Protein AF-A0A534N304-F1 (afdb_monomer_lite)

pLDDT: mean 97.91, std 4.27, range [41.56, 98.94]

Foldseek 3Di:
DPDQPWDKDKPWQDPLFAATKIKIFTDRVVQQATAFIAIAHDDDDCCFNVQFFAFLFCQLLSQLVLFQLQSLLSSQLSLLQVCQFQLAQADQLQLLLSLQLQLLSLLQCLLCSLLQRLLQLQALVNCCLFPVQLLVVQVPAAQPVCVLQVQGTLNSLNPLSHPPRHVSNVVSVVLSVLSQVSNCLRQVHPDRGDQDGRFGGPRFDDPVSLVSSVVSLLVLLSVLSNVLSSLVSNLVSCCVSFPPLLLQLFDFQWAWFLAARFNSVQDSSHPVSQQPRQCVGLQFGFTAGNLDTPDRGNVLQQQQKFWFAWQAQFDACVVPDAQDQADPVRHGHDCRRQSNDDTGGHDDDADSVTHHYNQIAIFGQDPVVRDGHLHANLQPLLNRFSNRQLSQRNDDQQWGRDNFWIWGWRDDHPVDHIDIDIGGNDPTSRLSNLSSSSSVVSSVSSRSSVRSSVVSVVCVVVVNRRGGDDTDQDQWGWGKGWHATSLRTKMWTFTHHHSGTNGIDIQHRQSSQSHAQGNVRDGHSLRRSRNRRGHPTPDDPVSDPPSSSSSSVSSSRHHVSSRD

Radius of gyration: 22.77 Å; chains: 1; bounding box: 61×56×57 Å

Secondary structure (DSSP, 8-state):
-PPP-EEEEEESSPSSSBS--EEEEEEETTTTEEEEEEEE------HHHHTTTS-GGGHHHHHGGG-SSSHHHHHHHHHHHHHHHHT-PPPHHHHHHHHHHHHHHHHHHHHHIIIIIIGGGGSHHHHHHH-HHHHHHHHHPBPTTHHHH--SBHHHHHHHTSTTTSHHHHHHHHHHHHHHHHHHHHHSSSSS-SSEETTEE-----HHHHHHHHHHHHHHHHHHHHHHHHHHHHHHHHHHHSTTGGGTT-B--EEEE--BS--TTT----GGGHHHHHHTSSB--EEEETTEEEE--HHHHHHTEEEE-BSBSEE--TTSPPS-SB-TTS-B--TTSGGG---EE------TTS--BS--EEEEEETTTTEEE--B-TTTHHHHHHHHHHH---EETTEEE-SSEEEEEE---SSS--EEEEEEPPS-BSHHHHHHHHHHHHHHHHHHHHHHHHHHHHHHHTT----B------SSEEEEEEEEETTEEEEEEEEEETTEEEEEEEE-HHHHHT---BTT-PPPHHHHHHTT-B------TTT---HHHHHHHHHT--BHHHH-

Structure (mmCIF, N/CA/C/O backbone):
data_AF-A0A534N304-F1
#
_entry.id   AF-A0A534N304-F1
#
loop_
_atom_site.group_PDB
_atom_site.id
_atom_site.type_symbol
_atom_site.label_atom_id
_atom_site.label_alt_id
_atom_site.label_comp_id
_atom_site.label_asym_id
_atom_site.label_entity_id
_atom_site.label_seq_id
_atom_site.pdbx_PDB_ins_code
_atom_site.Cartn_x
_atom_site.Cartn_y
_atom_site.Cartn_z
_atom_site.occupancy
_atom_site.B_iso_or_equiv
_atom_site.auth_seq_id
_atom_site.auth_comp_id
_atom_site.auth_asym_id
_atom_site.auth_atom_id
_atom_site.pdbx_PDB_model_num
ATOM 1 N N . MET A 1 1 ? 26.776 23.991 26.806 1.00 41.56 1 MET A N 1
ATOM 2 C CA . MET A 1 1 ? 26.091 23.303 25.693 1.00 41.56 1 MET A CA 1
ATOM 3 C C . MET A 1 1 ? 25.407 24.386 24.877 1.00 41.56 1 MET A C 1
ATOM 5 O O . MET A 1 1 ? 24.400 24.910 25.332 1.00 41.56 1 MET A O 1
ATOM 9 N N . SER A 1 2 ? 26.028 24.840 23.786 1.00 42.16 2 SER A N 1
ATOM 10 C CA . SER A 1 2 ? 25.440 25.853 22.899 1.00 42.16 2 SER A CA 1
ATOM 11 C C . SER A 1 2 ? 24.114 25.320 22.352 1.00 42.16 2 SER A C 1
ATOM 13 O O . SER A 1 2 ? 24.057 24.173 21.908 1.00 42.16 2 SER A O 1
ATOM 15 N N . GLY A 1 3 ? 23.042 26.107 22.462 1.00 53.50 3 GLY A N 1
ATOM 16 C CA . GLY A 1 3 ? 21.715 25.710 21.996 1.00 53.50 3 GLY A CA 1
ATOM 17 C C . GLY A 1 3 ? 21.765 25.339 20.517 1.00 53.50 3 GLY A C 1
ATOM 18 O O . GLY A 1 3 ? 22.327 26.085 19.720 1.00 53.50 3 GLY A O 1
ATOM 19 N N . LYS A 1 4 ? 21.229 24.170 20.155 1.00 66.06 4 LYS A N 1
ATOM 20 C CA . LYS A 1 4 ? 21.101 23.768 18.750 1.00 66.06 4 LYS A CA 1
ATOM 21 C C . LYS A 1 4 ? 20.258 24.820 18.024 1.00 66.06 4 LYS A C 1
ATOM 23 O O . LYS A 1 4 ? 19.112 25.041 18.420 1.00 66.06 4 LYS A O 1
ATOM 28 N N . ASN A 1 5 ? 20.801 25.445 16.981 1.00 86.31 5 ASN A N 1
ATOM 29 C CA . ASN A 1 5 ? 20.038 26.330 16.101 1.00 86.31 5 ASN A CA 1
ATOM 30 C C . ASN A 1 5 ? 19.136 25.470 15.205 1.00 86.31 5 ASN A C 1
ATOM 32 O O . ASN A 1 5 ? 19.498 25.108 14.090 1.00 86.31 5 ASN A O 1
ATOM 36 N N . LEU A 1 6 ? 17.974 25.086 15.734 1.00 95.19 6 LEU A N 1
ATOM 37 C CA . LEU A 1 6 ? 16.975 24.321 14.995 1.00 95.19 6 LEU A CA 1
ATOM 38 C C . LEU A 1 6 ? 16.132 25.255 14.126 1.00 95.19 6 LEU A C 1
ATOM 40 O O . LEU A 1 6 ? 15.545 26.209 14.635 1.00 95.19 6 LEU A O 1
ATOM 44 N N . VAL A 1 7 ? 16.033 24.942 12.837 1.00 97.25 7 VAL A N 1
ATOM 45 C CA . VAL A 1 7 ? 15.243 25.699 11.858 1.00 97.25 7 VAL A CA 1
ATOM 46 C C . VAL A 1 7 ? 13.940 24.960 11.575 1.00 97.25 7 VAL A C 1
ATOM 48 O O . VAL A 1 7 ? 13.946 23.758 11.311 1.00 97.25 7 VAL A O 1
ATOM 51 N N . GLU A 1 8 ? 12.813 25.662 11.637 1.00 97.19 8 GLU A N 1
ATOM 52 C CA . GLU A 1 8 ? 11.508 25.089 11.303 1.00 97.19 8 GLU A CA 1
ATOM 53 C C . GLU A 1 8 ? 11.309 25.048 9.786 1.00 97.19 8 GLU A C 1
ATOM 55 O O . GLU A 1 8 ? 11.451 26.064 9.111 1.00 97.19 8 GLU A O 1
ATOM 60 N N . MET A 1 9 ? 10.954 23.875 9.258 1.00 98.00 9 MET A N 1
ATOM 61 C CA . MET A 1 9 ? 10.638 23.669 7.843 1.00 98.00 9 MET A CA 1
ATOM 62 C C . MET A 1 9 ? 9.327 22.896 7.716 1.00 98.00 9 MET A C 1
ATOM 64 O O . MET A 1 9 ? 9.118 21.889 8.399 1.00 98.00 9 MET A O 1
ATOM 68 N N . THR A 1 10 ? 8.427 23.378 6.859 1.00 98.06 10 THR A N 1
ATOM 69 C CA . THR A 1 10 ? 7.076 22.826 6.689 1.00 98.06 10 THR A CA 1
ATOM 70 C C . THR A 1 10 ? 6.723 22.675 5.214 1.00 98.06 10 THR A C 1
ATOM 72 O O . THR A 1 10 ? 6.925 23.598 4.428 1.00 98.06 10 THR A O 1
ATOM 75 N N . TRP A 1 11 ? 6.093 21.550 4.877 1.00 98.56 11 TRP A N 1
ATOM 76 C CA . TRP A 1 11 ? 5.464 21.297 3.581 1.00 98.56 11 TRP A CA 1
ATOM 77 C C . TRP A 1 11 ? 3.993 20.932 3.808 1.00 98.56 11 TRP A C 1
ATOM 79 O O . TRP A 1 11 ? 3.692 19.810 4.212 1.00 98.56 11 TRP A O 1
ATOM 89 N N . ASP A 1 12 ? 3.082 21.885 3.598 1.00 98.00 12 ASP A N 1
ATOM 90 C CA . ASP A 1 12 ? 1.629 21.717 3.769 1.00 98.00 12 ASP A CA 1
ATOM 91 C C . ASP A 1 12 ? 0.895 22.580 2.713 1.00 98.00 12 ASP A C 1
ATOM 93 O O . ASP A 1 12 ? 0.876 23.807 2.846 1.00 98.00 12 ASP A O 1
ATOM 97 N N . PRO A 1 13 ? 0.347 21.991 1.631 1.00 97.38 13 PRO A N 1
ATOM 98 C CA . PRO A 1 13 ? 0.282 20.556 1.362 1.00 97.38 13 PRO A CA 1
ATOM 99 C C . PRO A 1 13 ? 1.579 19.989 0.758 1.00 97.38 13 PRO A C 1
ATOM 101 O O . PRO A 1 13 ? 2.221 20.606 -0.095 1.00 97.38 13 PRO A O 1
ATOM 104 N N . VAL A 1 14 ? 1.905 18.744 1.113 1.00 98.12 14 VAL A N 1
ATOM 105 C CA . VAL A 1 14 ? 2.803 17.897 0.316 1.00 98.12 14 VAL A CA 1
ATOM 106 C C . VAL A 1 14 ? 2.120 17.591 -1.020 1.00 98.12 14 VAL A C 1
ATOM 108 O O . VAL A 1 14 ? 0.973 17.153 -1.061 1.00 98.12 14 VAL A O 1
ATOM 111 N N . THR A 1 15 ? 2.823 17.812 -2.131 1.00 98.06 15 THR A N 1
ATOM 112 C CA . THR A 1 15 ? 2.324 17.536 -3.490 1.00 98.06 15 THR A CA 1
ATOM 113 C C . THR A 1 15 ? 2.808 16.181 -4.015 1.00 98.06 15 THR A C 1
ATOM 115 O O . THR A 1 15 ? 3.737 15.583 -3.459 1.00 98.06 15 THR A O 1
ATOM 118 N N . ARG A 1 16 ? 2.204 15.706 -5.119 1.00 97.81 16 ARG A N 1
ATOM 119 C CA . ARG A 1 16 ? 2.470 14.378 -5.721 1.00 97.81 16 ARG A CA 1
ATOM 120 C C . ARG A 1 16 ? 2.244 13.228 -4.730 1.00 97.81 16 ARG A C 1
ATOM 122 O O . ARG A 1 16 ? 3.028 12.291 -4.655 1.00 97.81 16 ARG A O 1
ATOM 129 N N . VAL A 1 17 ? 1.167 13.349 -3.964 1.00 97.38 17 VAL A N 1
ATOM 130 C CA . VAL A 1 17 ? 0.588 12.335 -3.074 1.00 97.38 17 VAL A CA 1
ATOM 131 C C . VAL A 1 17 ? -0.935 12.428 -3.189 1.00 97.38 17 VAL A C 1
ATOM 133 O O . VAL A 1 17 ? -1.449 13.340 -3.846 1.00 97.38 17 VAL A O 1
ATOM 136 N N . ILE A 1 18 ? -1.671 11.514 -2.562 1.00 98.06 18 ILE A N 1
ATOM 137 C CA . ILE A 1 18 ? -3.131 11.502 -2.627 1.00 98.06 18 ILE A CA 1
ATOM 138 C C . ILE A 1 18 ? -3.700 12.150 -1.356 1.00 98.06 18 ILE A C 1
ATOM 140 O O . ILE A 1 18 ? -3.493 11.667 -0.246 1.00 98.06 18 ILE A O 1
ATOM 144 N N . GLY A 1 19 ? -4.454 13.242 -1.521 1.00 96.75 19 GLY A N 1
ATOM 145 C CA . GLY A 1 19 ? -5.121 13.988 -0.443 1.00 96.75 19 GLY A CA 1
ATOM 146 C C . GLY A 1 19 ? -4.237 14.972 0.330 1.00 96.75 19 GLY A C 1
ATOM 147 O O . GLY A 1 19 ? -3.198 15.409 -0.151 1.00 96.75 19 GLY A O 1
ATOM 148 N N . SER A 1 20 ? -4.700 15.375 1.520 1.00 97.62 20 SER A N 1
ATOM 149 C CA . SER A 1 20 ? -4.085 16.438 2.330 1.00 97.62 20 SER A CA 1
ATOM 150 C C . SER A 1 20 ? -3.114 15.864 3.360 1.00 97.62 20 SER A C 1
ATOM 152 O O . SER A 1 20 ? -3.548 15.294 4.363 1.00 97.62 20 SER A O 1
ATOM 154 N N . LEU A 1 21 ? -1.818 16.050 3.107 1.00 98.62 21 LEU A N 1
ATOM 155 C CA . LEU A 1 21 ? -0.720 15.736 4.018 1.00 98.62 21 LEU A CA 1
ATOM 156 C C . LEU A 1 21 ? 0.107 16.993 4.287 1.00 98.62 21 LEU A C 1
ATOM 158 O O . LEU A 1 21 ? 0.548 17.645 3.342 1.00 98.62 21 LEU A O 1
ATOM 162 N N . GLY A 1 22 ? 0.359 17.278 5.558 1.00 98.62 22 GLY A N 1
ATOM 163 C CA . GLY A 1 22 ? 1.348 18.244 6.016 1.00 98.62 22 GLY A CA 1
ATOM 164 C C . GLY A 1 22 ? 2.487 17.541 6.751 1.00 98.62 22 GLY A C 1
ATOM 165 O O . GLY A 1 22 ? 2.245 16.646 7.566 1.00 98.62 22 GLY A O 1
ATOM 166 N N . ILE A 1 23 ? 3.724 17.948 6.478 1.00 98.75 23 ILE A N 1
ATOM 167 C CA . ILE A 1 23 ? 4.924 17.495 7.190 1.00 98.75 23 ILE A CA 1
ATOM 168 C C . ILE A 1 23 ? 5.588 18.717 7.820 1.00 98.75 23 ILE A C 1
ATOM 170 O O . ILE A 1 23 ? 6.008 19.633 7.113 1.00 98.75 23 ILE A O 1
ATOM 174 N N . HIS A 1 24 ? 5.673 18.726 9.149 1.00 98.69 24 HIS A N 1
ATOM 175 C CA . HIS A 1 24 ? 6.297 19.791 9.933 1.00 98.69 24 HIS A CA 1
ATOM 176 C C . HIS A 1 24 ? 7.554 19.256 10.606 1.00 98.69 24 HIS A C 1
ATOM 178 O O . HIS A 1 24 ? 7.495 18.262 11.332 1.00 98.69 24 HIS A O 1
ATOM 184 N N . THR A 1 25 ? 8.685 19.917 10.385 1.00 98.50 25 THR A N 1
ATOM 185 C CA . THR A 1 25 ? 9.984 19.465 10.884 1.00 98.50 25 THR A CA 1
ATOM 186 C C . THR A 1 25 ? 10.755 20.571 11.581 1.00 98.50 25 THR A C 1
ATOM 188 O O . THR A 1 25 ? 10.596 21.753 11.276 1.00 98.50 25 THR A O 1
ATOM 191 N N . ARG A 1 26 ? 11.629 20.165 12.502 1.00 97.94 26 ARG A N 1
ATOM 192 C CA . ARG A 1 26 ? 12.710 21.002 13.033 1.00 97.94 26 ARG A CA 1
ATOM 193 C C . ARG A 1 26 ? 14.026 20.393 12.584 1.00 97.94 26 ARG A C 1
ATOM 195 O O . ARG A 1 26 ? 14.276 19.223 12.866 1.00 97.94 26 ARG A O 1
ATOM 202 N N . ILE A 1 27 ? 14.838 21.160 11.871 1.00 98.00 27 ILE A N 1
ATOM 203 C CA . ILE A 1 27 ? 16.049 20.682 11.205 1.00 98.00 27 ILE A CA 1
ATOM 204 C C . ILE A 1 27 ? 17.283 21.263 11.880 1.00 98.00 27 ILE A C 1
ATOM 206 O O . ILE A 1 27 ? 17.348 22.453 12.180 1.00 98.00 27 ILE A O 1
ATOM 210 N N . ASP A 1 28 ? 18.265 20.398 12.093 1.00 96.94 28 ASP A N 1
ATOM 211 C CA . ASP A 1 28 ? 19.611 20.742 12.520 1.00 96.94 28 ASP A CA 1
ATOM 212 C C . ASP A 1 28 ? 20.506 20.728 11.272 1.00 96.94 28 ASP A C 1
ATOM 214 O O . ASP A 1 28 ? 20.969 19.669 10.841 1.00 96.94 28 ASP A O 1
ATOM 218 N N . PHE A 1 29 ? 20.664 21.891 10.632 1.00 96.25 29 PHE A N 1
ATOM 219 C CA . PHE A 1 29 ? 21.443 22.020 9.394 1.00 96.25 29 PHE A CA 1
ATOM 220 C C . PHE A 1 29 ? 22.942 21.814 9.628 1.00 96.25 29 PHE A C 1
ATOM 222 O O . PHE A 1 29 ? 23.602 21.237 8.766 1.00 96.25 29 PHE A O 1
ATOM 229 N N . ASP A 1 30 ? 23.452 22.200 10.801 1.00 95.12 30 ASP A N 1
ATOM 230 C CA . ASP A 1 30 ? 24.859 22.012 11.176 1.00 95.12 30 ASP A CA 1
ATOM 231 C C . ASP A 1 30 ? 25.216 20.520 11.219 1.00 95.12 30 ASP A C 1
ATOM 233 O O . ASP A 1 30 ? 26.265 20.107 10.726 1.00 95.12 30 ASP A O 1
ATOM 237 N N . ASN A 1 31 ? 24.306 19.691 11.742 1.00 95.44 31 ASN A N 1
ATOM 238 C CA . ASN A 1 31 ? 24.456 18.234 11.772 1.00 95.44 31 ASN A CA 1
ATOM 239 C C . ASN A 1 31 ? 23.783 17.514 10.590 1.00 95.44 31 ASN A C 1
ATOM 241 O O . ASN A 1 31 ? 23.781 16.283 10.554 1.00 95.44 31 ASN A O 1
ATOM 245 N N . ARG A 1 32 ? 23.197 18.258 9.641 1.00 96.75 32 ARG A N 1
ATOM 246 C CA . ARG A 1 32 ? 22.478 17.750 8.459 1.00 96.75 32 ARG A CA 1
ATOM 247 C C . ARG A 1 32 ? 21.488 16.628 8.790 1.00 96.75 32 ARG A C 1
ATOM 249 O O . ARG A 1 32 ? 21.518 15.560 8.181 1.00 96.75 32 ARG A O 1
ATOM 256 N N . GLN A 1 33 ? 20.611 16.862 9.760 1.00 96.81 33 GLN A N 1
ATOM 257 C CA . GLN A 1 33 ? 19.634 15.868 10.213 1.00 96.81 33 GLN A CA 1
ATOM 258 C C . GLN A 1 33 ? 18.313 16.510 10.636 1.00 96.81 33 GLN A C 1
ATOM 260 O O . GLN A 1 33 ? 18.265 17.663 11.074 1.00 96.81 33 GLN A O 1
ATOM 265 N N . VAL A 1 34 ? 17.231 15.739 10.573 1.00 97.88 34 VAL A N 1
ATOM 266 C CA . VAL A 1 34 ? 15.936 16.171 11.109 1.00 97.88 34 VAL A CA 1
ATOM 267 C C . VAL A 1 34 ? 15.868 15.866 12.605 1.00 97.88 34 VAL A C 1
ATOM 269 O O . VAL A 1 34 ? 15.979 14.713 13.010 1.00 97.88 34 VAL A O 1
ATOM 272 N N . ALA A 1 35 ? 15.669 16.880 13.443 1.00 97.19 35 ALA A N 1
ATOM 273 C CA . ALA A 1 35 ? 15.582 16.713 14.894 1.00 97.19 35 ALA A CA 1
ATOM 274 C C . ALA A 1 35 ? 14.196 16.228 15.343 1.00 97.19 35 ALA A C 1
ATOM 276 O O . ALA A 1 35 ? 14.089 15.372 16.218 1.00 97.19 35 ALA A O 1
ATOM 277 N N . GLU A 1 36 ? 13.135 16.763 14.740 1.00 96.62 36 GLU A N 1
ATOM 278 C CA . GLU A 1 36 ? 11.749 16.422 15.068 1.00 96.62 36 GLU A CA 1
ATOM 279 C C . GLU A 1 36 ? 10.889 16.417 13.804 1.00 96.62 36 GLU A C 1
ATOM 281 O O . GLU A 1 36 ? 11.088 17.250 12.919 1.00 96.62 36 GLU A O 1
ATOM 286 N N . CYS A 1 37 ? 9.899 15.524 13.752 1.00 98.44 37 CYS A N 1
ATOM 287 C CA . CYS A 1 37 ? 8.891 15.487 12.694 1.00 98.44 37 CYS A CA 1
ATOM 288 C C . CYS A 1 37 ? 7.476 15.311 13.268 1.00 98.44 37 CYS A C 1
ATOM 290 O O . CYS A 1 37 ? 7.284 14.583 14.253 1.00 98.44 37 CYS A O 1
ATOM 292 N N . ARG A 1 38 ? 6.492 15.970 12.645 1.00 98.56 38 ARG A N 1
ATOM 293 C CA . ARG A 1 38 ? 5.048 15.789 12.855 1.00 98.56 38 ARG A CA 1
ATOM 294 C C . ARG A 1 38 ? 4.329 15.647 11.512 1.00 98.56 38 ARG A C 1
ATOM 296 O O . ARG A 1 38 ? 4.521 16.483 10.628 1.00 98.56 38 ARG A O 1
ATOM 303 N N . ALA A 1 39 ? 3.492 14.621 11.380 1.00 98.38 39 ALA A N 1
ATOM 304 C CA . ALA A 1 39 ? 2.678 14.366 10.193 1.00 98.38 39 ALA A CA 1
ATOM 305 C C . ALA A 1 39 ? 1.203 14.684 10.472 1.00 98.38 39 ALA A C 1
ATOM 307 O O . ALA A 1 39 ? 0.617 14.206 11.441 1.00 98.38 39 ALA A O 1
ATOM 308 N N . THR A 1 40 ? 0.581 15.505 9.631 1.00 98.50 40 THR A N 1
ATOM 309 C CA . THR A 1 40 ? -0.799 15.965 9.833 1.00 98.50 40 THR A CA 1
ATOM 310 C C . THR A 1 40 ? -1.653 15.754 8.594 1.00 98.50 40 THR A C 1
ATOM 312 O O . THR A 1 40 ? -1.189 15.922 7.470 1.00 98.50 40 THR A O 1
ATOM 315 N N . SER A 1 41 ? -2.919 15.396 8.801 1.00 98.38 41 SER A N 1
ATOM 316 C CA . SER A 1 41 ? -3.956 15.487 7.781 1.00 98.38 41 SER A CA 1
ATOM 317 C C . SER A 1 41 ? -5.094 16.369 8.271 1.00 98.38 41 SER A C 1
ATOM 319 O O . SER A 1 41 ? -5.523 16.275 9.426 1.00 98.38 41 SER A O 1
ATOM 321 N N . SER A 1 42 ? -5.579 17.222 7.372 1.00 97.62 42 SER A N 1
ATOM 322 C CA . SER A 1 42 ? -6.501 18.316 7.688 1.00 97.62 42 SER A CA 1
ATOM 323 C C . SER A 1 42 ? -7.952 18.042 7.275 1.00 97.62 42 SER A C 1
ATOM 325 O O . SER A 1 42 ? -8.811 18.894 7.490 1.00 97.62 42 SER A O 1
ATOM 327 N N . ILE A 1 43 ? -8.249 16.877 6.685 1.00 98.44 43 ILE A N 1
ATOM 328 C CA . ILE A 1 43 ? -9.569 16.560 6.119 1.00 98.44 43 ILE A CA 1
ATOM 329 C C . ILE A 1 43 ? -10.166 15.346 6.827 1.00 98.44 43 ILE A C 1
ATOM 331 O O . ILE A 1 43 ? -9.539 14.297 6.864 1.00 98.44 43 ILE A O 1
ATOM 335 N N . PHE A 1 44 ? -11.407 15.473 7.301 1.00 98.62 44 PHE A N 1
ATOM 336 C CA . PHE A 1 44 ? -12.213 14.388 7.865 1.00 98.62 44 PHE A CA 1
ATOM 337 C C . PHE A 1 44 ? -13.559 14.288 7.143 1.00 98.62 44 PHE A C 1
ATOM 339 O O . PHE A 1 44 ? -14.156 15.307 6.795 1.00 98.62 44 PHE A O 1
ATOM 346 N N . ARG A 1 45 ? -14.041 13.056 6.920 1.00 98.56 45 ARG A N 1
ATOM 347 C CA . ARG A 1 45 ? -15.324 12.781 6.234 1.00 98.56 45 ARG A CA 1
ATOM 348 C C . ARG A 1 45 ? -16.309 11.941 7.052 1.00 98.56 45 ARG A C 1
ATOM 350 O O . ARG A 1 45 ? -17.503 12.005 6.788 1.00 98.56 45 ARG A O 1
ATOM 357 N N . GLY A 1 46 ? -15.836 11.178 8.040 1.00 97.94 46 GLY A N 1
ATOM 358 C CA . GLY A 1 46 ? -16.697 10.486 9.005 1.00 97.94 46 GLY A CA 1
ATOM 359 C C . GLY A 1 46 ? -17.458 9.268 8.485 1.00 97.94 46 GLY A C 1
ATOM 360 O O . GLY A 1 46 ? -18.625 9.102 8.835 1.00 97.94 46 GLY A O 1
ATOM 361 N N . TYR A 1 47 ? -16.805 8.393 7.707 1.00 98.56 47 TYR A N 1
ATOM 362 C CA . TYR A 1 47 ? -17.406 7.146 7.196 1.00 98.56 47 TYR A CA 1
ATOM 363 C C . TYR A 1 47 ? -18.057 6.300 8.296 1.00 98.56 47 TYR A C 1
ATOM 365 O O . TYR A 1 47 ? -19.229 5.946 8.189 1.00 98.56 47 TYR A O 1
ATOM 373 N N . SER A 1 48 ? -17.351 6.065 9.402 1.00 97.69 48 SER A N 1
ATOM 374 C CA . SER A 1 48 ? -17.872 5.309 10.551 1.00 97.69 48 SER A CA 1
ATOM 375 C C . SER A 1 48 ? -19.083 5.962 11.233 1.00 97.69 48 SER A C 1
ATOM 377 O O . SER A 1 48 ? -19.840 5.284 11.927 1.00 97.69 48 SER A O 1
ATOM 379 N N . VAL A 1 49 ? -19.296 7.270 11.042 1.00 98.38 49 VAL A N 1
ATOM 380 C CA . VAL A 1 49 ? -20.444 8.003 11.593 1.00 98.38 49 VAL A CA 1
ATOM 381 C C . VAL A 1 49 ? -21.657 7.828 10.685 1.00 98.38 49 VAL A C 1
ATOM 383 O O . VAL A 1 49 ? -22.700 7.358 11.136 1.00 98.38 49 VAL A O 1
ATOM 386 N N . PHE A 1 50 ? -21.537 8.169 9.398 1.00 98.62 50 PHE A N 1
ATOM 387 C CA . PHE A 1 50 ? -22.699 8.178 8.504 1.00 98.62 50 PHE A CA 1
ATOM 388 C C . PHE A 1 50 ? -23.088 6.791 7.975 1.00 98.62 50 PHE A C 1
ATOM 390 O O . PHE A 1 50 ? -24.210 6.629 7.485 1.00 98.62 50 PHE A O 1
ATOM 397 N N . MET A 1 51 ? -22.211 5.785 8.069 1.00 98.56 51 MET A N 1
ATOM 398 C CA . MET A 1 51 ? -22.544 4.403 7.698 1.00 98.56 51 MET A CA 1
ATOM 399 C C . MET A 1 51 ? -23.488 3.721 8.695 1.00 98.56 51 MET A C 1
ATOM 401 O O . MET A 1 51 ? -24.174 2.771 8.318 1.00 98.56 51 MET A O 1
ATOM 405 N N . LYS A 1 52 ? -23.588 4.212 9.937 1.00 98.44 52 LYS A N 1
ATOM 406 C CA . LYS A 1 52 ? -24.529 3.672 10.926 1.00 98.44 52 LYS A CA 1
ATOM 407 C C . LYS A 1 52 ? -25.973 3.749 10.415 1.00 98.44 52 LYS A C 1
ATOM 409 O O . LYS A 1 52 ? -26.395 4.738 9.807 1.00 98.44 52 LYS A O 1
ATOM 414 N N . GLY A 1 53 ? -26.724 2.674 10.639 1.00 98.50 53 GLY A N 1
ATOM 415 C CA . GLY A 1 53 ? -28.119 2.521 10.224 1.00 98.50 53 GLY A CA 1
ATOM 416 C C . GLY A 1 53 ? -28.335 2.263 8.727 1.00 98.50 53 GLY A C 1
ATOM 417 O O . GLY A 1 53 ? -29.485 2.165 8.302 1.00 98.50 53 GLY A O 1
ATOM 418 N N . LYS A 1 54 ? -27.277 2.164 7.910 1.00 98.75 54 LYS A N 1
ATOM 419 C CA . LYS A 1 54 ? -27.399 1.845 6.476 1.00 98.75 54 LYS A CA 1
ATOM 420 C C . LYS A 1 54 ? -27.592 0.348 6.246 1.00 98.75 54 LYS A C 1
ATOM 422 O O . LYS A 1 54 ? -27.373 -0.465 7.145 1.00 98.75 54 LYS A O 1
ATOM 427 N N . ASP A 1 55 ? -28.047 -0.002 5.047 1.00 98.81 55 ASP A N 1
ATOM 428 C CA . ASP A 1 55 ? -28.127 -1.395 4.618 1.00 98.81 55 ASP A CA 1
ATOM 429 C C . ASP A 1 55 ? -26.706 -1.983 4.493 1.00 98.81 55 ASP A C 1
ATOM 431 O O . ASP A 1 55 ? -25.856 -1.365 3.846 1.00 98.81 55 ASP A O 1
ATOM 435 N N . PRO A 1 56 ? -26.412 -3.153 5.090 1.00 98.88 56 PRO A N 1
ATOM 436 C CA . PRO A 1 56 ? -25.102 -3.793 4.983 1.00 98.88 56 PRO A CA 1
ATOM 437 C C . PRO A 1 56 ? -24.637 -4.037 3.542 1.00 98.88 56 PRO A C 1
ATOM 439 O O . PRO A 1 56 ? -23.434 -4.001 3.277 1.00 98.88 56 PRO A O 1
ATOM 442 N N . ARG A 1 57 ? -25.569 -4.236 2.601 1.00 98.81 57 ARG A N 1
ATOM 443 C CA . ARG A 1 57 ? -25.258 -4.457 1.180 1.00 98.81 57 ARG A CA 1
ATOM 444 C C . ARG A 1 57 ? -24.686 -3.213 0.514 1.00 98.81 57 ARG A C 1
ATOM 446 O O . ARG A 1 57 ? -23.848 -3.343 -0.369 1.00 98.81 57 ARG A O 1
ATOM 453 N N . ASP A 1 58 ? -25.044 -2.019 0.979 1.00 98.81 58 ASP A N 1
ATOM 454 C CA . ASP A 1 58 ? -24.554 -0.760 0.407 1.00 98.81 58 ASP A CA 1
ATOM 455 C C . ASP A 1 58 ? -23.087 -0.486 0.768 1.00 98.81 58 ASP A C 1
ATOM 457 O O . ASP A 1 58 ? -22.444 0.378 0.165 1.00 98.81 58 ASP A O 1
ATOM 461 N N . ALA A 1 59 ? -22.537 -1.202 1.758 1.00 98.81 59 ALA A N 1
ATOM 462 C CA . ALA A 1 59 ? -21.256 -0.840 2.344 1.00 98.81 59 ALA A CA 1
ATOM 463 C C . ALA A 1 59 ? -20.105 -0.824 1.330 1.00 98.81 59 ALA A C 1
ATOM 465 O O . ALA A 1 59 ? -19.374 0.154 1.325 1.00 98.81 59 ALA A O 1
ATOM 466 N N . HIS A 1 60 ? -19.964 -1.821 0.447 1.00 98.81 60 HIS A N 1
ATOM 467 C CA . HIS A 1 60 ? -18.860 -1.875 -0.522 1.00 98.81 60 HIS A CA 1
ATOM 468 C C . HIS A 1 60 ? -18.902 -0.703 -1.520 1.00 98.81 60 HIS A C 1
ATOM 470 O O . HIS A 1 60 ? -17.865 -0.119 -1.839 1.00 98.81 60 HIS A O 1
ATOM 476 N N . PHE A 1 61 ? -20.096 -0.278 -1.955 1.00 98.81 61 PHE A N 1
ATOM 477 C CA . PHE A 1 61 ? -20.235 0.913 -2.793 1.00 98.81 61 PHE A CA 1
ATOM 478 C C . PHE A 1 61 ? -19.862 2.186 -2.040 1.00 98.81 61 PHE A C 1
ATOM 480 O O . PHE A 1 61 ? -19.184 3.049 -2.604 1.00 98.81 61 PHE A O 1
ATOM 487 N N . ILE A 1 62 ? -20.299 2.308 -0.786 1.00 98.88 62 ILE A N 1
ATOM 488 C CA . ILE A 1 62 ? -20.022 3.467 0.062 1.00 98.88 62 ILE A CA 1
ATOM 489 C C . ILE A 1 62 ? -18.525 3.551 0.368 1.00 98.88 62 ILE A C 1
ATOM 491 O O . ILE A 1 62 ? -17.904 4.574 0.087 1.00 98.88 62 ILE A O 1
ATOM 495 N N . THR A 1 63 ? -17.923 2.483 0.890 1.00 98.81 63 THR A N 1
ATOM 496 C CA . THR A 1 63 ? -16.512 2.460 1.297 1.00 98.81 63 THR A CA 1
ATOM 497 C C . THR A 1 63 ? -15.567 2.619 0.124 1.00 98.81 63 THR A C 1
ATOM 499 O O . THR A 1 63 ? -14.487 3.170 0.301 1.00 98.81 63 THR A O 1
ATOM 502 N N . SER A 1 64 ? -15.983 2.260 -1.092 1.00 98.81 64 SER A N 1
ATOM 503 C CA . SER A 1 64 ? -15.198 2.575 -2.284 1.00 98.81 64 SER A CA 1
ATOM 504 C C . SER A 1 64 ? -14.891 4.070 -2.427 1.00 98.81 64 SER A C 1
ATOM 506 O O . SER A 1 64 ? -13.859 4.450 -2.972 1.00 98.81 64 SER A O 1
ATOM 508 N N . ARG A 1 65 ? -15.751 4.954 -1.902 1.00 98.75 65 ARG A N 1
ATOM 509 C CA . ARG A 1 65 ? -15.555 6.412 -1.982 1.00 98.75 65 ARG A CA 1
ATOM 510 C C . ARG A 1 65 ? -14.582 6.941 -0.933 1.00 98.75 65 ARG A C 1
ATOM 512 O O . ARG A 1 65 ? -14.278 8.139 -0.932 1.00 98.75 65 ARG A O 1
ATOM 519 N N . ILE A 1 66 ? -14.050 6.079 -0.063 1.00 98.69 66 ILE A N 1
ATOM 520 C CA . ILE A 1 66 ? -12.973 6.464 0.851 1.00 98.69 66 ILE A CA 1
ATOM 521 C C . ILE A 1 66 ? -11.791 7.000 0.042 1.00 98.69 66 ILE A C 1
ATOM 523 O O . ILE A 1 66 ? -11.200 7.996 0.455 1.00 98.69 66 ILE A O 1
ATOM 527 N N . CYS A 1 67 ? -11.514 6.454 -1.144 1.00 98.38 67 CYS A N 1
ATOM 528 C CA . CYS A 1 67 ? -10.358 6.847 -1.934 1.00 98.38 67 CYS A CA 1
ATOM 529 C C . CYS A 1 67 ? -10.640 6.964 -3.434 1.00 98.38 67 CYS A C 1
ATOM 531 O O . CYS A 1 67 ? -11.373 6.166 -4.002 1.00 98.38 67 CYS A O 1
ATOM 533 N N . GLY A 1 68 ? -10.017 7.959 -4.072 1.00 98.12 68 GLY A N 1
ATOM 534 C CA . GLY A 1 68 ? -10.084 8.189 -5.517 1.00 98.12 68 GLY A CA 1
ATOM 535 C C . GLY A 1 68 ? -8.998 7.483 -6.338 1.00 98.12 68 GLY A C 1
ATOM 536 O O . GLY A 1 68 ? -9.015 7.626 -7.557 1.00 98.12 68 GLY A O 1
ATOM 537 N N . ILE A 1 69 ? -8.063 6.768 -5.700 1.00 97.75 69 ILE A N 1
ATOM 538 C CA . ILE A 1 69 ? -7.031 5.984 -6.399 1.00 97.75 69 ILE A CA 1
ATOM 539 C C . ILE A 1 69 ? -7.108 4.484 -6.111 1.00 97.75 69 ILE A C 1
ATOM 541 O O . ILE A 1 69 ? -6.950 3.739 -7.053 1.00 97.75 69 ILE A O 1
ATOM 545 N N . CYS A 1 70 ? -7.468 4.076 -4.887 1.00 97.94 70 CYS A N 1
ATOM 546 C CA . CYS A 1 70 ? -7.587 2.670 -4.470 1.00 97.94 70 CYS A CA 1
ATOM 547 C C . CYS A 1 70 ? -8.967 2.365 -3.842 1.00 97.94 70 CYS A C 1
ATOM 549 O O . CYS A 1 70 ? -9.098 1.763 -2.771 1.00 97.94 70 CYS A O 1
ATOM 551 N N . GLY A 1 71 ? -10.018 2.923 -4.445 1.00 98.62 71 GLY A N 1
ATOM 552 C CA . GLY A 1 71 ? -11.409 2.747 -4.018 1.00 98.62 71 GLY A CA 1
ATOM 553 C C . GLY A 1 71 ? -11.958 1.341 -4.286 1.00 98.62 71 GLY A C 1
ATOM 554 O O . GLY A 1 71 ? -12.888 0.906 -3.612 1.00 98.62 71 GLY A O 1
ATOM 555 N N . ASP A 1 72 ? -11.399 0.623 -5.243 1.00 98.81 72 ASP A N 1
ATOM 556 C CA . ASP A 1 72 ? -11.677 -0.778 -5.556 1.00 98.81 72 ASP A CA 1
ATOM 557 C C . ASP A 1 72 ? -11.191 -1.711 -4.436 1.00 98.81 72 ASP A C 1
ATOM 559 O O . ASP A 1 72 ? -12.019 -2.430 -3.885 1.00 98.81 72 ASP A O 1
ATOM 563 N N . ASN A 1 73 ? -9.953 -1.566 -3.933 1.00 98.88 73 ASN A N 1
ATOM 564 C CA . ASN A 1 73 ? -9.472 -2.366 -2.795 1.00 98.88 73 ASN A CA 1
ATOM 565 C C . ASN A 1 73 ? -10.425 -2.280 -1.582 1.00 98.88 73 ASN A C 1
ATOM 567 O O . ASN A 1 73 ? -10.660 -3.266 -0.880 1.00 98.88 73 ASN A O 1
ATOM 571 N N . HIS A 1 74 ? -11.002 -1.096 -1.333 1.00 98.94 74 HIS A N 1
ATOM 572 C CA . HIS A 1 74 ? -12.021 -0.878 -0.300 1.00 98.94 74 HIS A CA 1
ATOM 573 C C . HIS A 1 74 ? -13.371 -1.530 -0.610 1.00 98.94 74 HIS A C 1
ATOM 575 O O . HIS A 1 74 ? -14.085 -1.931 0.313 1.00 98.94 74 HIS A O 1
ATOM 581 N N . ALA A 1 75 ? -13.765 -1.581 -1.879 1.00 98.94 75 ALA A N 1
ATOM 582 C CA . ALA A 1 75 ? -14.960 -2.292 -2.304 1.00 98.94 75 ALA A CA 1
ATOM 583 C C . ALA A 1 75 ? -14.763 -3.803 -2.117 1.00 98.94 75 ALA A C 1
ATOM 585 O O . ALA A 1 75 ? -15.593 -4.437 -1.470 1.00 98.94 75 ALA A O 1
ATOM 586 N N . THR A 1 76 ? -13.628 -4.341 -2.565 1.00 98.94 76 THR A N 1
ATOM 587 C CA . THR A 1 76 ? -13.219 -5.746 -2.440 1.00 98.94 76 THR A CA 1
ATOM 588 C C . THR A 1 76 ? -13.121 -6.185 -0.984 1.00 98.94 76 THR A C 1
ATOM 590 O O . THR A 1 76 ? -13.802 -7.126 -0.574 1.00 98.94 76 THR A O 1
ATOM 593 N N . CYS A 1 77 ? -12.394 -5.449 -0.140 1.00 98.94 77 CYS A N 1
ATOM 594 C CA . CYS A 1 77 ? -12.325 -5.749 1.292 1.00 98.94 77 CYS A CA 1
ATOM 595 C C . CYS A 1 77 ? -13.703 -5.622 1.975 1.00 98.94 77 CYS A C 1
ATOM 597 O O . CYS A 1 77 ? -14.071 -6.438 2.825 1.00 98.94 77 CYS A O 1
ATOM 599 N N . GLY A 1 78 ? -14.515 -4.647 1.551 1.00 98.88 78 GLY A N 1
ATOM 600 C CA . GLY A 1 78 ? -15.900 -4.510 1.991 1.00 98.88 78 GLY A CA 1
ATOM 601 C C . GLY A 1 78 ? -16.778 -5.705 1.607 1.00 98.88 78 GLY A C 1
ATOM 602 O O . GLY A 1 78 ? -17.573 -6.148 2.435 1.00 98.88 78 GLY A O 1
ATOM 603 N N . VAL A 1 79 ? -16.615 -6.253 0.400 1.00 98.94 79 VAL A N 1
ATOM 604 C CA . VAL A 1 79 ? -17.283 -7.481 -0.056 1.00 98.94 79 VAL A CA 1
ATOM 605 C C . VAL A 1 79 ? -16.802 -8.694 0.730 1.00 98.94 79 VAL A C 1
ATOM 607 O O . VAL A 1 79 ? -17.636 -9.487 1.147 1.00 98.94 79 VAL A O 1
ATOM 610 N N . TYR A 1 80 ? -15.511 -8.820 1.036 1.00 98.94 80 TYR A N 1
ATOM 611 C CA . TYR A 1 80 ? -15.013 -9.919 1.872 1.00 98.94 80 TYR A CA 1
ATOM 612 C C . TYR A 1 80 ? -15.614 -9.889 3.286 1.00 98.94 80 TYR A C 1
ATOM 614 O O . TYR A 1 80 ? -16.043 -10.925 3.796 1.00 98.94 80 TYR A O 1
ATOM 622 N N . ALA A 1 81 ? -15.742 -8.701 3.890 1.00 98.94 81 ALA A N 1
ATOM 623 C CA . ALA A 1 81 ? -16.428 -8.538 5.173 1.00 98.94 81 ALA A CA 1
ATOM 624 C C . ALA A 1 81 ? -17.916 -8.923 5.089 1.00 98.94 81 ALA A C 1
ATOM 626 O O . ALA A 1 81 ? -18.446 -9.568 5.996 1.00 98.94 81 ALA A O 1
ATOM 627 N N . GLN A 1 82 ? -18.585 -8.543 3.995 1.00 98.94 82 GLN A N 1
ATOM 628 C CA . GLN A 1 82 ? -19.981 -8.892 3.731 1.00 98.94 82 GLN A CA 1
ATOM 629 C C . GLN A 1 82 ? -20.168 -10.396 3.510 1.00 98.94 82 GLN A C 1
ATOM 631 O O . GLN A 1 82 ? -21.066 -10.979 4.104 1.00 98.94 82 GLN A O 1
ATOM 636 N N . ASN A 1 83 ? -19.305 -11.038 2.720 1.00 98.94 83 ASN A N 1
ATOM 637 C CA . ASN A 1 83 ? -19.339 -12.476 2.457 1.00 98.94 83 ASN A CA 1
ATOM 638 C C . ASN A 1 83 ? -19.262 -13.274 3.762 1.00 98.94 83 ASN A C 1
ATOM 640 O O . ASN A 1 83 ? -20.067 -14.182 3.980 1.00 98.94 83 ASN A O 1
ATOM 644 N N . MET A 1 84 ? -18.365 -12.866 4.667 1.00 98.88 84 MET A N 1
ATOM 645 C CA . MET A 1 84 ? -18.259 -13.449 6.002 1.00 98.88 84 MET A CA 1
ATOM 646 C C . MET A 1 84 ? -19.523 -13.227 6.836 1.00 98.88 84 MET A C 1
ATOM 648 O O . MET A 1 84 ? -20.057 -14.183 7.394 1.00 98.88 84 MET A O 1
ATOM 652 N N . ALA A 1 85 ? -20.023 -11.989 6.904 1.00 98.88 85 ALA A N 1
ATOM 653 C CA . ALA A 1 85 ? -21.209 -11.667 7.696 1.00 98.88 85 ALA A CA 1
ATOM 654 C C . ALA A 1 85 ? -22.469 -12.386 7.183 1.00 98.88 85 ALA A C 1
ATOM 656 O O . ALA A 1 85 ? -23.297 -12.821 7.976 1.00 98.88 85 ALA A O 1
ATOM 657 N N . PHE A 1 86 ? -22.620 -12.522 5.864 1.00 98.81 86 PHE A N 1
ATOM 658 C CA . PHE A 1 86 ? -23.792 -13.130 5.228 1.00 98.81 86 PHE A CA 1
ATOM 659 C C . PHE A 1 86 ? -23.672 -14.654 5.087 1.00 98.81 86 PHE A C 1
ATOM 661 O O . PHE A 1 86 ? -24.635 -15.304 4.682 1.00 98.81 86 PHE A O 1
ATOM 668 N N . GLY A 1 87 ? -22.505 -15.228 5.398 1.00 98.50 87 GLY A N 1
ATOM 669 C CA . GLY A 1 87 ? -22.240 -16.657 5.253 1.00 98.50 87 GLY A CA 1
ATOM 670 C C . GLY A 1 87 ? -22.283 -17.134 3.799 1.00 98.50 87 GLY A C 1
ATOM 671 O O . GLY A 1 87 ? -22.743 -18.245 3.537 1.00 98.50 87 GLY A O 1
ATOM 672 N N . VAL A 1 88 ? -21.840 -16.299 2.852 1.00 98.69 88 VAL A N 1
ATOM 673 C CA . VAL A 1 88 ? -21.863 -16.607 1.415 1.00 98.69 88 VAL A CA 1
ATOM 674 C C . VAL A 1 88 ? -20.449 -16.735 0.858 1.00 98.69 88 VAL A C 1
ATOM 676 O O . VAL A 1 88 ? -19.640 -15.815 0.936 1.00 98.69 88 VAL A O 1
ATOM 679 N N . LYS A 1 89 ? -20.168 -17.882 0.236 1.00 98.62 89 LYS A N 1
ATOM 680 C CA . LYS A 1 89 ? -18.997 -18.075 -0.622 1.00 98.62 89 LYS A CA 1
ATOM 681 C C . LYS A 1 89 ? -19.400 -17.741 -2.065 1.00 98.62 89 LYS A C 1
ATOM 683 O O . LYS A 1 89 ? -20.350 -18.360 -2.542 1.00 98.62 89 LYS A O 1
ATOM 688 N N . PRO A 1 90 ? -18.739 -16.811 -2.768 1.00 98.56 90 PRO A N 1
ATOM 689 C CA . PRO A 1 90 ? -18.980 -16.554 -4.188 1.00 98.56 90 PRO A CA 1
ATOM 690 C C . PRO A 1 90 ? -18.509 -17.725 -5.075 1.00 98.56 90 PRO A C 1
ATOM 692 O O . PRO A 1 90 ? -17.704 -18.550 -4.636 1.00 98.56 90 PRO A O 1
ATOM 695 N N . PRO A 1 91 ? -18.986 -17.837 -6.329 1.00 98.69 91 PRO A N 1
ATOM 696 C CA . PRO A 1 91 ? -18.444 -18.807 -7.282 1.00 98.69 91 PRO A CA 1
ATOM 697 C C . PRO A 1 91 ? -16.947 -18.601 -7.533 1.00 98.69 91 PRO A C 1
ATOM 699 O O . PRO A 1 91 ? -16.473 -17.466 -7.555 1.00 98.69 91 PRO A O 1
ATOM 702 N N . ALA A 1 92 ? -16.212 -19.682 -7.809 1.00 98.62 92 ALA A N 1
ATOM 703 C CA . ALA A 1 92 ? -14.764 -19.614 -8.023 1.00 98.62 92 ALA A CA 1
ATOM 704 C C . ALA A 1 92 ? -14.370 -18.672 -9.173 1.00 98.62 92 ALA A C 1
ATOM 706 O O . ALA A 1 92 ? -13.397 -17.930 -9.068 1.00 98.62 92 ALA A O 1
ATOM 707 N N . LEU A 1 93 ? -15.162 -18.650 -10.249 1.00 98.75 93 LEU A N 1
ATOM 708 C CA . LEU A 1 93 ? -14.939 -17.746 -11.374 1.00 98.75 93 LEU A CA 1
ATOM 709 C C . LEU A 1 93 ? -15.043 -16.267 -10.979 1.00 98.75 93 LEU A C 1
ATOM 711 O O . LEU A 1 93 ? -14.298 -15.449 -11.512 1.00 98.75 93 LEU A O 1
ATOM 715 N N . ALA A 1 94 ? -15.930 -15.924 -10.041 1.00 98.88 94 ALA A N 1
ATOM 716 C CA . ALA A 1 94 ? -16.061 -14.555 -9.554 1.00 98.88 94 ALA A CA 1
ATOM 717 C C . ALA A 1 94 ? -14.776 -14.096 -8.856 1.00 98.88 94 ALA A C 1
ATOM 719 O O . ALA A 1 94 ? -14.274 -13.016 -9.147 1.00 98.88 94 ALA A O 1
ATOM 720 N N . GLU A 1 95 ? -14.200 -14.950 -8.012 1.00 98.75 95 GLU A N 1
ATOM 721 C CA . GLU A 1 95 ? -12.939 -14.661 -7.324 1.00 98.75 95 GLU A CA 1
ATOM 722 C C . GLU A 1 95 ? -11.755 -14.569 -8.293 1.00 98.75 95 GLU A C 1
ATOM 724 O O . GLU A 1 95 ? -10.907 -13.697 -8.139 1.00 98.75 95 GLU A O 1
ATOM 729 N N . TRP A 1 96 ? -11.706 -15.387 -9.351 1.00 98.88 96 TRP A N 1
ATOM 730 C CA . TRP A 1 96 ? -10.677 -15.220 -10.386 1.00 98.88 96 TRP A CA 1
ATOM 731 C C . TRP A 1 96 ? -10.810 -13.902 -11.154 1.00 98.88 96 TRP A C 1
ATOM 733 O O . TRP A 1 96 ? -9.793 -13.299 -11.502 1.00 98.88 96 TRP A O 1
ATOM 743 N N . ILE A 1 97 ? -12.038 -13.433 -11.394 1.00 98.94 97 ILE A N 1
ATOM 744 C CA . ILE A 1 97 ? -12.301 -12.117 -11.996 1.00 98.94 97 ILE A CA 1
ATOM 745 C C . ILE A 1 97 ? -11.846 -10.996 -11.052 1.00 98.94 97 ILE A C 1
ATOM 747 O O . ILE A 1 97 ? -11.122 -10.106 -11.497 1.00 98.94 97 ILE A O 1
ATOM 751 N N . ILE A 1 98 ? -12.192 -11.071 -9.762 1.00 98.94 98 ILE A N 1
ATOM 752 C CA . ILE A 1 98 ? -11.756 -10.110 -8.732 1.00 98.94 98 ILE A CA 1
ATOM 753 C C . ILE A 1 98 ? -10.225 -10.093 -8.637 1.00 98.94 98 ILE A C 1
ATOM 755 O O . ILE A 1 98 ? -9.608 -9.037 -8.715 1.00 98.94 98 ILE A O 1
ATOM 759 N N . ASN A 1 99 ? -9.573 -11.256 -8.589 1.00 98.94 99 ASN A N 1
ATOM 760 C CA . ASN A 1 99 ? -8.113 -11.341 -8.561 1.00 98.94 99 ASN A CA 1
ATOM 761 C C . ASN A 1 99 ? -7.467 -10.721 -9.814 1.00 98.94 99 ASN A C 1
ATOM 763 O O . ASN A 1 99 ? -6.437 -10.054 -9.708 1.00 98.94 99 ASN A O 1
ATOM 767 N N . CYS A 1 100 ? -8.062 -10.893 -11.002 1.00 98.94 100 CYS A N 1
ATOM 768 C CA . CYS A 1 100 ? -7.602 -10.212 -12.216 1.00 98.94 100 CYS A CA 1
ATOM 769 C C . CYS A 1 100 ? -7.765 -8.686 -12.117 1.00 98.94 100 CYS A C 1
ATOM 771 O O . CYS A 1 100 ? -6.894 -7.950 -12.588 1.00 98.94 100 CYS A O 1
ATOM 773 N N . ALA A 1 101 ? -8.861 -8.201 -11.535 1.00 98.88 101 ALA A N 1
ATOM 774 C CA . ALA A 1 101 ? -9.102 -6.775 -11.345 1.00 98.88 101 ALA A CA 1
ATOM 775 C C . ALA A 1 101 ? -8.093 -6.160 -10.368 1.00 98.88 101 ALA A C 1
ATOM 777 O O . ALA A 1 101 ? -7.372 -5.241 -10.743 1.00 98.88 101 ALA A O 1
ATOM 778 N N . GLU A 1 102 ? -7.948 -6.733 -9.175 1.00 98.94 102 GLU A N 1
ATOM 779 C CA . GLU A 1 102 ? -7.022 -6.255 -8.143 1.00 98.94 102 GLU A CA 1
ATOM 780 C C . GLU A 1 102 ? -5.555 -6.344 -8.609 1.00 98.94 102 GLU A C 1
ATOM 782 O O . GLU A 1 102 ? -4.737 -5.479 -8.299 1.00 98.94 102 GLU A O 1
ATOM 787 N N . ALA A 1 103 ? -5.204 -7.338 -9.438 1.00 98.94 103 ALA A N 1
ATOM 788 C CA . ALA A 1 103 ? -3.884 -7.390 -10.069 1.00 98.94 103 ALA A CA 1
ATOM 789 C C . ALA A 1 103 ? -3.686 -6.234 -11.063 1.00 98.94 103 ALA A C 1
ATOM 791 O O . ALA A 1 103 ? -2.605 -5.642 -11.116 1.00 98.94 103 ALA A O 1
ATOM 792 N N . ALA A 1 104 ? -4.722 -5.893 -11.837 1.00 98.94 104 ALA A N 1
ATOM 793 C CA . ALA A 1 104 ? -4.706 -4.738 -12.729 1.00 98.94 104 ALA A CA 1
ATOM 794 C C . ALA A 1 104 ? -4.648 -3.410 -11.970 1.00 98.94 104 ALA A C 1
ATOM 796 O O . ALA A 1 104 ? -3.956 -2.505 -12.435 1.00 98.94 104 ALA A O 1
ATOM 797 N N . GLU A 1 105 ? -5.285 -3.313 -10.803 1.00 98.94 105 GLU A N 1
ATOM 798 C CA . GLU A 1 105 ? -5.152 -2.159 -9.915 1.00 98.94 105 GLU A CA 1
ATOM 799 C C . GLU A 1 105 ? -3.702 -1.992 -9.449 1.00 98.94 105 GLU A C 1
ATOM 801 O O . GLU A 1 105 ? -3.126 -0.918 -9.618 1.00 98.94 105 GLU A O 1
ATOM 806 N N . TYR A 1 106 ? -3.058 -3.053 -8.947 1.00 98.94 106 TYR A N 1
ATOM 807 C CA . TYR A 1 106 ? -1.645 -2.970 -8.567 1.00 98.94 106 TYR A CA 1
ATOM 808 C C . TYR A 1 106 ? -0.755 -2.557 -9.737 1.00 98.94 106 TYR A C 1
ATOM 810 O O . TYR A 1 106 ? 0.134 -1.729 -9.560 1.00 98.94 106 TYR A O 1
ATOM 818 N N . MET A 1 107 ? -0.975 -3.122 -10.928 1.00 98.94 107 MET A N 1
ATOM 819 C CA . MET A 1 107 ? -0.240 -2.725 -12.130 1.00 98.94 107 MET A CA 1
ATOM 820 C C . MET A 1 107 ? -0.482 -1.247 -12.463 1.00 98.94 107 MET A C 1
ATOM 822 O O . MET A 1 107 ? 0.457 -0.522 -12.761 1.00 98.94 107 MET A O 1
ATOM 826 N N . PHE A 1 108 ? -1.720 -0.762 -12.378 1.00 98.88 108 PHE A N 1
ATOM 827 C CA . PHE A 1 108 ? -2.050 0.636 -12.643 1.00 98.88 108 PHE A CA 1
ATOM 828 C C . PHE A 1 108 ? -1.385 1.598 -11.650 1.00 98.88 108 PHE A C 1
ATOM 830 O O . PHE A 1 108 ? -0.650 2.496 -12.081 1.00 98.88 108 PHE A O 1
ATOM 837 N N . ASP A 1 109 ? -1.674 1.436 -10.357 1.00 98.81 109 ASP A N 1
ATOM 838 C CA . ASP A 1 109 ? -1.319 2.414 -9.329 1.00 98.81 109 ASP A CA 1
ATOM 839 C C . ASP A 1 109 ? 0.197 2.406 -9.117 1.00 98.81 109 ASP A C 1
ATOM 841 O O . ASP A 1 109 ? 0.820 3.459 -9.226 1.00 98.81 109 ASP A O 1
ATOM 845 N N . HIS A 1 110 ? 0.843 1.235 -9.006 1.00 98.88 110 HIS A N 1
ATOM 846 C CA . HIS A 1 110 ? 2.302 1.181 -8.843 1.00 98.88 110 HIS A CA 1
ATOM 847 C C . HIS A 1 110 ? 3.054 1.814 -10.011 1.00 98.88 110 HIS A C 1
ATOM 849 O O . HIS A 1 110 ? 4.009 2.542 -9.764 1.00 98.88 110 HIS A O 1
ATOM 855 N N . ASN A 1 111 ? 2.634 1.590 -11.261 1.00 98.69 111 ASN A N 1
ATOM 856 C CA . ASN A 1 111 ? 3.241 2.249 -12.424 1.00 98.69 111 ASN A CA 1
ATOM 857 C C . ASN A 1 111 ? 3.047 3.772 -12.373 1.00 98.69 111 ASN A C 1
ATOM 859 O O . ASN A 1 111 ? 4.002 4.528 -12.538 1.00 98.69 111 ASN A O 1
ATOM 863 N N . LEU A 1 112 ? 1.813 4.236 -12.145 1.00 98.62 112 LEU A N 1
ATOM 864 C CA . LEU A 1 112 ? 1.515 5.669 -12.143 1.00 98.62 112 LEU A CA 1
ATOM 865 C C . LEU A 1 112 ? 2.240 6.372 -10.988 1.00 98.62 112 LEU A C 1
ATOM 867 O O . LEU A 1 112 ? 2.857 7.421 -11.168 1.00 98.62 112 LEU A O 1
ATOM 871 N N . PHE A 1 113 ? 2.163 5.801 -9.793 1.00 98.75 113 PHE A N 1
ATOM 872 C CA . PHE A 1 113 ? 2.745 6.377 -8.598 1.00 98.75 113 PHE A CA 1
ATOM 873 C C . PHE A 1 113 ? 4.274 6.385 -8.678 1.00 98.75 113 PHE A C 1
ATOM 875 O O . PHE A 1 113 ? 4.889 7.433 -8.465 1.00 98.75 113 PHE A O 1
ATOM 882 N N . GLN A 1 114 ? 4.889 5.263 -9.062 1.00 98.75 114 GLN A N 1
ATOM 883 C CA . GLN A 1 114 ? 6.343 5.152 -9.154 1.00 98.75 114 GLN A CA 1
ATOM 884 C C . GLN A 1 114 ? 6.924 6.107 -10.197 1.00 98.75 114 GLN A C 1
ATOM 886 O O . GLN A 1 114 ? 7.874 6.815 -9.888 1.00 98.75 114 GLN A O 1
ATOM 891 N N . ASP A 1 115 ? 6.355 6.184 -11.401 1.00 98.69 115 ASP A N 1
ATOM 892 C CA . ASP A 1 115 ? 7.017 6.863 -12.524 1.00 98.69 115 ASP A CA 1
ATOM 893 C C . ASP A 1 115 ? 6.450 8.251 -12.846 1.00 98.69 115 ASP A C 1
ATOM 895 O O . ASP A 1 115 ? 7.058 9.010 -13.606 1.00 98.69 115 ASP A O 1
ATOM 899 N N . ASN A 1 116 ? 5.325 8.641 -12.235 1.00 98.75 116 ASN A N 1
ATOM 900 C CA . ASN A 1 116 ? 4.755 9.981 -12.402 1.00 98.75 116 ASN A CA 1
ATOM 901 C C . ASN A 1 116 ? 4.664 10.804 -11.111 1.00 98.75 116 ASN A C 1
ATOM 903 O O . ASN A 1 116 ? 4.560 12.033 -11.200 1.00 98.75 116 ASN A O 1
ATOM 907 N N . LEU A 1 117 ? 4.717 10.176 -9.930 1.00 98.69 117 LEU A N 1
ATOM 908 C CA . LEU A 1 117 ? 4.707 10.874 -8.642 1.00 98.69 117 LEU A CA 1
ATOM 909 C C . LEU A 1 117 ? 6.074 10.775 -7.956 1.00 98.69 117 LEU A C 1
ATOM 911 O O . LEU A 1 117 ? 6.732 11.806 -7.820 1.00 98.69 117 LEU A O 1
ATOM 915 N N . VAL A 1 118 ? 6.527 9.578 -7.578 1.00 98.50 118 VAL A N 1
ATOM 916 C CA . VAL A 1 118 ? 7.811 9.337 -6.884 1.00 98.50 118 VAL A CA 1
ATOM 917 C C . VAL A 1 118 ? 9.000 9.632 -7.790 1.00 98.50 118 VAL A C 1
ATOM 919 O O . VAL A 1 118 ? 9.885 10.391 -7.413 1.00 98.50 118 VAL A O 1
ATOM 922 N N . GLY A 1 119 ? 8.996 9.111 -9.015 1.00 98.12 119 GLY A N 1
ATOM 923 C CA . GLY A 1 119 ? 10.101 9.196 -9.973 1.00 98.12 119 GLY A CA 1
ATOM 924 C C . GLY A 1 119 ? 10.494 10.628 -10.330 1.00 98.12 119 GLY A C 1
ATOM 925 O O . GLY A 1 119 ? 11.638 10.893 -10.688 1.00 98.12 119 GLY A O 1
ATOM 926 N N . VAL A 1 120 ? 9.588 11.591 -10.133 1.00 98.81 120 VAL A N 1
ATOM 927 C CA . VAL A 1 120 ? 9.878 13.023 -10.295 1.00 98.81 120 VAL A CA 1
ATOM 928 C C . VAL A 1 120 ? 10.876 13.524 -9.242 1.00 98.81 120 VAL A C 1
ATOM 930 O O . VAL A 1 120 ? 11.626 14.455 -9.516 1.00 98.81 120 VAL A O 1
ATOM 933 N N . ASP A 1 121 ? 10.971 12.891 -8.071 1.00 98.81 121 ASP A N 1
ATOM 934 C CA . ASP A 1 121 ? 12.025 13.185 -7.087 1.00 98.81 121 ASP A CA 1
ATOM 935 C C . ASP A 1 121 ? 13.416 12.749 -7.554 1.00 98.81 121 ASP A C 1
ATOM 937 O O . ASP A 1 121 ? 14.424 13.216 -7.022 1.00 98.81 121 ASP A O 1
ATOM 941 N N . PHE A 1 122 ? 13.468 11.865 -8.547 1.00 98.88 122 PHE A N 1
ATOM 942 C CA . PHE A 1 122 ? 14.681 11.320 -9.145 1.00 98.88 122 PHE A CA 1
ATOM 943 C C . PHE A 1 122 ? 14.913 11.847 -10.569 1.00 98.88 122 PHE A C 1
ATOM 945 O O . PHE A 1 122 ? 15.887 11.462 -11.213 1.00 98.88 122 PHE A O 1
ATOM 952 N N . CYS A 1 123 ? 14.048 12.736 -11.073 1.00 98.81 123 CYS A N 1
ATOM 953 C CA . CYS A 1 123 ? 14.218 13.298 -12.406 1.00 98.81 123 CYS A CA 1
ATOM 954 C C . CYS A 1 123 ? 15.385 14.290 -12.458 1.00 98.81 123 CYS A C 1
ATOM 956 O O . CYS A 1 123 ? 15.765 14.901 -11.456 1.00 98.81 123 CYS A O 1
ATOM 958 N N . GLU A 1 124 ? 15.938 14.482 -13.654 1.00 98.81 124 GLU A N 1
ATOM 959 C CA . GLU A 1 124 ? 17.114 15.326 -13.884 1.00 98.81 124 GLU A CA 1
ATOM 960 C C . GLU A 1 124 ? 16.905 16.747 -13.346 1.00 98.81 124 GLU A C 1
ATOM 962 O O . GLU A 1 124 ? 17.817 17.309 -12.747 1.00 98.81 124 GLU A O 1
ATOM 967 N N . ARG A 1 125 ? 15.712 17.334 -13.523 1.00 98.56 125 ARG A N 1
ATOM 968 C CA . ARG A 1 125 ? 15.401 18.676 -12.999 1.00 98.56 125 ARG A CA 1
ATOM 969 C C . ARG A 1 125 ? 15.505 18.733 -11.479 1.00 98.56 125 ARG A C 1
ATOM 971 O O . ARG A 1 125 ? 16.233 19.572 -10.961 1.00 98.56 125 ARG A O 1
ATOM 978 N N . MET A 1 126 ? 14.844 17.814 -10.773 1.00 98.75 126 MET A N 1
ATOM 979 C CA . MET A 1 126 ? 14.879 17.800 -9.310 1.00 98.75 126 MET A CA 1
ATOM 980 C C . MET A 1 126 ? 16.300 17.567 -8.797 1.00 98.75 126 MET A C 1
ATOM 982 O O . MET A 1 126 ? 16.783 18.342 -7.978 1.00 98.75 126 MET A O 1
ATOM 986 N N . VAL A 1 127 ? 16.997 16.560 -9.336 1.00 98.81 127 VAL A N 1
ATOM 987 C CA . VAL A 1 127 ? 18.369 16.232 -8.923 1.00 98.81 127 VAL A CA 1
ATOM 988 C C . VAL A 1 127 ? 19.322 17.391 -9.209 1.00 98.81 127 VAL A C 1
ATOM 990 O O . VAL A 1 127 ? 20.153 17.701 -8.367 1.00 98.81 127 VAL A O 1
ATOM 993 N N . ARG A 1 128 ? 19.186 18.094 -10.339 1.00 98.69 128 ARG A N 1
ATOM 994 C CA . ARG A 1 128 ? 19.987 19.294 -10.636 1.00 98.69 128 ARG A CA 1
ATOM 995 C C . ARG A 1 128 ? 19.788 20.394 -9.605 1.00 98.69 128 ARG A C 1
ATOM 997 O O . ARG A 1 128 ? 20.739 21.081 -9.266 1.00 98.69 128 ARG A O 1
ATOM 1004 N N . GLU A 1 129 ? 18.558 20.591 -9.150 1.00 98.56 129 GLU A N 1
ATOM 1005 C CA . GLU A 1 129 ? 18.223 21.683 -8.241 1.00 98.56 129 GLU A CA 1
ATOM 1006 C C . GLU A 1 129 ? 18.479 21.351 -6.761 1.00 98.56 129 GLU A C 1
ATOM 1008 O O . GLU A 1 129 ? 18.384 22.250 -5.927 1.00 98.56 129 GLU A O 1
ATOM 1013 N N . THR A 1 130 ? 18.745 20.089 -6.411 1.00 98.69 130 THR A N 1
ATOM 1014 C CA . THR A 1 130 ? 18.992 19.657 -5.021 1.00 98.69 130 THR A CA 1
ATOM 1015 C C . THR A 1 130 ? 20.381 19.075 -4.809 1.00 98.69 130 THR A C 1
ATOM 1017 O O . THR A 1 130 ? 20.945 19.214 -3.730 1.00 98.69 130 THR A O 1
ATOM 1020 N N . ASN A 1 131 ? 20.927 18.403 -5.820 1.00 98.69 131 ASN A N 1
ATOM 1021 C CA . ASN A 1 131 ? 22.212 17.714 -5.796 1.00 98.69 131 ASN A CA 1
ATOM 1022 C C . ASN A 1 131 ? 22.926 17.790 -7.163 1.00 98.69 131 ASN A C 1
ATOM 1024 O O . ASN A 1 131 ? 23.090 16.760 -7.834 1.00 98.69 131 ASN A O 1
ATOM 1028 N N . PRO A 1 132 ? 23.370 18.984 -7.609 1.00 98.50 132 PRO A N 1
ATOM 1029 C CA . PRO A 1 132 ? 24.111 19.135 -8.862 1.00 98.50 132 PRO A CA 1
ATOM 1030 C C . PRO A 1 132 ? 25.297 18.168 -8.984 1.00 9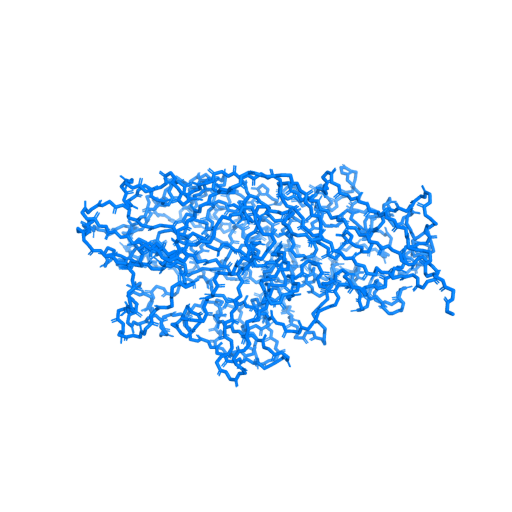8.50 132 PRO A C 1
ATOM 1032 O O . PRO A 1 132 ? 25.570 17.658 -10.074 1.00 98.50 132 PRO A O 1
ATOM 1035 N N . SER A 1 133 ? 25.979 17.873 -7.867 1.00 98.38 133 SER A N 1
ATOM 1036 C CA . SER A 1 133 ? 27.111 16.943 -7.854 1.00 98.38 133 SER A CA 1
ATOM 1037 C C . SER A 1 133 ? 26.710 15.503 -8.209 1.00 98.38 133 SER A C 1
ATOM 1039 O O . SER A 1 133 ? 27.461 14.797 -8.886 1.00 98.38 133 SER A O 1
ATOM 1041 N N . VAL A 1 134 ? 25.508 15.071 -7.816 1.00 98.75 134 VAL A N 1
ATOM 1042 C CA . VAL A 1 134 ? 24.966 13.741 -8.132 1.00 98.75 134 VAL A CA 1
ATOM 1043 C C . VAL A 1 134 ? 24.608 13.650 -9.608 1.00 98.75 134 VAL A C 1
ATOM 1045 O O . VAL A 1 134 ? 24.960 12.663 -10.252 1.00 98.75 134 VAL A O 1
ATOM 1048 N N . LEU A 1 135 ? 23.981 14.688 -10.173 1.00 98.75 135 LEU A N 1
ATOM 1049 C CA . LEU A 1 135 ? 23.699 14.717 -11.609 1.00 98.75 135 LEU A CA 1
ATOM 1050 C C . LEU A 1 135 ? 24.995 14.643 -12.429 1.00 98.75 135 LEU A C 1
ATOM 1052 O O . LEU A 1 135 ? 25.069 13.858 -13.369 1.00 98.75 135 LEU A O 1
ATOM 1056 N N . ALA A 1 136 ? 26.042 15.376 -12.035 1.00 98.50 136 ALA A N 1
ATOM 1057 C CA . ALA A 1 136 ? 27.336 15.327 -12.718 1.00 98.50 136 ALA A CA 1
ATOM 1058 C C . ALA A 1 136 ? 27.946 13.911 -12.739 1.00 98.50 136 ALA A C 1
ATOM 1060 O O . ALA A 1 136 ? 28.480 13.490 -13.765 1.00 98.50 136 ALA A O 1
ATOM 1061 N N . LYS A 1 137 ? 27.822 13.144 -11.644 1.00 98.62 137 LYS A N 1
ATOM 1062 C CA . LYS A 1 137 ? 28.214 11.721 -11.612 1.00 98.62 137 LYS A CA 1
ATOM 1063 C C . LYS A 1 137 ? 27.331 10.867 -12.531 1.00 98.62 137 LYS A C 1
ATOM 1065 O O . LYS A 1 137 ? 27.833 9.979 -13.218 1.00 98.62 137 LYS A O 1
ATOM 1070 N N . ALA A 1 138 ? 26.026 11.132 -12.564 1.00 98.69 138 ALA A N 1
ATOM 1071 C CA . ALA A 1 138 ? 25.072 10.383 -13.381 1.00 98.69 138 ALA A CA 1
ATOM 1072 C C . ALA A 1 138 ? 25.330 10.534 -14.894 1.00 98.69 138 ALA A C 1
ATOM 1074 O O . ALA A 1 138 ? 25.018 9.614 -15.651 1.00 98.69 138 ALA A O 1
ATOM 1075 N N . GLU A 1 139 ? 25.908 11.657 -15.345 1.00 98.62 139 GLU A N 1
ATOM 1076 C CA . GLU A 1 139 ? 26.250 11.881 -16.763 1.00 98.62 139 GLU A CA 1
ATOM 1077 C C . GLU A 1 139 ? 27.278 10.881 -17.293 1.00 98.62 139 GLU A C 1
ATOM 1079 O O . GLU A 1 139 ? 27.196 10.461 -18.447 1.00 98.62 139 GLU A O 1
ATOM 1084 N N . SER A 1 140 ? 28.249 10.502 -16.459 1.00 97.56 140 SER A N 1
ATOM 1085 C CA . SER A 1 140 ? 29.341 9.601 -16.835 1.00 97.56 140 SER A CA 1
ATOM 1086 C C . SER A 1 140 ? 29.138 8.159 -16.366 1.00 97.56 140 SER A C 1
ATOM 1088 O O . SER A 1 140 ? 29.883 7.276 -16.792 1.00 97.56 140 SER A O 1
ATOM 1090 N N . THR A 1 141 ? 28.127 7.893 -15.534 1.00 98.69 141 THR A N 1
ATOM 1091 C CA . THR A 1 141 ? 27.832 6.542 -15.038 1.00 98.69 141 THR A CA 1
ATOM 1092 C C . THR A 1 141 ? 26.984 5.773 -16.047 1.00 98.69 141 THR A C 1
ATOM 1094 O O . THR A 1 141 ? 25.851 6.161 -16.343 1.00 98.69 141 THR A O 1
ATOM 1097 N N . LEU A 1 142 ? 27.532 4.675 -16.575 1.00 98.62 142 LEU A N 1
ATOM 1098 C CA . LEU A 1 142 ? 26.803 3.751 -17.445 1.00 98.62 142 LEU A CA 1
ATOM 1099 C C . LEU A 1 142 ? 25.761 2.971 -16.636 1.00 98.62 142 LEU A C 1
ATOM 1101 O O . LEU A 1 142 ? 26.038 2.578 -15.506 1.00 98.62 142 LEU A O 1
ATOM 1105 N N . ALA A 1 143 ? 24.589 2.744 -17.225 1.00 98.62 143 ALA A N 1
ATOM 1106 C CA . ALA A 1 143 ? 23.552 1.914 -16.620 1.00 98.62 143 ALA A CA 1
ATOM 1107 C C . ALA A 1 143 ? 23.887 0.420 -16.844 1.00 98.62 143 ALA A C 1
ATOM 1109 O O . ALA A 1 143 ? 24.089 0.034 -18.003 1.00 98.62 143 ALA A O 1
ATOM 1110 N N . PRO A 1 144 ? 24.008 -0.404 -15.784 1.00 98.56 144 PRO A N 1
ATOM 1111 C CA . PRO A 1 144 ? 24.321 -1.830 -15.900 1.00 98.56 144 PRO A CA 1
ATOM 1112 C C . PRO A 1 144 ? 23.445 -2.617 -16.883 1.00 98.56 144 PRO A C 1
ATOM 1114 O O . PRO A 1 144 ? 23.967 -3.488 -17.575 1.00 98.56 144 PRO A O 1
ATOM 1117 N N . HIS A 1 145 ? 22.157 -2.286 -16.985 1.00 98.44 145 HIS A N 1
ATOM 1118 C CA . HIS A 1 145 ? 21.174 -2.984 -17.819 1.00 98.44 145 HIS A CA 1
ATOM 1119 C C . HIS A 1 145 ? 20.738 -2.158 -19.042 1.00 98.44 145 HIS A C 1
ATOM 1121 O O . HIS A 1 145 ? 19.623 -2.306 -19.559 1.00 98.44 145 HIS A O 1
ATOM 1127 N N . ALA A 1 146 ? 21.622 -1.281 -19.537 1.00 97.94 146 ALA A N 1
ATOM 1128 C CA . ALA A 1 146 ? 21.361 -0.411 -20.685 1.00 97.94 146 ALA A CA 1
ATOM 1129 C C . ALA A 1 146 ? 20.901 -1.159 -21.950 1.00 97.94 146 ALA A C 1
ATOM 1131 O O . ALA A 1 146 ? 20.186 -0.581 -22.769 1.00 97.94 146 ALA A O 1
ATOM 1132 N N . ASP A 1 147 ? 21.301 -2.419 -22.122 1.00 96.50 147 ASP A N 1
ATOM 1133 C CA . ASP A 1 147 ? 20.890 -3.299 -23.219 1.00 96.50 147 ASP A CA 1
ATOM 1134 C C . ASP A 1 147 ? 19.422 -3.744 -23.120 1.00 96.50 147 ASP A C 1
ATOM 1136 O O . ASP A 1 147 ? 18.789 -3.991 -24.146 1.00 96.50 147 ASP A O 1
ATOM 1140 N N . VAL A 1 148 ? 18.859 -3.786 -21.909 1.00 96.31 148 VAL A N 1
ATOM 1141 C CA . VAL A 1 148 ? 17.463 -4.170 -21.656 1.00 96.31 148 VAL A CA 1
ATOM 1142 C C . VAL A 1 148 ? 16.527 -2.971 -21.779 1.00 96.31 148 VAL A C 1
ATOM 1144 O O . VAL A 1 148 ? 15.518 -3.032 -22.483 1.00 96.31 148 VAL A O 1
ATOM 1147 N N . HIS A 1 149 ? 16.835 -1.869 -21.091 1.00 97.44 149 HIS A N 1
ATOM 1148 C CA . HIS A 1 149 ? 15.933 -0.714 -21.010 1.00 97.44 149 HIS A CA 1
ATOM 1149 C C . HIS A 1 149 ? 16.307 0.443 -21.951 1.00 97.44 149 HIS A C 1
ATOM 1151 O O . HIS A 1 149 ? 15.550 1.406 -22.067 1.00 97.44 149 HIS A O 1
ATOM 1157 N N . GLY A 1 150 ? 17.449 0.374 -22.641 1.00 97.31 150 GLY A N 1
ATOM 1158 C CA . GLY A 1 150 ? 17.819 1.297 -23.722 1.00 97.31 150 GLY A CA 1
ATOM 1159 C C . GLY A 1 150 ? 18.407 2.645 -23.287 1.00 97.31 150 GLY A C 1
ATOM 1160 O O . GLY A 1 150 ? 18.643 3.508 -24.132 1.00 97.31 150 GLY A O 1
ATOM 1161 N N . HIS A 1 151 ? 18.676 2.852 -21.994 1.00 98.44 151 HIS A N 1
ATOM 1162 C CA . HIS A 1 151 ? 19.297 4.083 -21.492 1.00 98.44 151 HIS A CA 1
ATOM 1163 C C . HIS A 1 151 ? 20.769 3.835 -21.180 1.00 98.44 151 HIS A C 1
ATOM 1165 O O . HIS A 1 151 ? 21.089 3.117 -20.246 1.00 98.44 151 HIS A O 1
ATOM 1171 N N . ARG A 1 152 ? 21.675 4.455 -21.945 1.00 98.25 152 ARG A N 1
ATOM 1172 C CA . ARG A 1 152 ? 23.125 4.242 -21.795 1.00 98.25 152 ARG A CA 1
ATOM 1173 C C . ARG A 1 152 ? 23.673 4.687 -20.435 1.00 98.25 152 ARG A C 1
ATOM 1175 O O . ARG A 1 152 ? 24.583 4.046 -19.920 1.00 98.25 152 ARG A O 1
ATOM 1182 N N . THR A 1 153 ? 23.185 5.805 -19.902 1.00 98.81 153 THR A N 1
ATOM 1183 C CA . THR A 1 153 ? 23.671 6.402 -18.649 1.00 98.81 153 THR A CA 1
ATOM 1184 C C . THR A 1 153 ? 22.534 6.625 -17.668 1.00 98.81 153 THR A C 1
ATOM 1186 O O . THR A 1 153 ? 21.377 6.782 -18.073 1.00 98.81 153 THR A O 1
ATOM 1189 N N . ILE A 1 154 ? 22.874 6.723 -16.382 1.00 98.88 154 ILE A N 1
ATOM 1190 C CA . ILE A 1 154 ? 21.899 7.017 -15.326 1.00 98.88 154 ILE A CA 1
ATOM 1191 C C . ILE A 1 154 ? 21.241 8.386 -15.542 1.00 98.88 154 ILE A C 1
ATOM 1193 O O . ILE A 1 154 ? 20.024 8.514 -15.407 1.00 98.88 154 ILE A O 1
ATOM 1197 N N . ALA A 1 155 ? 21.991 9.403 -15.981 1.00 98.81 155 ALA A N 1
ATOM 1198 C CA . ALA A 1 155 ? 21.398 10.697 -16.330 1.00 98.81 155 ALA A CA 1
ATOM 1199 C C . ALA A 1 155 ? 20.380 10.588 -17.481 1.00 98.81 155 ALA A C 1
ATOM 1201 O O . ALA A 1 155 ? 19.415 11.351 -17.534 1.00 98.81 155 ALA A O 1
ATOM 1202 N N . GLY A 1 156 ? 20.555 9.628 -18.397 1.00 98.75 156 GLY A N 1
ATOM 1203 C CA . GLY A 1 156 ? 19.567 9.311 -19.429 1.00 98.75 156 GLY A CA 1
ATOM 1204 C C . GLY A 1 156 ? 18.230 8.837 -18.847 1.00 98.75 156 GLY A C 1
ATOM 1205 O O . GLY A 1 156 ? 17.181 9.266 -19.328 1.00 98.75 156 GLY A O 1
ATOM 1206 N N . ILE A 1 157 ? 18.266 8.023 -17.787 1.00 98.88 157 ILE A N 1
ATOM 1207 C CA . ILE A 1 157 ? 17.072 7.592 -17.042 1.00 98.88 157 ILE A CA 1
ATOM 1208 C C . ILE A 1 157 ? 16.427 8.800 -16.347 1.00 98.88 157 ILE A C 1
ATOM 1210 O O . ILE A 1 157 ? 15.243 9.072 -16.545 1.00 98.88 157 ILE A O 1
ATOM 1214 N N . MET A 1 158 ? 17.217 9.589 -15.607 1.00 98.88 158 MET A N 1
ATOM 1215 C CA . MET A 1 158 ? 16.736 10.782 -14.892 1.00 98.88 158 MET A CA 1
ATOM 1216 C C . MET A 1 158 ? 16.040 11.787 -15.826 1.00 98.88 158 MET A C 1
ATOM 1218 O O . MET A 1 158 ? 15.004 12.355 -15.479 1.00 98.88 158 MET A O 1
ATOM 1222 N N . ARG A 1 159 ? 16.578 11.997 -17.034 1.00 98.81 159 ARG A N 1
ATOM 1223 C CA . ARG A 1 159 ? 15.960 12.846 -18.070 1.00 98.81 159 ARG A CA 1
ATOM 1224 C C . ARG A 1 159 ? 14.625 12.306 -18.543 1.00 98.81 159 ARG A C 1
ATOM 1226 O O . ARG A 1 159 ? 13.683 13.069 -18.747 1.00 98.81 159 ARG A O 1
ATOM 1233 N N . ALA A 1 160 ? 14.535 10.995 -18.719 1.00 98.75 160 ALA A N 1
ATOM 1234 C CA . ALA A 1 160 ? 13.323 10.355 -19.194 1.00 98.75 160 ALA A CA 1
ATOM 1235 C C . ALA A 1 160 ? 12.196 10.338 -18.141 1.00 98.75 160 ALA A C 1
ATOM 1237 O O . ALA A 1 160 ? 11.037 10.145 -18.510 1.00 98.75 160 ALA A O 1
ATOM 1238 N N . LEU A 1 161 ? 12.513 10.626 -16.874 1.00 98.81 161 LEU A N 1
ATOM 1239 C CA . LEU A 1 161 ? 11.558 10.858 -15.784 1.00 98.81 161 LEU A CA 1
ATOM 1240 C C . LEU A 1 161 ? 11.104 12.325 -15.650 1.00 98.81 161 LEU A C 1
ATOM 1242 O O . LEU A 1 161 ? 10.254 12.623 -14.809 1.00 98.81 161 LEU A O 1
ATOM 1246 N N . ASN A 1 162 ? 11.641 13.262 -16.445 1.00 98.81 162 ASN A N 1
ATOM 1247 C CA . ASN A 1 162 ? 11.206 14.661 -16.385 1.00 98.81 162 ASN A CA 1
ATOM 1248 C C . ASN A 1 162 ? 9.700 14.774 -16.720 1.00 98.81 162 ASN A C 1
ATOM 1250 O O . ASN A 1 162 ? 9.262 14.221 -17.735 1.00 98.81 162 ASN A O 1
ATOM 1254 N N . PRO A 1 163 ? 8.901 15.515 -15.927 1.00 98.62 163 PRO A N 1
ATOM 1255 C CA . PRO A 1 163 ? 7.461 15.628 -16.147 1.00 98.62 163 PRO A CA 1
ATOM 1256 C C . PRO A 1 163 ? 7.098 16.119 -17.551 1.00 98.62 163 PRO A C 1
ATOM 1258 O O . PRO A 1 163 ? 7.623 17.134 -18.007 1.00 98.62 163 PRO A O 1
ATOM 1261 N N . PHE A 1 164 ? 6.177 15.408 -18.208 1.00 98.06 164 PHE A N 1
ATOM 1262 C CA . PHE A 1 164 ? 5.600 15.678 -19.539 1.00 98.06 164 PHE A CA 1
ATOM 1263 C C . PHE A 1 164 ? 6.561 15.687 -20.740 1.00 98.06 164 PHE A C 1
ATOM 1265 O O . PHE A 1 164 ? 6.120 15.496 -21.872 1.00 98.06 164 PHE A O 1
ATOM 1272 N N . GLU A 1 165 ? 7.862 15.842 -20.525 1.00 97.81 165 GLU A N 1
ATOM 1273 C CA . GLU A 1 165 ? 8.885 15.843 -21.578 1.00 97.81 165 GLU A CA 1
ATOM 1274 C C . GLU A 1 165 ? 9.626 14.506 -21.660 1.00 97.81 165 GLU A C 1
ATOM 1276 O O . GLU A 1 165 ? 10.010 14.060 -22.741 1.00 97.81 165 GLU A O 1
ATOM 1281 N N . GLY A 1 166 ? 9.806 13.845 -20.517 1.00 98.38 166 GLY A N 1
ATOM 1282 C CA . GLY A 1 166 ? 10.515 12.584 -20.404 1.00 98.38 166 GLY A CA 1
ATOM 1283 C C . GLY A 1 166 ? 9.761 11.423 -21.056 1.00 98.38 166 GLY A C 1
ATOM 1284 O O . GLY A 1 166 ? 8.545 11.269 -20.901 1.00 98.38 166 GLY A O 1
ATOM 1285 N N . ALA A 1 167 ? 10.488 10.584 -21.798 1.00 97.94 167 ALA A N 1
ATOM 1286 C CA . ALA A 1 167 ? 9.902 9.449 -22.505 1.00 97.94 167 ALA A CA 1
ATOM 1287 C C . ALA A 1 167 ? 9.264 8.424 -21.550 1.00 97.94 167 ALA A C 1
ATOM 1289 O O . ALA A 1 167 ? 8.137 8.001 -21.806 1.00 97.94 167 ALA A O 1
ATOM 1290 N N . LEU A 1 168 ? 9.930 8.089 -20.436 1.00 98.12 168 LEU A N 1
ATOM 1291 C CA . LEU A 1 168 ? 9.422 7.137 -19.440 1.00 98.12 168 LEU A CA 1
ATOM 1292 C C . LEU A 1 168 ? 8.208 7.700 -18.704 1.00 98.12 168 LEU A C 1
ATOM 1294 O O . LEU A 1 168 ? 7.206 7.005 -18.574 1.00 98.12 168 LEU A O 1
ATOM 1298 N N . TYR A 1 169 ? 8.247 8.979 -18.313 1.00 98.75 169 TYR A N 1
ATOM 1299 C CA . TYR A 1 169 ? 7.102 9.652 -17.693 1.00 98.75 169 TYR A CA 1
ATOM 1300 C C . TYR A 1 169 ? 5.848 9.536 -18.580 1.00 98.75 169 TYR A C 1
ATOM 1302 O O . TYR A 1 169 ? 4.766 9.157 -18.127 1.00 98.75 169 TYR A O 1
ATOM 1310 N N . ASN A 1 170 ? 5.994 9.817 -19.876 1.00 98.75 170 ASN A N 1
ATOM 1311 C CA . ASN A 1 170 ? 4.896 9.747 -20.838 1.00 98.75 170 ASN A CA 1
ATOM 1312 C C . ASN A 1 170 ? 4.467 8.309 -21.171 1.00 98.75 170 ASN A C 1
ATOM 1314 O O . ASN A 1 170 ? 3.286 8.063 -21.435 1.00 98.75 170 ASN A O 1
ATOM 1318 N N . GLU A 1 171 ? 5.401 7.360 -21.183 1.00 98.56 171 GLU A N 1
ATOM 1319 C CA . GLU A 1 171 ? 5.106 5.940 -21.369 1.00 98.56 171 GLU A CA 1
ATOM 1320 C C . GLU A 1 171 ? 4.302 5.382 -20.189 1.00 98.56 171 GLU A C 1
ATOM 1322 O O . GLU A 1 171 ? 3.239 4.798 -20.415 1.00 98.56 171 GLU A O 1
ATOM 1327 N N . ALA A 1 172 ? 4.716 5.664 -18.950 1.00 98.56 172 ALA A N 1
ATOM 1328 C CA . ALA A 1 172 ? 4.007 5.267 -17.735 1.00 98.56 172 ALA A CA 1
ATOM 1329 C C . ALA A 1 172 ? 2.566 5.807 -17.705 1.00 98.56 172 ALA A C 1
ATOM 1331 O O . ALA A 1 172 ? 1.626 5.069 -17.396 1.00 98.56 172 ALA A O 1
ATOM 1332 N N . LEU A 1 173 ? 2.332 7.050 -18.153 1.00 98.75 173 LEU A N 1
ATOM 1333 C CA . LEU A 1 173 ? 0.973 7.588 -18.303 1.00 98.75 173 LEU A CA 1
ATOM 1334 C C . LEU A 1 173 ? 0.113 6.761 -19.269 1.00 98.75 173 LEU A C 1
ATOM 1336 O O . LEU A 1 173 ? -1.075 6.551 -19.009 1.00 98.75 173 LEU A O 1
ATOM 1340 N N . ARG A 1 174 ? 0.680 6.276 -20.379 1.00 98.69 174 ARG A N 1
ATOM 1341 C CA . ARG A 1 174 ? -0.038 5.420 -21.340 1.00 98.69 174 ARG A CA 1
ATOM 1342 C C . ARG A 1 174 ? -0.277 4.029 -20.762 1.00 98.69 174 ARG A C 1
ATOM 1344 O O . ARG A 1 174 ? -1.391 3.523 -20.884 1.00 98.69 174 ARG A O 1
ATOM 1351 N N . MET A 1 175 ? 0.715 3.445 -20.094 1.00 98.69 175 MET A N 1
ATOM 1352 C CA . MET A 1 175 ? 0.580 2.132 -19.458 1.00 98.69 175 MET A CA 1
ATOM 1353 C C . MET A 1 175 ? -0.438 2.146 -18.316 1.00 98.69 175 MET A C 1
ATOM 1355 O O . MET A 1 175 ? -1.215 1.201 -18.195 1.00 98.69 175 MET A O 1
ATOM 1359 N N . SER A 1 176 ? -0.578 3.267 -17.602 1.00 98.56 176 SER A N 1
ATOM 1360 C CA . SER A 1 176 ? -1.650 3.458 -16.617 1.00 98.56 176 SER A CA 1
ATOM 1361 C C . SER A 1 176 ? -3.054 3.353 -17.234 1.00 98.56 176 SER A C 1
ATOM 1363 O O . SER A 1 176 ? -4.003 2.951 -16.567 1.00 98.56 176 SER A O 1
ATOM 1365 N N . ARG A 1 177 ? -3.231 3.739 -18.507 1.00 98.75 177 ARG A N 1
ATOM 1366 C CA . ARG A 1 177 ? -4.518 3.603 -19.212 1.00 98.75 177 ARG A CA 1
ATOM 1367 C C . ARG A 1 177 ? -4.764 2.149 -19.591 1.00 98.75 177 ARG A C 1
ATOM 1369 O O . ARG A 1 177 ? -5.850 1.649 -19.342 1.00 98.75 177 ARG A O 1
ATOM 1376 N N . VAL A 1 178 ? -3.738 1.465 -20.100 1.00 98.75 178 VAL A N 1
ATOM 1377 C CA . VAL A 1 178 ? -3.804 0.033 -20.439 1.00 98.75 178 VAL A CA 1
ATOM 1378 C C . VAL A 1 178 ? -4.176 -0.804 -19.212 1.00 98.75 178 VAL A C 1
ATOM 1380 O O . VAL A 1 178 ? -5.091 -1.619 -19.296 1.00 98.75 178 VAL A O 1
ATOM 1383 N N . ALA A 1 179 ? -3.523 -0.568 -18.072 1.00 98.75 179 ALA A N 1
ATOM 1384 C CA . ALA A 1 179 ? -3.826 -1.264 -16.824 1.00 98.75 179 ALA A CA 1
ATOM 1385 C C . ALA A 1 179 ? -5.248 -0.955 -16.313 1.00 98.75 179 ALA A C 1
ATOM 1387 O O . ALA A 1 179 ? -5.972 -1.865 -15.923 1.00 98.75 179 ALA A O 1
ATOM 1388 N N . ARG A 1 180 ? -5.723 0.295 -16.418 1.00 98.75 180 ARG A N 1
ATOM 1389 C CA . ARG A 1 180 ? -7.119 0.628 -16.069 1.00 98.75 180 ARG A CA 1
ATOM 1390 C C . ARG A 1 180 ? -8.148 0.017 -17.009 1.00 98.75 180 ARG A C 1
ATOM 1392 O O . ARG A 1 180 ? -9.222 -0.351 -16.560 1.00 98.75 180 ARG A O 1
ATOM 1399 N N . GLU A 1 181 ? -7.852 -0.117 -18.299 1.00 98.81 181 GLU A N 1
ATOM 1400 C CA . GLU A 1 181 ? -8.729 -0.856 -19.214 1.00 98.81 181 GLU A CA 1
ATOM 1401 C C . GLU A 1 181 ? -8.836 -2.329 -18.799 1.00 98.81 181 GLU A C 1
ATOM 1403 O O . GLU A 1 181 ? -9.934 -2.876 -18.802 1.00 98.81 181 GLU A O 1
ATOM 1408 N N . MET A 1 182 ? -7.723 -2.952 -18.386 1.00 98.88 182 MET A N 1
ATOM 1409 C CA . MET A 1 182 ? -7.726 -4.312 -17.827 1.00 98.88 182 MET A CA 1
ATOM 1410 C C . MET A 1 182 ? -8.594 -4.406 -16.569 1.00 98.88 182 MET A C 1
ATOM 1412 O O . MET A 1 182 ? -9.395 -5.330 -16.454 1.00 98.88 182 MET A O 1
ATOM 1416 N N . PHE A 1 183 ? -8.484 -3.430 -15.667 1.00 98.88 183 PHE A N 1
ATOM 1417 C CA . PHE A 1 183 ? -9.344 -3.328 -14.490 1.00 98.88 183 PHE A CA 1
ATOM 1418 C C . PHE A 1 183 ? -10.829 -3.209 -14.879 1.00 98.88 183 PHE A C 1
ATOM 1420 O O . PHE A 1 183 ? -11.662 -3.985 -14.418 1.00 98.88 183 PHE A O 1
ATOM 1427 N N . CYS A 1 184 ? -11.174 -2.284 -15.783 1.00 98.88 184 CYS A N 1
ATOM 1428 C CA . CYS A 1 184 ? -12.558 -2.042 -16.205 1.00 98.88 184 CYS A CA 1
ATOM 1429 C C . CYS A 1 184 ? -13.204 -3.257 -16.883 1.00 98.88 184 CYS A C 1
ATOM 1431 O O . CYS A 1 184 ? -14.414 -3.427 -16.774 1.00 98.88 184 CYS A O 1
ATOM 1433 N N . LEU A 1 185 ? -12.427 -4.115 -17.555 1.00 98.81 185 LEU A N 1
ATOM 1434 C CA . LEU A 1 185 ? -12.942 -5.383 -18.081 1.00 98.81 185 LEU A CA 1
ATOM 1435 C C . LEU A 1 185 ? -13.499 -6.273 -16.958 1.00 98.81 185 LEU A C 1
ATOM 1437 O O . LEU A 1 185 ? -14.523 -6.925 -17.144 1.00 98.81 185 LEU A O 1
ATOM 1441 N N . MET A 1 186 ? -12.843 -6.280 -15.798 1.00 98.81 186 MET A N 1
ATOM 1442 C CA . MET A 1 186 ? -13.170 -7.172 -14.686 1.00 98.81 186 MET A CA 1
ATOM 1443 C C . MET A 1 186 ? -14.161 -6.557 -13.690 1.00 98.81 186 MET A C 1
ATOM 1445 O O . MET A 1 186 ? -15.040 -7.264 -13.208 1.00 98.81 186 MET A O 1
ATOM 1449 N N . GLU A 1 187 ? -14.078 -5.249 -13.430 1.00 98.75 187 GLU A N 1
ATOM 1450 C CA . GLU A 1 187 ? -14.872 -4.547 -12.401 1.00 98.75 187 GLU A CA 1
ATOM 1451 C C . GLU A 1 187 ? -15.766 -3.403 -12.936 1.00 98.75 187 GLU A C 1
ATOM 1453 O O . GLU A 1 187 ? -16.425 -2.656 -12.195 1.00 98.75 187 GLU A O 1
ATOM 1458 N N . GLY A 1 188 ? -15.838 -3.276 -14.262 1.00 98.69 188 GLY A N 1
ATOM 1459 C CA . GLY A 1 188 ? -16.735 -2.382 -14.993 1.00 98.69 188 GLY A CA 1
ATOM 1460 C C . GLY A 1 188 ? -16.193 -0.965 -15.189 1.00 98.69 188 GLY A C 1
ATOM 1461 O O . GLY A 1 188 ? -16.185 -0.465 -16.314 1.00 98.69 188 GLY A O 1
ATOM 1462 N N . ARG A 1 189 ? -15.734 -0.294 -14.123 1.00 98.62 189 ARG A N 1
ATOM 1463 C CA . ARG A 1 189 ? -15.172 1.069 -14.207 1.00 98.62 189 ARG A CA 1
ATOM 1464 C C . ARG A 1 189 ? -14.222 1.394 -13.058 1.00 98.62 189 ARG A C 1
ATOM 1466 O O . ARG A 1 189 ? -14.471 1.002 -11.927 1.00 98.62 189 ARG A O 1
ATOM 1473 N N . HIS A 1 190 ? -13.204 2.204 -13.336 1.00 98.75 190 HIS A N 1
ATOM 1474 C CA . HIS A 1 190 ? -12.197 2.649 -12.364 1.00 98.75 190 HIS A CA 1
ATOM 1475 C C . HIS A 1 190 ? -12.486 4.067 -11.836 1.00 98.75 190 HIS A C 1
ATOM 1477 O O . HIS A 1 190 ? -13.003 4.912 -12.568 1.00 98.75 190 HIS A O 1
ATOM 1483 N N . VAL A 1 191 ? -12.191 4.413 -10.583 1.00 98.31 191 VAL A N 1
ATOM 1484 C CA . VAL A 1 191 ? -11.696 3.567 -9.472 1.00 98.31 191 VAL A CA 1
ATOM 1485 C C . VAL A 1 191 ? -12.823 2.921 -8.658 1.00 98.31 191 VAL A C 1
ATOM 1487 O O . VAL A 1 191 ? -12.611 2.061 -7.819 1.00 98.31 191 VAL A O 1
ATOM 1490 N N . HIS A 1 192 ? -14.056 3.383 -8.848 1.00 98.81 192 HIS A N 1
ATOM 1491 C CA . HIS A 1 192 ? -15.187 2.912 -8.060 1.00 98.81 192 HIS A CA 1
ATOM 1492 C C . HIS A 1 192 ? -15.917 1.825 -8.839 1.00 98.81 192 HIS A C 1
ATOM 1494 O O . HIS A 1 192 ? -16.686 2.198 -9.736 1.00 98.81 192 HIS A O 1
ATOM 1500 N N . PRO A 1 193 ? -15.742 0.536 -8.510 1.00 98.62 193 PRO A N 1
ATOM 1501 C CA . PRO A 1 193 ? -16.277 -0.540 -9.322 1.00 98.62 193 PRO A CA 1
ATOM 1502 C C . PRO A 1 193 ? -17.802 -0.520 -9.373 1.00 98.62 193 PRO A C 1
ATOM 1504 O O . PRO A 1 193 ? -18.485 0.067 -8.522 1.00 98.62 193 PRO A O 1
ATOM 1507 N N . SER A 1 194 ? -18.349 -1.112 -10.431 1.00 98.50 194 SER A N 1
ATOM 1508 C CA . SER A 1 194 ? -19.797 -1.169 -10.669 1.00 98.50 194 SER A CA 1
ATOM 1509 C C . SER A 1 194 ? -20.352 -2.577 -10.751 1.00 98.50 194 SER A C 1
ATOM 1511 O O . SER A 1 194 ? -21.565 -2.726 -10.661 1.00 98.50 194 SER A O 1
ATOM 1513 N N . THR A 1 195 ? -19.501 -3.583 -10.945 1.00 98.69 195 THR A N 1
ATOM 1514 C CA . THR A 1 195 ? -19.929 -4.979 -11.096 1.00 98.69 195 THR A CA 1
ATOM 1515 C C . THR A 1 195 ? -19.569 -5.852 -9.899 1.00 98.69 195 THR A C 1
ATOM 1517 O O . THR A 1 195 ? -19.846 -7.045 -9.935 1.00 98.69 195 THR A O 1
ATOM 1520 N N . LEU A 1 196 ? -18.983 -5.291 -8.843 1.00 98.88 196 LEU A N 1
ATOM 1521 C CA . LEU A 1 196 ? -18.601 -6.017 -7.637 1.00 98.88 196 LEU A CA 1
ATOM 1522 C C . LEU A 1 196 ? -19.733 -5.996 -6.600 1.00 98.88 196 LEU A C 1
ATOM 1524 O O . LEU A 1 196 ? -20.280 -4.929 -6.331 1.00 98.88 196 LEU A O 1
ATOM 1528 N N . TYR A 1 197 ? -20.069 -7.155 -6.021 1.00 98.81 197 TYR A N 1
ATOM 1529 C CA . TYR A 1 197 ? -21.164 -7.316 -5.058 1.00 98.81 197 TYR A CA 1
ATOM 1530 C C . TYR A 1 197 ? -20.822 -8.359 -3.975 1.00 98.81 197 TYR A C 1
ATOM 1532 O O . TYR A 1 197 ? -20.011 -9.256 -4.207 1.00 98.81 197 TYR A O 1
ATOM 1540 N N . PRO A 1 198 ? -21.478 -8.337 -2.800 1.00 98.81 198 PRO A N 1
ATOM 1541 C CA . PRO A 1 198 ? -21.491 -9.506 -1.920 1.00 98.81 198 PRO A CA 1
ATOM 1542 C C . PRO A 1 198 ? -21.987 -10.742 -2.676 1.00 98.81 198 PRO A C 1
ATOM 1544 O O . PRO A 1 198 ? -22.979 -10.676 -3.405 1.00 98.81 198 PRO A O 1
ATOM 1547 N N . GLY A 1 199 ? -21.296 -11.866 -2.511 1.00 98.56 199 GLY A N 1
ATOM 1548 C CA . GLY A 1 199 ? -21.608 -13.116 -3.200 1.00 98.56 199 GLY A CA 1
ATOM 1549 C C . GLY A 1 199 ? -21.098 -13.224 -4.643 1.00 98.56 199 GLY A C 1
ATOM 1550 O O . GLY A 1 199 ? -21.335 -14.266 -5.255 1.00 98.56 199 GLY A O 1
ATOM 1551 N N . GLY A 1 200 ? -20.377 -12.230 -5.188 1.00 98.75 200 GLY A N 1
ATOM 1552 C CA . GLY A 1 200 ? -19.636 -12.367 -6.450 1.00 98.75 200 GLY A CA 1
ATOM 1553 C C . GLY A 1 200 ? -19.619 -11.113 -7.332 1.00 98.75 200 GLY A C 1
ATOM 1554 O O . GLY A 1 200 ? -19.517 -9.993 -6.845 1.00 98.75 200 GLY A O 1
ATOM 1555 N N . VAL A 1 201 ? -19.716 -11.291 -8.651 1.00 98.88 201 VAL A N 1
ATOM 1556 C CA . VAL A 1 201 ? -19.646 -10.199 -9.636 1.00 98.88 201 VAL A CA 1
ATOM 1557 C C . VAL A 1 201 ? -20.746 -10.282 -10.696 1.00 98.88 201 VAL A C 1
ATOM 1559 O O . VAL A 1 201 ? -21.196 -11.361 -11.083 1.00 98.88 201 VAL A O 1
ATOM 1562 N N . GLY A 1 202 ? -21.148 -9.120 -11.211 1.00 98.69 202 GLY A N 1
ATOM 1563 C CA . GLY A 1 202 ? -22.025 -8.966 -12.376 1.00 98.69 202 GLY A CA 1
ATOM 1564 C C . GLY A 1 202 ? -21.291 -9.007 -13.722 1.00 98.69 202 GLY A C 1
ATOM 1565 O O . GLY A 1 202 ? -21.927 -8.916 -14.768 1.00 98.69 202 GLY A O 1
ATOM 1566 N N . THR A 1 203 ? -19.961 -9.115 -13.714 1.00 98.81 203 THR A N 1
ATOM 1567 C CA . THR A 1 203 ? -19.138 -9.217 -14.925 1.00 98.81 203 THR A CA 1
ATOM 1568 C C . THR A 1 203 ? -19.472 -10.500 -15.679 1.00 98.81 203 THR A C 1
ATOM 1570 O O . THR A 1 203 ? -19.383 -11.588 -15.118 1.00 98.81 203 THR A O 1
ATOM 1573 N N . VAL A 1 204 ? -19.854 -10.375 -16.953 1.00 98.56 204 VAL A N 1
ATOM 1574 C CA . VAL A 1 204 ? -20.259 -11.516 -17.786 1.00 98.56 204 VAL A CA 1
ATOM 1575 C C . VAL A 1 204 ? -19.014 -12.237 -18.308 1.00 98.56 204 VAL A C 1
ATOM 1577 O O . VAL A 1 204 ? -18.286 -11.673 -19.133 1.00 98.56 204 VAL A O 1
ATOM 1580 N N . PRO A 1 205 ? -18.746 -13.479 -17.873 1.00 98.12 205 PRO A N 1
ATOM 1581 C CA . PRO A 1 205 ? -17.537 -14.176 -18.267 1.00 98.12 205 PRO A CA 1
ATOM 1582 C C . PRO A 1 205 ? -17.642 -14.685 -19.704 1.00 98.12 205 PRO A C 1
ATOM 1584 O O . PRO A 1 205 ? -18.660 -15.227 -20.133 1.00 98.12 205 PRO A O 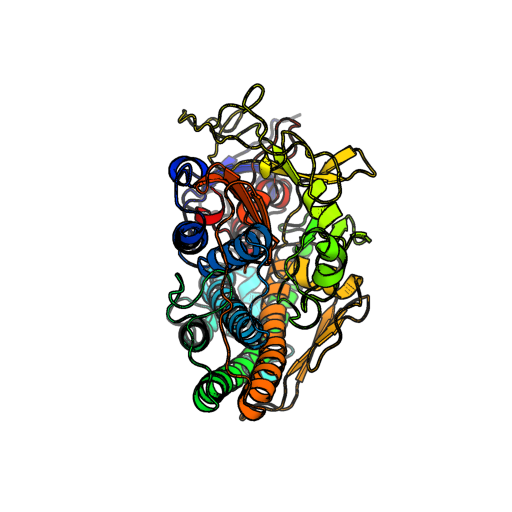1
ATOM 1587 N N . SER A 1 206 ? -16.560 -14.537 -20.462 1.00 97.94 206 SER A N 1
ATOM 1588 C CA . SER A 1 206 ? -16.464 -15.056 -21.824 1.00 97.94 206 SER A CA 1
ATOM 1589 C C . SER A 1 206 ? -15.009 -15.281 -22.220 1.00 97.94 206 SER A C 1
ATOM 1591 O O . SER A 1 206 ? -14.090 -14.687 -21.653 1.00 97.94 206 SER A O 1
ATOM 1593 N N . VAL A 1 207 ? -14.787 -16.104 -23.246 1.00 95.94 207 VAL A N 1
ATOM 1594 C CA . VAL A 1 207 ? -13.455 -16.254 -23.857 1.00 95.94 207 VAL A CA 1
ATOM 1595 C C . VAL A 1 207 ? -12.933 -14.900 -24.352 1.00 95.94 207 VAL A C 1
ATOM 1597 O O . VAL A 1 207 ? -11.751 -14.593 -24.192 1.00 95.94 207 VAL A O 1
ATOM 1600 N N . GLN A 1 208 ? -13.822 -14.062 -24.895 1.00 98.00 208 GLN A N 1
ATOM 1601 C CA . GLN A 1 208 ? -13.493 -12.713 -25.345 1.00 98.00 208 GLN A CA 1
ATOM 1602 C C . GLN A 1 208 ? -12.968 -11.838 -24.198 1.00 98.00 208 GLN A C 1
ATOM 1604 O O . GLN A 1 208 ? -11.893 -11.263 -24.345 1.00 98.00 208 GLN A O 1
ATOM 1609 N N . LEU A 1 209 ? -13.661 -11.801 -23.053 1.00 98.62 209 LEU A N 1
ATOM 1610 C CA . LEU A 1 209 ? -13.264 -11.019 -21.874 1.00 98.62 209 LEU A CA 1
ATOM 1611 C C . LEU A 1 209 ? -11.809 -11.303 -21.469 1.00 98.62 209 LEU A C 1
ATOM 1613 O O . LEU A 1 209 ? -10.980 -10.396 -21.370 1.00 98.62 209 LEU A O 1
ATOM 1617 N N . PHE A 1 210 ? -11.477 -12.582 -21.288 1.00 98.50 210 PHE A N 1
ATOM 1618 C CA . PHE A 1 210 ? -10.135 -12.988 -20.875 1.00 98.50 210 PHE A CA 1
ATOM 1619 C C . PHE A 1 210 ? -9.084 -12.766 -21.971 1.00 98.50 210 PHE A C 1
ATOM 1621 O O . PHE A 1 210 ? -7.929 -12.473 -21.666 1.00 98.50 210 PHE A O 1
ATOM 1628 N N . ASN A 1 211 ? -9.445 -12.886 -23.252 1.00 98.06 211 ASN A N 1
ATOM 1629 C CA . ASN A 1 211 ? -8.549 -12.555 -24.365 1.00 98.06 211 ASN A CA 1
ATOM 1630 C C . ASN A 1 211 ? -8.230 -11.059 -24.425 1.00 98.06 211 ASN A C 1
ATOM 1632 O O . ASN A 1 211 ? -7.065 -10.697 -24.588 1.00 98.06 211 ASN A O 1
ATOM 1636 N N . GLU A 1 212 ? -9.224 -10.195 -24.238 1.00 98.56 212 GLU A N 1
ATOM 1637 C CA . GLU A 1 212 ? -9.030 -8.745 -24.220 1.00 98.56 212 GLU A CA 1
ATOM 1638 C C . GLU A 1 212 ? -8.158 -8.282 -23.049 1.00 98.56 212 GLU A C 1
ATOM 1640 O O . GLU A 1 212 ? -7.320 -7.388 -23.226 1.00 98.56 212 GLU A O 1
ATOM 1645 N N . TYR A 1 213 ? -8.311 -8.909 -21.879 1.00 98.81 213 TYR A N 1
ATOM 1646 C CA . TYR A 1 213 ? -7.424 -8.677 -20.742 1.00 98.81 213 TYR A CA 1
ATOM 1647 C C . TYR A 1 213 ? -6.004 -9.167 -21.062 1.00 98.81 213 TYR A C 1
ATOM 1649 O O . TYR A 1 213 ? -5.038 -8.425 -20.896 1.00 98.81 213 TYR A O 1
ATOM 1657 N N . PHE A 1 214 ? -5.855 -10.391 -21.579 1.00 98.62 214 PHE A N 1
ATOM 1658 C CA . PHE A 1 214 ? -4.551 -10.992 -21.874 1.00 98.62 214 PHE A CA 1
ATOM 1659 C C . PHE A 1 214 ? -3.730 -10.192 -22.897 1.00 98.62 214 PHE A C 1
ATOM 1661 O O . PHE A 1 214 ? -2.535 -9.975 -22.698 1.00 98.62 214 PHE A O 1
ATOM 1668 N N . VAL A 1 215 ? -4.353 -9.689 -23.968 1.00 98.12 215 VAL A N 1
ATOM 1669 C CA . VAL A 1 215 ? -3.667 -8.849 -24.969 1.00 98.12 215 VAL A CA 1
ATOM 1670 C C . VAL A 1 215 ? -3.082 -7.584 -24.329 1.00 98.12 215 VAL A C 1
ATOM 1672 O O . VAL A 1 215 ? -1.978 -7.167 -24.673 1.00 98.12 215 VAL A O 1
ATOM 1675 N N . ARG A 1 216 ? -3.771 -6.990 -23.352 1.00 98.75 216 ARG A N 1
ATOM 1676 C CA . ARG A 1 216 ? -3.267 -5.828 -22.604 1.00 98.75 216 ARG A CA 1
ATOM 1677 C C . ARG A 1 216 ? -2.193 -6.218 -21.593 1.00 98.75 216 ARG A C 1
ATOM 1679 O O . ARG A 1 216 ? -1.157 -5.558 -21.538 1.00 98.75 216 ARG A O 1
ATOM 1686 N N . LEU A 1 217 ? -2.388 -7.331 -20.887 1.00 98.75 217 LEU A N 1
ATOM 1687 C CA . LEU A 1 217 ? -1.409 -7.874 -19.951 1.00 98.75 217 LEU A CA 1
ATOM 1688 C C . LEU A 1 217 ? -0.065 -8.153 -20.633 1.00 98.75 217 LEU A C 1
ATOM 1690 O O . LEU A 1 217 ? 0.970 -7.776 -20.102 1.00 98.75 217 LEU A O 1
ATOM 1694 N N . THR A 1 218 ? -0.051 -8.740 -21.834 1.00 98.12 218 THR A N 1
ATOM 1695 C CA . THR A 1 218 ? 1.211 -9.008 -22.555 1.00 98.12 218 THR A CA 1
ATOM 1696 C C . THR A 1 218 ? 1.999 -7.739 -22.887 1.00 98.12 218 THR A C 1
ATOM 1698 O O . THR A 1 218 ? 3.228 -7.758 -22.832 1.00 98.12 218 THR A O 1
ATOM 1701 N N . ARG A 1 219 ? 1.316 -6.616 -23.155 1.00 98.19 219 ARG A N 1
ATOM 1702 C CA . ARG A 1 219 ? 1.959 -5.301 -23.317 1.00 98.19 219 ARG A CA 1
ATOM 1703 C C . ARG A 1 219 ? 2.545 -4.800 -21.998 1.00 98.19 219 ARG A C 1
ATOM 1705 O O . ARG A 1 219 ? 3.635 -4.241 -21.994 1.00 98.19 219 ARG A O 1
ATOM 1712 N N . TYR A 1 220 ? 1.838 -5.012 -20.889 1.00 98.75 220 TYR A N 1
ATOM 1713 C CA . TYR A 1 220 ? 2.327 -4.642 -19.561 1.00 98.75 220 TYR A CA 1
ATOM 1714 C C . TYR A 1 220 ? 3.526 -5.496 -19.121 1.00 98.75 220 TYR A C 1
ATOM 1716 O O . TYR A 1 220 ? 4.484 -4.966 -18.570 1.00 98.75 220 TYR A O 1
ATOM 1724 N N . ILE A 1 221 ? 3.526 -6.796 -19.429 1.00 98.75 221 ILE A N 1
ATOM 1725 C CA . ILE A 1 221 ? 4.660 -7.695 -19.168 1.00 98.75 221 ILE A CA 1
ATOM 1726 C C . ILE A 1 221 ? 5.915 -7.216 -19.909 1.00 98.75 221 ILE A C 1
ATOM 1728 O O . ILE A 1 221 ? 7.006 -7.207 -19.345 1.00 98.75 221 ILE A O 1
ATOM 1732 N N . ASP A 1 222 ? 5.771 -6.809 -21.168 1.00 97.62 222 ASP A N 1
ATOM 1733 C CA . ASP A 1 222 ? 6.883 -6.282 -21.961 1.00 97.62 222 ASP A CA 1
ATOM 1734 C C . ASP A 1 222 ? 7.457 -4.988 -21.358 1.00 97.62 222 ASP A C 1
ATOM 1736 O O . ASP A 1 222 ? 8.670 -4.824 -21.248 1.00 97.62 222 ASP A O 1
ATOM 1740 N N . PHE A 1 223 ? 6.575 -4.104 -20.885 1.00 98.50 223 PHE A N 1
ATOM 1741 C CA . PHE A 1 223 ? 6.943 -2.886 -20.168 1.00 98.50 223 PHE A CA 1
ATOM 1742 C C . PHE A 1 223 ? 7.685 -3.187 -18.856 1.00 98.50 223 PHE A C 1
ATOM 1744 O O . PHE A 1 223 ? 8.803 -2.713 -18.659 1.00 98.50 223 PHE A O 1
ATOM 1751 N N . VAL A 1 224 ? 7.122 -4.022 -17.979 1.00 98.38 224 VAL A N 1
ATOM 1752 C CA . VAL A 1 224 ? 7.681 -4.248 -16.636 1.00 98.38 224 VAL A CA 1
ATOM 1753 C C . VAL A 1 224 ? 9.029 -4.977 -16.659 1.00 98.38 224 VAL A C 1
ATOM 1755 O O . VAL A 1 224 ? 9.875 -4.713 -15.807 1.00 98.38 224 VAL A O 1
ATOM 1758 N N . LYS A 1 225 ? 9.289 -5.814 -17.675 1.00 98.50 225 LYS A N 1
ATOM 1759 C CA . LYS A 1 225 ? 10.616 -6.415 -17.904 1.00 98.50 225 LYS A CA 1
ATOM 1760 C C . LYS A 1 225 ? 11.722 -5.383 -18.123 1.00 98.50 225 LYS A C 1
ATOM 1762 O O . LYS A 1 225 ? 12.866 -5.667 -17.792 1.00 98.50 225 LYS A O 1
ATOM 1767 N N . ARG A 1 226 ? 11.396 -4.212 -18.684 1.00 98.00 226 ARG A N 1
ATOM 1768 C CA . ARG A 1 226 ? 12.341 -3.093 -18.829 1.00 98.00 226 ARG A CA 1
ATOM 1769 C C . ARG A 1 226 ? 12.395 -2.234 -17.577 1.00 98.00 226 ARG A C 1
ATOM 1771 O O . ARG A 1 226 ? 13.473 -1.794 -17.195 1.00 98.00 226 ARG A O 1
ATOM 1778 N N . MET A 1 227 ? 11.247 -1.997 -16.945 1.00 98.56 227 MET A N 1
ATOM 1779 C CA . MET A 1 227 ? 11.168 -1.068 -15.818 1.00 98.56 227 MET A CA 1
ATOM 1780 C C . MET A 1 227 ? 11.872 -1.583 -14.566 1.00 98.56 227 MET A C 1
ATOM 1782 O O . MET A 1 227 ? 12.582 -0.812 -13.934 1.00 98.56 227 MET A O 1
ATOM 1786 N N . VAL A 1 228 ? 11.750 -2.872 -14.231 1.00 98.75 228 VAL A N 1
ATOM 1787 C CA . VAL A 1 228 ? 12.418 -3.426 -13.039 1.00 98.75 228 VAL A CA 1
ATOM 1788 C C . VAL A 1 228 ? 13.939 -3.199 -13.056 1.00 98.75 228 VAL A C 1
ATOM 1790 O O . VAL A 1 228 ? 14.425 -2.540 -12.137 1.00 98.75 228 VAL A O 1
ATOM 1793 N N . PRO A 1 229 ? 14.696 -3.638 -14.083 1.00 98.69 229 PRO A N 1
ATOM 1794 C CA . PRO A 1 229 ? 16.138 -3.386 -14.126 1.00 98.69 229 PRO A CA 1
ATOM 1795 C C . PRO A 1 229 ? 16.488 -1.895 -14.257 1.00 98.69 229 PRO A C 1
ATOM 1797 O O . PRO A 1 229 ? 17.509 -1.463 -13.734 1.00 98.69 229 PRO A O 1
ATOM 1800 N N . LEU A 1 230 ? 15.637 -1.083 -14.897 1.00 98.81 230 LEU A N 1
ATOM 1801 C CA . LEU A 1 230 ? 15.828 0.370 -14.965 1.00 98.81 230 LEU A CA 1
ATOM 1802 C C . LEU A 1 230 ? 15.777 1.026 -13.579 1.00 98.81 230 LEU A C 1
ATOM 1804 O O . LEU A 1 230 ? 16.577 1.914 -13.278 1.00 98.81 230 LEU A O 1
ATOM 1808 N N . HIS A 1 231 ? 14.827 0.614 -12.739 1.00 98.88 231 HIS A N 1
ATOM 1809 C CA . HIS A 1 231 ? 14.724 1.101 -11.366 1.00 98.88 231 HIS A CA 1
ATOM 1810 C C . HIS A 1 231 ? 15.858 0.569 -10.491 1.00 98.88 231 HIS A C 1
ATOM 1812 O O . HIS A 1 231 ? 16.367 1.331 -9.674 1.00 98.88 231 HIS A O 1
ATOM 1818 N N . ASP A 1 232 ? 16.296 -0.679 -10.685 1.00 98.81 232 ASP A N 1
ATOM 1819 C CA . ASP A 1 232 ? 17.478 -1.208 -9.995 1.00 98.81 232 ASP A CA 1
ATOM 1820 C C . ASP A 1 232 ? 18.723 -0.368 -10.298 1.00 98.81 232 ASP A C 1
ATOM 1822 O O . ASP A 1 232 ? 19.362 0.111 -9.360 1.00 98.81 232 ASP A O 1
ATOM 1826 N N . ASP A 1 233 ? 18.992 -0.076 -11.573 1.00 98.88 233 ASP A N 1
ATOM 1827 C CA . ASP A 1 233 ? 20.120 0.763 -11.995 1.00 98.88 233 ASP A CA 1
ATOM 1828 C C . ASP A 1 233 ? 20.071 2.164 -11.374 1.00 98.88 233 ASP A C 1
ATOM 1830 O O . ASP A 1 233 ? 21.086 2.690 -10.905 1.00 98.88 233 ASP A O 1
ATOM 1834 N N . LEU A 1 234 ? 18.884 2.777 -11.343 1.00 98.88 234 LEU A N 1
ATOM 1835 C CA . LEU A 1 234 ? 18.690 4.093 -10.744 1.00 98.88 234 LEU A CA 1
ATOM 1836 C C . LEU A 1 234 ? 18.917 4.062 -9.227 1.00 98.88 234 LEU A C 1
ATOM 1838 O O . LEU A 1 234 ? 19.629 4.914 -8.696 1.00 98.88 234 LEU A O 1
ATOM 1842 N N . PHE A 1 235 ? 18.320 3.111 -8.512 1.00 98.81 235 PHE A N 1
ATOM 1843 C CA . PHE A 1 235 ? 18.394 3.066 -7.052 1.00 98.81 235 PHE A CA 1
ATOM 1844 C C . PHE A 1 235 ? 19.769 2.627 -6.550 1.00 98.81 235 PHE A C 1
ATOM 1846 O O . PHE A 1 235 ? 20.282 3.227 -5.601 1.00 98.81 235 PHE A O 1
ATOM 1853 N N . ASP A 1 236 ? 20.420 1.680 -7.226 1.00 98.75 236 ASP A N 1
ATOM 1854 C CA . ASP A 1 236 ? 21.803 1.306 -6.924 1.00 98.75 236 ASP A CA 1
ATOM 1855 C C . ASP A 1 236 ? 22.761 2.473 -7.158 1.00 98.75 236 ASP A C 1
ATOM 1857 O O . ASP A 1 236 ? 23.662 2.706 -6.346 1.00 98.75 236 ASP A O 1
ATOM 1861 N N . PHE A 1 237 ? 22.537 3.272 -8.208 1.00 98.81 237 PHE A N 1
ATOM 1862 C CA . PHE A 1 237 ? 23.306 4.493 -8.414 1.00 98.81 237 PHE A CA 1
ATOM 1863 C C . PHE A 1 237 ? 23.180 5.459 -7.232 1.00 98.81 237 PHE A C 1
ATOM 1865 O O . PHE A 1 237 ? 24.196 5.991 -6.792 1.00 98.81 237 PHE A O 1
ATOM 1872 N N . PHE A 1 238 ? 21.982 5.687 -6.683 1.00 98.75 238 PHE A N 1
ATOM 1873 C CA . PHE A 1 238 ? 21.823 6.595 -5.538 1.00 98.75 238 PHE A CA 1
ATOM 1874 C C . PHE A 1 238 ? 22.567 6.104 -4.292 1.00 98.75 238 PHE A C 1
ATOM 1876 O O . PHE A 1 238 ? 23.222 6.913 -3.631 1.00 98.75 238 PHE A O 1
ATOM 1883 N N . LEU A 1 239 ? 22.536 4.798 -4.010 1.00 98.25 239 LEU A N 1
ATOM 1884 C CA . LEU A 1 239 ? 23.297 4.201 -2.904 1.00 98.25 239 LEU A CA 1
ATOM 1885 C C . LEU A 1 239 ? 24.813 4.398 -3.072 1.00 98.25 239 LEU A C 1
ATOM 1887 O O . LEU A 1 239 ? 25.521 4.641 -2.096 1.00 98.25 239 LEU A O 1
ATOM 1891 N N . GLN A 1 240 ? 25.320 4.328 -4.305 1.00 97.75 240 GLN A N 1
ATOM 1892 C CA . GLN A 1 240 ? 26.745 4.508 -4.602 1.00 97.75 240 GLN A CA 1
ATOM 1893 C C . GLN A 1 240 ? 27.161 5.987 -4.656 1.00 97.75 240 GLN A C 1
ATOM 1895 O O . GLN A 1 240 ? 28.224 6.369 -4.163 1.00 97.75 240 GLN A O 1
ATOM 1900 N N . ALA A 1 241 ? 26.337 6.839 -5.268 1.00 98.19 241 ALA A N 1
ATOM 1901 C CA . ALA A 1 241 ? 26.638 8.248 -5.504 1.00 98.19 241 ALA A CA 1
ATOM 1902 C C . ALA A 1 241 ? 26.570 9.090 -4.223 1.00 98.19 241 ALA A C 1
ATOM 1904 O O . ALA A 1 241 ? 27.276 10.106 -4.136 1.00 98.19 241 ALA A O 1
ATOM 1905 N N . LEU A 1 242 ? 25.760 8.658 -3.251 1.00 98.06 242 LEU A N 1
ATOM 1906 C CA . LEU A 1 242 ? 25.569 9.274 -1.940 1.00 98.06 242 LEU A CA 1
ATOM 1907 C C . LEU A 1 242 ? 25.852 8.243 -0.827 1.00 98.06 242 LEU A C 1
ATOM 1909 O O . LEU A 1 242 ? 24.924 7.644 -0.293 1.00 98.06 242 LEU A O 1
ATOM 1913 N N . PRO A 1 243 ? 27.118 8.017 -0.436 1.00 97.88 243 PRO A N 1
ATOM 1914 C CA . PRO A 1 243 ? 27.437 7.068 0.630 1.00 97.88 243 PRO A CA 1
ATOM 1915 C C . PRO A 1 243 ? 26.677 7.378 1.929 1.00 97.88 243 PRO A C 1
ATOM 1917 O O . PRO A 1 243 ? 26.752 8.497 2.441 1.00 97.88 243 PRO A O 1
ATOM 1920 N N . GLY A 1 244 ? 25.957 6.392 2.470 1.00 97.94 244 GLY A N 1
ATOM 1921 C CA . GLY A 1 244 ? 25.085 6.557 3.634 1.00 97.94 244 GLY A CA 1
ATOM 1922 C C . GLY A 1 244 ? 23.606 6.775 3.291 1.00 97.94 244 GLY A C 1
ATOM 1923 O O . GLY A 1 244 ? 22.797 6.889 4.218 1.00 97.94 244 GLY A O 1
ATOM 1924 N N . TYR A 1 245 ? 23.227 6.836 2.005 1.00 98.50 245 TYR A N 1
ATOM 1925 C CA . TYR A 1 245 ? 21.829 7.017 1.588 1.00 98.50 245 TYR A CA 1
ATOM 1926 C C . TYR A 1 245 ? 20.913 5.879 2.053 1.00 98.50 245 TYR A C 1
ATOM 1928 O O . TYR A 1 245 ? 19.710 6.078 2.196 1.00 98.50 245 TYR A O 1
ATOM 1936 N N . GLU A 1 246 ? 21.465 4.709 2.385 1.00 98.31 246 GLU A N 1
ATOM 1937 C CA . GLU A 1 246 ? 20.728 3.600 2.988 1.00 98.31 246 GLU A CA 1
ATOM 1938 C C . GLU A 1 246 ? 20.044 3.968 4.318 1.00 98.31 246 GLU A C 1
ATOM 1940 O O . GLU A 1 246 ? 19.100 3.289 4.728 1.00 98.31 246 GLU A O 1
ATOM 1945 N N . ARG A 1 247 ? 20.493 5.048 4.974 1.00 98.50 247 ARG A N 1
ATOM 1946 C CA . ARG A 1 247 ? 19.897 5.594 6.201 1.00 98.50 247 ARG A CA 1
ATOM 1947 C C . ARG A 1 247 ? 18.685 6.492 5.948 1.00 98.50 247 ARG A C 1
ATOM 1949 O O . ARG A 1 247 ? 17.950 6.775 6.892 1.00 98.50 247 ARG A O 1
ATOM 1956 N N . VAL A 1 248 ? 18.474 6.969 4.719 1.00 98.69 248 VAL A N 1
ATOM 1957 C CA . VAL A 1 248 ? 17.356 7.865 4.392 1.00 98.69 248 VAL A CA 1
ATOM 1958 C C . VAL A 1 248 ? 16.044 7.100 4.511 1.00 98.6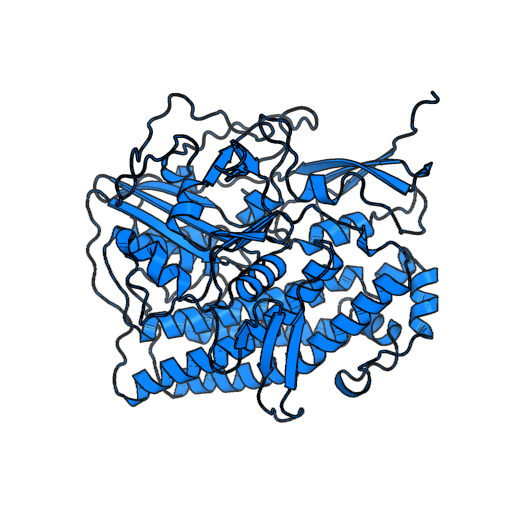9 248 VAL A C 1
ATOM 1960 O O . VAL A 1 248 ? 15.827 6.090 3.838 1.00 98.69 248 VAL A O 1
ATOM 1963 N N . GLY A 1 249 ? 15.171 7.572 5.400 1.00 98.38 249 GLY A N 1
ATOM 1964 C CA . GLY A 1 249 ? 13.891 6.927 5.674 1.00 98.38 249 GLY A CA 1
ATOM 1965 C C . GLY A 1 249 ? 14.000 5.532 6.282 1.00 98.38 249 GLY A C 1
ATOM 1966 O O . GLY A 1 249 ? 13.027 4.771 6.218 1.00 98.38 249 GLY A O 1
ATOM 1967 N N . GLN A 1 250 ? 15.172 5.167 6.811 1.00 98.31 250 GLN A N 1
ATOM 1968 C CA . GLN A 1 250 ? 15.396 3.877 7.444 1.00 98.31 250 GLN A CA 1
ATOM 1969 C C . GLN A 1 250 ? 14.556 3.763 8.718 1.00 98.31 250 GLN A C 1
ATOM 1971 O O . GLN A 1 250 ? 14.568 4.650 9.565 1.00 98.31 250 GLN A O 1
ATOM 1976 N N . ARG A 1 251 ? 13.868 2.632 8.874 1.00 98.38 251 ARG A N 1
ATOM 1977 C CA . ARG A 1 251 ? 13.146 2.263 10.092 1.00 98.38 251 ARG A CA 1
ATOM 1978 C C . ARG A 1 251 ? 13.558 0.886 10.585 1.00 98.38 251 ARG A C 1
ATOM 1980 O O . ARG A 1 251 ? 14.113 0.073 9.839 1.00 98.38 251 ARG A O 1
ATOM 1987 N N . ARG A 1 252 ? 13.243 0.618 11.854 1.00 98.44 252 ARG A N 1
ATOM 1988 C CA . ARG A 1 252 ? 13.184 -0.750 12.381 1.00 98.44 252 ARG A CA 1
ATOM 1989 C C . ARG A 1 252 ? 12.252 -1.580 11.492 1.00 98.44 252 ARG A C 1
ATOM 1991 O O . ARG A 1 252 ? 11.223 -1.079 11.047 1.00 98.44 252 ARG A O 1
ATOM 1998 N N . ILE A 1 253 ? 12.599 -2.840 11.240 1.00 98.81 253 ILE A N 1
ATOM 1999 C CA . ILE A 1 253 ? 11.756 -3.733 10.440 1.00 98.81 253 ILE A CA 1
ATOM 2000 C C . ILE A 1 253 ? 10.518 -4.079 11.275 1.00 98.81 253 ILE A C 1
ATOM 2002 O O . ILE A 1 253 ? 10.585 -4.914 12.169 1.00 98.81 253 ILE A O 1
ATOM 2006 N N . LEU A 1 254 ? 9.414 -3.389 11.002 1.00 98.75 254 LEU A N 1
ATOM 2007 C CA . LEU A 1 254 ? 8.110 -3.561 11.638 1.00 98.75 254 LEU A CA 1
ATOM 2008 C C . LEU A 1 254 ? 7.051 -3.638 10.537 1.00 98.75 254 LEU A C 1
ATOM 2010 O O . LEU A 1 254 ? 6.278 -2.704 10.349 1.00 98.75 254 LEU A O 1
ATOM 2014 N N . LEU A 1 255 ? 7.067 -4.721 9.764 1.00 98.88 255 LEU A N 1
ATOM 2015 C CA . LEU A 1 255 ? 6.259 -4.849 8.552 1.00 98.88 255 LEU A CA 1
ATOM 2016 C C . LEU A 1 255 ? 4.988 -5.663 8.810 1.00 98.88 255 LEU A C 1
ATOM 2018 O O . LEU A 1 255 ? 5.042 -6.717 9.444 1.00 98.88 255 LEU A O 1
ATOM 2022 N N . GLY A 1 256 ? 3.859 -5.194 8.278 1.00 98.81 256 GLY A N 1
ATOM 2023 C CA . GLY A 1 256 ? 2.587 -5.921 8.275 1.00 98.81 256 GLY A CA 1
ATOM 2024 C C . GLY A 1 256 ? 2.033 -6.117 6.863 1.00 98.81 256 GLY A C 1
ATOM 2025 O O . GLY A 1 256 ? 1.920 -5.153 6.109 1.00 98.81 256 GLY A O 1
ATOM 2026 N N . CYS A 1 257 ? 1.663 -7.357 6.540 1.00 98.88 257 CYS A N 1
ATOM 2027 C CA . CYS A 1 257 ? 0.943 -7.769 5.332 1.00 98.88 257 CYS A CA 1
ATOM 2028 C C . CYS A 1 257 ? -0.273 -8.599 5.762 1.00 98.88 257 CYS A C 1
ATOM 2030 O O . CYS A 1 257 ? -0.151 -9.516 6.570 1.00 98.88 257 CYS A O 1
ATOM 2032 N N . TRP A 1 258 ? -1.455 -8.303 5.248 1.00 98.62 258 TRP A N 1
ATOM 2033 C CA . TRP A 1 258 ? -2.705 -9.020 5.515 1.00 98.62 258 TRP A CA 1
ATOM 2034 C C . TRP A 1 258 ? -3.134 -9.940 4.373 1.00 98.62 258 TRP A C 1
ATOM 2036 O O . TRP A 1 258 ? -4.180 -10.579 4.462 1.00 98.62 258 TRP A O 1
ATOM 2046 N N . GLY A 1 259 ? -2.269 -10.089 3.371 1.00 98.69 259 GLY A N 1
ATOM 2047 C CA . GLY A 1 259 ? -2.418 -11.052 2.294 1.00 98.69 259 GLY A CA 1
ATOM 2048 C C . GLY A 1 259 ? -3.403 -10.598 1.221 1.00 98.69 259 GLY A C 1
ATOM 2049 O O . GLY A 1 259 ? -4.311 -9.801 1.453 1.00 98.69 259 GLY A O 1
ATOM 2050 N N . ALA A 1 260 ? -3.184 -11.082 0.004 1.00 98.69 260 ALA A N 1
ATOM 2051 C CA . ALA A 1 260 ? -3.958 -10.698 -1.170 1.00 98.69 260 ALA A CA 1
ATOM 2052 C C . ALA A 1 260 ? -4.140 -11.860 -2.136 1.00 98.69 260 ALA A C 1
ATOM 2054 O O . ALA A 1 260 ? -3.360 -12.812 -2.150 1.00 98.69 260 ALA A O 1
ATOM 2055 N N . PHE A 1 261 ? -5.155 -11.699 -2.985 1.00 98.81 261 PHE A N 1
ATOM 2056 C CA . PHE A 1 261 ? -5.634 -12.674 -3.956 1.00 98.81 261 PHE A CA 1
ATOM 2057 C C . PHE A 1 261 ? -6.114 -13.962 -3.292 1.00 98.81 261 PHE A C 1
ATOM 2059 O O . PHE A 1 261 ? -5.331 -14.853 -2.956 1.00 98.81 261 PHE A O 1
ATOM 2066 N N . GLN A 1 262 ? -7.426 -14.058 -3.105 1.00 98.81 262 GLN A N 1
ATOM 2067 C CA . GLN A 1 262 ? -8.033 -15.229 -2.488 1.00 98.81 262 GLN A CA 1
ATOM 2068 C C . GLN A 1 262 ? -7.850 -16.444 -3.400 1.00 98.81 262 GLN A C 1
ATOM 2070 O O . GLN A 1 262 ? -8.101 -16.360 -4.603 1.00 98.81 262 GLN A O 1
ATOM 2075 N N . ASN A 1 263 ? -7.446 -17.584 -2.837 1.00 98.69 263 ASN A N 1
ATOM 2076 C CA . ASN A 1 263 ? -7.523 -18.859 -3.541 1.00 98.69 263 ASN A CA 1
ATOM 2077 C C . ASN A 1 263 ? -8.957 -19.407 -3.417 1.00 98.69 263 ASN A C 1
ATOM 2079 O O . ASN A 1 263 ? -9.352 -19.791 -2.312 1.00 98.69 263 ASN A O 1
ATOM 2083 N N . PRO A 1 264 ? -9.747 -19.491 -4.505 1.00 98.44 264 PRO A N 1
ATOM 2084 C CA . PRO A 1 264 ? -11.155 -19.882 -4.422 1.00 98.44 264 PRO A CA 1
ATOM 2085 C C . PRO A 1 264 ? -11.363 -21.347 -4.019 1.00 98.44 264 PRO A C 1
ATOM 2087 O O . PRO A 1 264 ? -12.458 -21.718 -3.587 1.00 98.44 264 PRO A O 1
ATOM 2090 N N . GLU A 1 265 ? -10.334 -22.189 -4.139 1.00 97.75 265 GLU A N 1
ATOM 2091 C CA . GLU A 1 265 ? -10.378 -23.584 -3.691 1.00 97.75 265 GLU A CA 1
ATOM 2092 C C . GLU A 1 265 ? -10.326 -23.687 -2.161 1.00 97.75 265 GLU A C 1
ATOM 2094 O O . GLU A 1 265 ? -10.994 -24.540 -1.579 1.00 97.75 265 GLU A O 1
ATOM 2099 N N . ALA A 1 266 ? -9.612 -22.769 -1.504 1.00 98.25 266 ALA A N 1
ATOM 2100 C CA . ALA A 1 266 ? -9.451 -22.744 -0.052 1.00 98.25 266 ALA A CA 1
ATOM 2101 C C . ALA A 1 266 ? -10.423 -21.781 0.644 1.00 98.25 266 ALA A C 1
ATOM 2103 O O . ALA A 1 266 ? -10.976 -22.101 1.696 1.00 98.25 266 ALA A O 1
ATOM 2104 N N . CYS A 1 267 ? -10.643 -20.599 0.065 1.00 98.69 267 CYS A N 1
ATOM 2105 C CA . CYS A 1 267 ? -11.400 -19.528 0.696 1.00 98.69 267 CYS A CA 1
ATOM 2106 C C . CYS A 1 267 ? -12.903 -19.794 0.648 1.00 98.69 267 CYS A C 1
ATOM 2108 O O . CYS A 1 267 ? -13.513 -19.980 -0.408 1.00 98.69 267 CYS A O 1
ATOM 2110 N N . ASP A 1 268 ? -13.506 -19.837 1.827 1.00 98.38 268 ASP A N 1
ATOM 2111 C CA . ASP A 1 268 ? -14.945 -19.948 2.039 1.00 98.38 268 ASP A CA 1
ATOM 2112 C C . ASP A 1 268 ? -15.514 -18.746 2.800 1.00 98.38 268 ASP A C 1
ATOM 2114 O O . ASP A 1 268 ? -16.695 -18.746 3.143 1.00 98.38 268 ASP A O 1
ATOM 2118 N N . PHE A 1 269 ? -14.676 -17.734 3.051 1.00 98.62 269 PHE A N 1
ATOM 2119 C CA . PHE A 1 269 ? -14.994 -16.514 3.791 1.00 98.62 269 PHE A CA 1
ATOM 2120 C C . PHE A 1 269 ? -15.559 -16.747 5.198 1.00 98.62 269 PHE A C 1
ATOM 2122 O O . PHE A 1 269 ? -16.085 -15.821 5.812 1.00 98.62 269 PHE A O 1
ATOM 2129 N N . ARG A 1 270 ? -15.425 -17.952 5.765 1.00 98.69 270 ARG A N 1
ATOM 2130 C CA . ARG A 1 270 ? -15.817 -18.208 7.155 1.00 98.69 270 ARG A CA 1
ATOM 2131 C C . ARG A 1 270 ? -14.678 -17.831 8.092 1.00 98.69 270 ARG A C 1
ATOM 2133 O O . ARG A 1 270 ? -13.511 -18.111 7.821 1.00 98.69 270 ARG A O 1
ATOM 2140 N N . TYR A 1 271 ? -15.020 -17.223 9.226 1.00 98.81 271 TYR A N 1
ATOM 2141 C CA . TYR A 1 271 ? -14.031 -16.806 10.223 1.00 98.81 271 TYR A CA 1
ATOM 2142 C C . TYR A 1 271 ? -13.299 -18.004 10.843 1.00 98.81 271 TYR A C 1
ATOM 2144 O O . TYR A 1 271 ? -12.098 -17.953 11.082 1.00 98.81 271 TYR A O 1
ATOM 2152 N N . GLN A 1 272 ? -14.008 -19.112 11.074 1.00 98.62 272 GLN A N 1
ATOM 2153 C CA . GLN A 1 272 ? -13.459 -20.302 11.731 1.00 98.62 272 GLN A CA 1
ATOM 2154 C C . GLN A 1 272 ? -12.333 -20.962 10.925 1.00 98.62 272 GLN A C 1
ATOM 2156 O O . GLN A 1 272 ? -11.458 -21.603 11.501 1.00 98.62 272 GLN A O 1
ATOM 2161 N N . THR A 1 273 ? -12.367 -20.798 9.604 1.00 98.69 273 THR A N 1
ATOM 2162 C CA . THR A 1 273 ? -11.384 -21.313 8.644 1.00 98.69 273 THR A CA 1
ATOM 2163 C C . THR A 1 273 ? -10.444 -20.221 8.116 1.00 98.69 273 THR A C 1
ATOM 2165 O O . THR A 1 273 ? -9.612 -20.492 7.250 1.00 98.69 273 THR A O 1
ATOM 2168 N N . MET A 1 274 ? -10.542 -18.993 8.644 1.00 98.81 274 MET A N 1
ATOM 2169 C CA . MET A 1 274 ? -9.718 -17.847 8.243 1.00 98.81 274 MET A CA 1
ATOM 2170 C C . MET A 1 274 ? -8.212 -18.061 8.369 1.00 98.81 274 MET A C 1
ATOM 2172 O O . MET A 1 274 ? -7.488 -17.675 7.448 1.00 98.81 274 MET A O 1
ATOM 2176 N N . PRO A 1 275 ? -7.705 -18.727 9.419 1.00 98.38 275 PRO A N 1
ATOM 2177 C CA . PRO A 1 275 ? -6.293 -19.075 9.476 1.00 98.38 275 PRO A CA 1
ATOM 2178 C C . PRO A 1 275 ? -5.842 -19.965 8.310 1.00 98.38 275 PRO A C 1
ATOM 2180 O O . PRO A 1 275 ? -4.693 -19.879 7.878 1.00 98.38 275 PRO A O 1
ATOM 2183 N N . GLN A 1 276 ? -6.706 -20.859 7.831 1.00 98.56 276 GLN A N 1
ATOM 2184 C CA . GLN A 1 276 ? -6.393 -21.814 6.775 1.00 98.56 276 GLN A CA 1
ATOM 2185 C C . GLN A 1 276 ? -6.429 -21.118 5.421 1.00 98.56 276 GLN A C 1
ATOM 2187 O O . GLN A 1 276 ? -5.400 -21.056 4.759 1.00 98.56 276 GLN A O 1
ATOM 2192 N N . TRP A 1 277 ? -7.565 -20.527 5.035 1.00 98.69 277 TRP A N 1
ATOM 2193 C CA . TRP A 1 277 ? -7.663 -19.901 3.716 1.00 98.69 277 TRP A CA 1
ATOM 2194 C C . TRP A 1 277 ? -6.786 -18.658 3.571 1.00 98.69 277 TRP A C 1
ATOM 2196 O O . TRP A 1 277 ? -6.301 -18.393 2.476 1.00 98.69 277 TRP A O 1
ATOM 2206 N N . GLY A 1 278 ? -6.502 -17.939 4.662 1.00 98.69 278 GLY A N 1
ATOM 2207 C CA . GLY A 1 278 ? -5.567 -16.815 4.638 1.00 98.69 278 GLY A CA 1
ATOM 2208 C C . GLY A 1 278 ? -4.158 -17.233 4.222 1.00 98.69 278 GLY A C 1
ATOM 2209 O O . GLY A 1 278 ? -3.493 -16.523 3.479 1.00 98.69 278 GLY A O 1
ATOM 2210 N N . ARG A 1 279 ? -3.705 -18.419 4.644 1.00 98.56 279 ARG A N 1
ATOM 2211 C CA . ARG A 1 279 ? -2.379 -18.951 4.285 1.00 98.56 279 ARG A CA 1
ATOM 2212 C C . ARG A 1 279 ? -2.290 -19.461 2.846 1.00 98.56 279 ARG A C 1
ATOM 2214 O O . ARG A 1 279 ? -1.176 -19.656 2.371 1.00 98.56 279 ARG A O 1
ATOM 2221 N N . GLU A 1 280 ? -3.434 -19.655 2.194 1.00 98.62 280 GLU A N 1
ATOM 2222 C CA . GLU A 1 280 ? -3.556 -20.101 0.801 1.00 98.62 280 GLU A CA 1
ATOM 2223 C C . GLU A 1 280 ? -3.687 -18.929 -0.185 1.00 98.62 280 GLU A C 1
ATOM 2225 O O . GLU A 1 280 ? -3.767 -19.147 -1.392 1.00 98.62 280 GLU A O 1
ATOM 2230 N N . MET A 1 281 ? -3.725 -17.685 0.307 1.00 98.88 281 MET A N 1
ATOM 2231 C CA . MET A 1 281 ? -3.663 -16.492 -0.537 1.00 98.88 281 MET A CA 1
ATOM 2232 C C . MET A 1 281 ? -2.391 -16.484 -1.386 1.00 98.88 281 MET A C 1
ATOM 2234 O O . MET A 1 281 ? -1.318 -16.876 -0.923 1.00 98.88 281 MET A O 1
ATOM 2238 N N . PHE A 1 282 ? -2.485 -15.964 -2.612 1.00 98.88 282 PHE A N 1
ATOM 2239 C CA . PHE A 1 282 ? -1.315 -15.912 -3.490 1.00 98.88 282 PHE A CA 1
ATOM 2240 C C . PHE A 1 282 ? -0.273 -14.906 -3.009 1.00 98.88 282 PHE A C 1
ATOM 2242 O O . PHE A 1 282 ? 0.889 -15.076 -3.335 1.00 98.88 282 PHE A O 1
ATOM 2249 N N . VAL A 1 283 ? -0.638 -13.930 -2.175 1.00 98.88 283 VAL A N 1
ATOM 2250 C CA . VAL A 1 283 ? 0.295 -13.164 -1.337 1.00 98.88 283 VAL A CA 1
ATOM 2251 C C . VAL A 1 283 ? 0.049 -13.544 0.117 1.00 98.88 283 VAL A C 1
ATOM 2253 O O . VAL A 1 283 ? -1.038 -13.296 0.639 1.00 98.88 283 VAL A O 1
ATOM 2256 N N . THR A 1 284 ? 1.053 -14.113 0.786 1.00 98.81 284 THR A N 1
ATOM 2257 C CA . THR A 1 284 ? 0.884 -14.619 2.154 1.00 98.81 284 THR A CA 1
ATOM 2258 C C . THR A 1 284 ? 0.697 -13.471 3.156 1.00 98.81 284 THR A C 1
ATOM 2260 O O . THR A 1 284 ? 1.467 -12.504 3.120 1.00 98.81 284 THR A O 1
ATOM 2263 N N . PRO A 1 285 ? -0.260 -13.566 4.098 1.00 98.88 285 PRO A N 1
ATOM 2264 C CA . PRO A 1 285 ? -0.349 -12.657 5.234 1.00 98.88 285 PRO A CA 1
ATOM 2265 C C . PRO A 1 285 ? 0.760 -12.928 6.253 1.00 98.88 285 PRO A C 1
ATOM 2267 O O . PRO A 1 285 ? 1.255 -14.048 6.388 1.00 98.88 285 PRO A O 1
ATOM 2270 N N . GLY A 1 286 ? 1.121 -11.913 7.028 1.00 98.75 286 GLY A N 1
ATOM 2271 C CA . GLY A 1 286 ? 2.055 -12.056 8.127 1.00 98.75 286 GLY A CA 1
ATOM 2272 C C . GLY A 1 286 ? 2.592 -10.753 8.695 1.00 98.75 286 GLY A C 1
ATOM 2273 O O . GLY A 1 286 ? 2.392 -9.661 8.161 1.00 98.75 286 GLY A O 1
ATOM 2274 N N . ILE A 1 287 ? 3.296 -10.897 9.812 1.00 98.88 287 ILE A N 1
ATOM 2275 C CA . ILE A 1 287 ? 3.965 -9.804 10.519 1.00 98.88 287 ILE A CA 1
ATOM 2276 C C . ILE A 1 287 ? 5.443 -10.139 10.634 1.00 98.88 287 ILE A C 1
ATOM 2278 O O . ILE A 1 287 ? 5.793 -11.234 11.077 1.00 98.88 287 ILE A O 1
ATOM 2282 N N . VAL A 1 288 ? 6.300 -9.192 10.257 1.00 98.81 288 VAL A N 1
ATOM 2283 C CA . VAL A 1 288 ? 7.756 -9.322 10.358 1.00 98.81 288 VAL A CA 1
ATOM 2284 C C . VAL A 1 288 ? 8.294 -8.284 11.330 1.00 98.81 288 VAL A C 1
ATOM 2286 O O . VAL A 1 288 ? 8.103 -7.082 11.134 1.00 98.81 288 VAL A O 1
ATOM 2289 N N . ILE A 1 289 ? 8.993 -8.755 12.361 1.00 98.69 289 ILE A N 1
ATOM 2290 C CA . ILE A 1 289 ? 9.645 -7.917 13.370 1.00 98.69 289 ILE A CA 1
ATOM 2291 C C . ILE A 1 289 ? 11.134 -8.238 13.351 1.00 98.69 289 ILE A C 1
ATOM 2293 O O . ILE A 1 289 ? 11.520 -9.383 13.543 1.00 98.69 289 ILE A O 1
ATOM 2297 N N . ASP A 1 290 ? 11.969 -7.232 13.096 1.00 98.12 290 ASP A N 1
ATOM 2298 C CA . ASP A 1 290 ? 13.435 -7.359 13.072 1.00 98.12 290 ASP A CA 1
ATOM 2299 C C . ASP A 1 290 ? 13.946 -8.484 12.144 1.00 98.12 290 ASP A C 1
ATOM 2301 O O . ASP A 1 290 ? 14.978 -9.104 12.390 1.00 98.12 290 ASP A O 1
ATOM 2305 N N . GLY A 1 291 ? 13.215 -8.737 11.051 1.00 96.00 291 GLY A N 1
ATOM 2306 C CA . GLY A 1 291 ? 13.517 -9.779 10.064 1.00 96.00 291 GLY A CA 1
ATOM 2307 C C . GLY A 1 291 ? 12.945 -11.167 10.386 1.00 96.00 291 GLY A C 1
ATOM 2308 O O . GLY A 1 291 ? 13.013 -12.048 9.534 1.00 96.00 291 GLY A O 1
ATOM 2309 N N . GLU A 1 292 ? 12.342 -11.363 11.560 1.00 98.19 292 GLU A N 1
ATOM 2310 C CA . GLU A 1 292 ? 11.660 -12.601 11.952 1.00 98.19 292 GLU A CA 1
ATOM 2311 C C . GLU A 1 292 ? 10.189 -12.571 11.513 1.00 98.19 292 GLU A C 1
ATOM 2313 O O . GLU A 1 292 ? 9.461 -11.635 11.847 1.00 98.19 292 GLU A O 1
ATOM 2318 N N . LEU A 1 293 ? 9.727 -13.607 10.803 1.00 98.56 293 LEU A N 1
ATOM 2319 C CA . LEU A 1 293 ? 8.303 -13.815 10.528 1.00 98.56 293 LEU A CA 1
ATOM 2320 C C . LEU A 1 293 ? 7.605 -14.339 11.791 1.00 98.56 293 LEU A C 1
ATOM 2322 O O . LEU A 1 293 ? 7.741 -15.506 12.146 1.00 98.56 293 LEU A O 1
ATOM 2326 N N . VAL A 1 294 ? 6.845 -13.467 12.446 1.00 98.50 294 VAL A N 1
ATOM 2327 C CA . VAL A 1 294 ? 6.228 -13.714 13.758 1.00 98.50 294 VAL A CA 1
ATOM 2328 C C . VAL A 1 294 ? 4.994 -14.595 13.646 1.00 98.50 294 VAL A C 1
ATOM 2330 O O . VAL A 1 294 ? 4.809 -15.523 14.427 1.00 98.50 294 VAL A O 1
ATOM 2333 N N . THR A 1 295 ? 4.133 -14.301 12.676 1.00 98.62 295 THR A N 1
ATOM 2334 C CA . THR A 1 295 ? 2.912 -15.067 12.429 1.00 98.62 295 THR A CA 1
ATOM 2335 C C . THR A 1 295 ? 2.474 -14.917 10.977 1.00 98.62 295 THR A C 1
ATOM 2337 O O . THR A 1 295 ? 2.824 -13.943 10.313 1.00 98.62 295 THR A O 1
ATOM 2340 N N . THR A 1 296 ? 1.703 -15.894 10.502 1.00 98.81 296 THR A N 1
ATOM 2341 C CA . THR A 1 296 ? 0.937 -15.871 9.238 1.00 98.81 296 THR A CA 1
ATOM 2342 C C . THR A 1 296 ? -0.554 -16.111 9.498 1.00 98.81 296 THR A C 1
ATOM 2344 O O . THR A 1 296 ? -1.323 -16.394 8.584 1.00 98.81 296 THR A O 1
ATOM 2347 N N . ASP A 1 297 ? -0.963 -16.088 10.767 1.00 98.75 297 ASP A N 1
ATOM 2348 C CA . ASP A 1 297 ? -2.320 -16.400 11.181 1.00 98.75 297 ASP A CA 1
ATOM 2349 C C . ASP A 1 297 ? -3.199 -15.147 11.144 1.00 98.75 297 ASP A C 1
ATOM 2351 O O . ASP A 1 297 ? -3.025 -14.231 11.948 1.00 98.75 297 ASP A O 1
ATOM 2355 N N . LEU A 1 298 ? -4.166 -15.101 10.226 1.00 98.75 298 LEU A N 1
ATOM 2356 C CA . LEU A 1 298 ? -5.060 -13.949 10.102 1.00 98.75 298 LEU A CA 1
ATOM 2357 C C . LEU A 1 298 ? -5.911 -13.699 11.355 1.00 98.75 298 LEU A C 1
ATOM 2359 O O . LEU A 1 298 ? -6.221 -12.543 11.639 1.00 98.75 298 LEU A O 1
ATOM 2363 N N . VAL A 1 299 ? -6.269 -14.732 12.128 1.00 98.81 299 VAL A N 1
ATOM 2364 C CA . VAL A 1 299 ? -7.014 -14.534 13.384 1.00 98.81 299 VAL A CA 1
ATOM 2365 C C . VAL A 1 299 ? -6.105 -13.894 14.425 1.00 98.81 299 VAL A C 1
ATOM 2367 O O . VAL A 1 299 ? -6.505 -12.929 15.073 1.00 98.81 299 VAL A O 1
ATOM 2370 N N . GLU A 1 300 ? -4.868 -14.370 14.564 1.00 98.56 300 GLU A N 1
ATOM 2371 C CA . GLU A 1 300 ? -3.900 -13.766 15.487 1.00 98.56 300 GLU A CA 1
ATOM 2372 C C . GLU A 1 300 ? -3.607 -12.304 15.123 1.00 98.56 300 GLU A C 1
ATOM 2374 O O . GLU A 1 300 ? -3.634 -11.425 15.989 1.00 98.56 300 GLU A O 1
ATOM 2379 N N . ILE A 1 301 ? -3.396 -12.037 13.831 1.00 98.81 301 ILE A N 1
ATOM 2380 C CA . ILE A 1 301 ? -3.173 -10.693 13.300 1.00 98.81 301 ILE A CA 1
ATOM 2381 C C . ILE A 1 301 ? -4.361 -9.787 13.636 1.00 98.81 301 ILE A C 1
ATOM 2383 O O . ILE A 1 301 ? -4.148 -8.724 14.221 1.00 98.81 301 ILE A O 1
ATOM 2387 N N . ASN A 1 302 ? -5.590 -10.226 13.336 1.00 98.88 302 ASN A N 1
ATOM 2388 C CA . ASN A 1 302 ? -6.832 -9.509 13.638 1.00 98.88 302 ASN A CA 1
ATOM 2389 C C . ASN A 1 302 ? -6.939 -9.162 15.131 1.00 98.88 302 ASN A C 1
ATOM 2391 O O . ASN A 1 302 ? -7.064 -7.997 15.507 1.00 98.88 302 ASN A O 1
ATOM 2395 N N . LEU A 1 303 ? -6.795 -10.167 16.000 1.00 98.75 303 LEU A N 1
ATOM 2396 C CA . LEU A 1 303 ? -6.902 -10.008 17.452 1.00 98.75 303 LEU A CA 1
ATOM 2397 C C . LEU A 1 303 ? -5.840 -9.067 18.045 1.00 98.75 303 LEU A C 1
ATOM 2399 O O . LEU A 1 303 ? -6.037 -8.534 19.143 1.00 98.75 303 LEU A O 1
ATOM 2403 N N . GLY A 1 304 ? -4.714 -8.870 17.357 1.00 98.56 304 GLY A N 1
ATOM 2404 C CA . GLY A 1 304 ? -3.651 -7.954 17.766 1.00 98.56 304 GLY A CA 1
ATOM 2405 C C . GLY A 1 304 ? -3.909 -6.481 17.429 1.00 98.56 304 GLY A C 1
ATOM 2406 O O . GLY A 1 304 ? -3.215 -5.620 17.963 1.00 98.56 304 GLY A O 1
ATOM 2407 N N . ILE A 1 305 ? -4.906 -6.140 16.605 1.00 98.88 305 ILE A N 1
ATOM 2408 C CA . ILE A 1 305 ? -5.147 -4.745 16.196 1.00 98.88 305 ILE A CA 1
ATOM 2409 C C . ILE A 1 305 ? -5.646 -3.904 17.382 1.00 98.88 305 ILE A C 1
ATOM 2411 O O . ILE A 1 305 ? -6.585 -4.280 18.090 1.00 98.88 305 ILE A O 1
ATOM 2415 N N . ARG A 1 306 ? -5.024 -2.740 17.597 1.00 98.81 306 ARG A N 1
ATOM 2416 C CA . ARG A 1 306 ? -5.415 -1.729 18.588 1.00 98.81 306 ARG A CA 1
ATOM 2417 C C . ARG A 1 306 ? -5.472 -0.362 17.929 1.00 98.81 306 ARG A C 1
ATOM 2419 O O . ARG A 1 306 ? -4.484 0.098 17.370 1.00 98.81 306 ARG A O 1
ATOM 2426 N N . ILE A 1 307 ? -6.612 0.306 18.020 1.00 98.81 307 ILE A N 1
ATOM 2427 C CA . ILE A 1 307 ? -6.746 1.697 17.601 1.00 98.81 307 ILE A CA 1
ATOM 2428 C C . ILE A 1 307 ? -6.511 2.565 18.822 1.00 98.81 307 ILE A C 1
ATOM 2430 O O . ILE A 1 307 ? -7.326 2.597 19.745 1.00 98.81 307 ILE A O 1
ATOM 2434 N N . LEU A 1 308 ? -5.373 3.247 18.832 1.00 98.69 308 LEU A N 1
ATOM 2435 C CA . LEU A 1 308 ? -5.038 4.215 19.861 1.00 98.69 308 LEU A CA 1
ATOM 2436 C C . LEU A 1 308 ? -5.318 5.636 19.368 1.00 98.69 308 LEU A C 1
ATOM 2438 O O . LEU A 1 308 ? -5.485 5.901 18.173 1.00 98.69 308 LEU A O 1
ATOM 2442 N N . LEU A 1 309 ? -5.353 6.553 20.328 1.00 98.31 309 LEU A N 1
ATOM 2443 C CA . LEU A 1 309 ? -5.363 7.995 20.111 1.00 98.31 309 LEU A CA 1
ATOM 2444 C C . LEU A 1 309 ? -4.058 8.575 20.676 1.00 98.31 309 LEU A C 1
ATOM 2446 O O . LEU A 1 309 ? -3.038 7.897 20.695 1.00 98.31 309 LEU A O 1
ATOM 2450 N N . GLY A 1 310 ? -4.082 9.823 21.135 1.00 96.50 310 GLY A N 1
ATOM 2451 C CA . GLY A 1 310 ? -2.929 10.560 21.655 1.00 96.50 310 GLY A CA 1
ATOM 2452 C C . GLY A 1 310 ? -2.936 11.952 21.049 1.00 96.50 310 GLY A C 1
ATOM 2453 O O . GLY A 1 310 ? -3.327 12.925 21.693 1.00 96.50 310 GLY A O 1
ATOM 2454 N N . SER A 1 311 ? -2.645 12.009 19.754 1.00 98.56 311 SER A N 1
ATOM 2455 C CA . SER A 1 311 ? -2.487 13.258 19.007 1.00 98.56 311 SER A CA 1
ATOM 2456 C C . SER A 1 311 ? -3.557 13.511 17.935 1.00 98.56 311 SER A C 1
ATOM 2458 O O . SER A 1 311 ? -3.379 14.362 17.058 1.00 98.56 311 SER A O 1
ATOM 2460 N N . SER A 1 312 ? -4.688 12.812 18.021 1.00 98.69 312 SER A N 1
ATOM 2461 C CA . SER A 1 312 ? -5.769 12.867 17.034 1.00 98.69 312 SER A CA 1
ATOM 2462 C C . SER A 1 312 ? -6.952 13.735 17.488 1.00 98.69 312 SER A C 1
ATOM 2464 O O . SER A 1 312 ? -7.230 13.847 18.682 1.00 98.69 312 SER A O 1
ATOM 2466 N N . PHE A 1 313 ? -7.690 14.321 16.544 1.00 98.62 313 PHE A N 1
ATOM 2467 C CA . PHE A 1 313 ? -8.866 15.175 16.786 1.00 98.62 313 PHE A CA 1
ATOM 2468 C C . PHE A 1 313 ? -10.148 14.391 17.126 1.00 98.62 313 PHE A C 1
ATOM 2470 O O . PHE A 1 313 ? -11.205 14.593 16.526 1.00 98.62 313 PHE A O 1
ATOM 2477 N N . TYR A 1 314 ? -10.059 13.489 18.101 1.00 98.62 314 TYR A N 1
ATOM 2478 C CA . TYR A 1 314 ? -11.190 12.703 18.589 1.00 98.62 314 TYR A CA 1
ATOM 2479 C C . TYR A 1 314 ? -11.222 12.707 20.111 1.00 98.62 314 TYR A C 1
ATOM 2481 O O . TYR A 1 314 ? -10.178 12.779 20.768 1.00 98.62 314 TYR A O 1
ATOM 2489 N N . ASP A 1 315 ? -12.420 12.621 20.670 1.00 98.38 315 ASP A N 1
ATOM 2490 C CA . ASP A 1 315 ? -12.561 12.151 22.040 1.00 98.38 315 ASP A CA 1
ATOM 2491 C C . ASP A 1 315 ? -12.460 10.624 22.070 1.00 98.38 315 ASP A C 1
ATOM 2493 O O . ASP A 1 315 ? -12.720 9.936 21.077 1.00 98.38 315 ASP A O 1
ATOM 2497 N N . ASP A 1 316 ? -12.012 10.107 23.208 1.00 98.00 316 ASP A N 1
ATOM 2498 C CA . ASP A 1 316 ? -11.890 8.672 23.403 1.00 98.00 316 ASP A CA 1
ATOM 2499 C C . ASP A 1 316 ? -13.273 8.028 23.573 1.00 98.00 316 ASP A C 1
ATOM 2501 O O . ASP A 1 316 ? -14.199 8.656 24.084 1.00 98.00 316 ASP A O 1
ATOM 2505 N N . TRP A 1 317 ? -13.415 6.772 23.156 1.00 97.94 317 TRP A N 1
ATOM 2506 C CA . TRP A 1 317 ? -14.647 5.999 23.299 1.00 97.94 317 TRP A CA 1
ATOM 2507 C C . TRP A 1 317 ? -14.666 5.121 24.553 1.00 97.94 317 TRP A C 1
ATOM 2509 O O . TRP A 1 317 ? -15.489 4.212 24.660 1.00 97.94 317 TRP A O 1
ATOM 2519 N N . GLU A 1 318 ? -13.792 5.386 25.524 1.00 94.19 318 GLU A N 1
ATOM 2520 C CA . GLU A 1 318 ? -13.912 4.786 26.851 1.00 94.19 318 GLU A CA 1
ATOM 2521 C C . GLU A 1 318 ? -15.299 5.084 27.444 1.00 94.19 318 GLU A C 1
ATOM 2523 O O . GLU A 1 318 ? -15.790 6.213 27.420 1.00 94.19 318 GLU A O 1
ATOM 2528 N N . GLY A 1 319 ? -15.971 4.037 27.928 1.00 91.81 319 GLY A N 1
ATOM 2529 C CA . GLY A 1 319 ? -17.347 4.124 28.422 1.00 91.81 319 GLY A CA 1
ATOM 2530 C C . GLY A 1 319 ? -18.435 4.125 27.339 1.00 91.81 319 GLY A C 1
ATOM 2531 O O . GLY A 1 319 ? -19.615 4.132 27.688 1.00 91.81 319 GLY A O 1
ATOM 2532 N N . GLN A 1 320 ? -18.083 4.084 26.049 1.00 96.38 320 GLN A N 1
ATOM 2533 C CA . GLN A 1 320 ? -19.047 3.794 24.983 1.00 96.38 320 GLN A CA 1
ATOM 2534 C C . GLN A 1 320 ? -19.393 2.300 24.949 1.00 96.38 320 GLN A C 1
ATOM 2536 O O . GLN A 1 320 ? -18.688 1.455 25.505 1.00 96.38 320 GLN A O 1
ATOM 2541 N N . GLU A 1 321 ? -20.495 1.964 24.279 1.00 94.38 321 GLU A N 1
ATOM 2542 C CA . GLU A 1 321 ? -20.874 0.572 24.060 1.00 94.38 321 GLU A CA 1
ATOM 2543 C C . GLU A 1 321 ? -19.775 -0.189 23.296 1.00 94.38 321 GLU A C 1
ATOM 2545 O O . GLU A 1 321 ? -19.272 0.277 22.273 1.00 94.38 321 GLU A O 1
ATOM 2550 N N . THR A 1 322 ? -19.453 -1.396 23.767 1.00 97.00 322 THR A N 1
ATOM 2551 C CA . THR A 1 322 ? -18.680 -2.380 23.000 1.00 97.00 322 THR A CA 1
ATOM 2552 C C . THR A 1 322 ? -19.639 -3.321 22.275 1.00 97.00 322 THR A C 1
ATOM 2554 O O . THR A 1 322 ? -20.551 -3.892 22.874 1.00 97.00 322 THR A O 1
ATOM 2557 N N . PHE A 1 323 ? -19.444 -3.479 20.968 1.00 97.75 323 PHE A N 1
ATOM 2558 C CA . PHE A 1 323 ? -20.335 -4.255 20.107 1.00 97.75 323 PHE A CA 1
ATOM 2559 C C . PHE A 1 323 ? -20.024 -5.754 20.127 1.00 97.75 323 PHE A C 1
ATOM 2561 O O . PHE A 1 323 ? -20.938 -6.572 20.041 1.00 97.75 323 PHE A O 1
ATOM 2568 N N . VAL A 1 324 ? -18.742 -6.111 20.235 1.00 98.38 324 VAL A N 1
ATOM 2569 C CA . VAL A 1 324 ? -18.218 -7.469 20.067 1.00 98.38 324 VAL A CA 1
ATOM 2570 C C . VAL A 1 324 ? -17.306 -7.804 21.241 1.00 98.38 324 VAL A C 1
ATOM 2572 O O . VAL A 1 324 ? -16.236 -7.223 21.396 1.00 98.38 324 VAL A O 1
ATOM 2575 N N . LYS A 1 325 ? -17.719 -8.757 22.081 1.00 98.12 325 LYS A N 1
ATOM 2576 C CA . LYS A 1 325 ? -16.929 -9.203 23.244 1.00 98.12 325 LYS A CA 1
ATOM 2577 C C . LYS A 1 325 ? -16.008 -10.377 22.929 1.00 98.12 325 LYS A C 1
ATOM 2579 O O . LYS A 1 325 ? -14.943 -10.491 23.528 1.00 98.12 325 LYS A O 1
ATOM 2584 N N . ALA A 1 326 ? -16.425 -11.237 22.006 1.00 98.56 326 ALA A N 1
ATOM 2585 C CA . ALA A 1 326 ? -15.650 -12.372 21.537 1.00 98.56 326 ALA A CA 1
ATOM 2586 C C . ALA A 1 326 ? -15.838 -12.556 20.029 1.00 98.56 326 ALA A C 1
ATOM 2588 O O . ALA A 1 326 ? -16.896 -12.216 19.493 1.00 98.56 326 ALA A O 1
ATOM 2589 N N . ASP A 1 327 ? -14.813 -13.069 19.356 1.00 98.62 327 ASP A N 1
ATOM 2590 C CA . ASP A 1 327 ? -14.891 -13.443 17.945 1.00 98.62 327 ASP A CA 1
ATOM 2591 C C . ASP A 1 327 ? -15.662 -14.769 17.747 1.00 98.62 327 ASP A C 1
ATOM 2593 O O . ASP A 1 327 ? -16.017 -15.437 18.724 1.00 98.62 327 ASP A O 1
ATOM 2597 N N . PRO A 1 328 ? -15.920 -15.200 16.498 1.00 98.56 328 PRO A N 1
ATOM 2598 C CA . PRO A 1 328 ? -16.607 -16.465 16.224 1.00 98.56 328 PRO A CA 1
ATOM 2599 C C . PRO A 1 328 ? -15.889 -17.738 16.710 1.00 98.56 328 PRO A C 1
ATOM 2601 O O . PRO A 1 328 ? -16.475 -18.817 16.636 1.00 98.56 328 PRO A O 1
ATOM 2604 N N . LEU A 1 329 ? -14.637 -17.638 17.172 1.00 98.50 329 LEU A N 1
ATOM 2605 C CA . LEU A 1 329 ? -13.863 -18.723 17.785 1.00 98.50 329 LEU A CA 1
ATOM 2606 C C . LEU A 1 329 ? -13.847 -18.636 19.324 1.00 98.50 329 LEU A C 1
ATOM 2608 O O . LEU A 1 329 ? -13.252 -19.489 19.978 1.00 98.50 329 LEU A O 1
ATOM 2612 N N . GLY A 1 330 ? -14.516 -17.639 19.912 1.00 98.38 330 GLY A N 1
ATOM 2613 C CA . GLY A 1 330 ? -14.590 -17.424 21.356 1.00 98.38 330 GLY A CA 1
ATOM 2614 C C . GLY A 1 330 ? -13.411 -16.640 21.940 1.00 98.38 330 GLY A C 1
ATOM 2615 O O . GLY A 1 330 ? -13.338 -16.484 23.159 1.00 98.38 330 GLY A O 1
ATOM 2616 N N . ASN A 1 331 ? -12.501 -16.123 21.110 1.00 98.56 331 ASN A N 1
ATOM 2617 C CA . ASN A 1 331 ? -11.383 -15.314 21.588 1.00 98.56 331 ASN A CA 1
ATOM 2618 C C . ASN A 1 331 ? -11.882 -13.935 22.034 1.00 98.56 331 ASN A C 1
ATOM 2620 O O . ASN A 1 331 ? -12.700 -13.339 21.331 1.00 98.56 331 ASN A O 1
ATOM 2624 N N . PRO A 1 332 ? -11.376 -13.379 23.147 1.00 98.31 332 PRO A N 1
ATOM 2625 C CA . PRO A 1 332 ? -11.798 -12.066 23.617 1.00 98.31 332 PRO A CA 1
ATOM 2626 C C . PRO A 1 332 ? -11.393 -10.957 22.638 1.00 98.31 332 PRO A C 1
ATOM 2628 O O . PRO A 1 332 ? -10.268 -10.939 22.132 1.00 98.31 332 PRO A O 1
ATOM 2631 N N . ILE A 1 333 ? -12.297 -9.998 22.426 1.00 98.62 333 ILE A N 1
ATOM 2632 C CA . ILE A 1 333 ? -12.068 -8.807 21.603 1.00 98.62 333 ILE A CA 1
ATOM 2633 C C . ILE A 1 333 ? -11.916 -7.581 22.495 1.00 98.62 333 ILE A C 1
ATOM 2635 O O . ILE A 1 333 ? -12.774 -7.261 23.314 1.00 98.62 333 ILE A O 1
ATOM 2639 N N . ASP A 1 334 ? -10.797 -6.887 22.313 1.00 98.50 334 ASP A N 1
ATOM 2640 C CA . ASP A 1 334 ? -10.447 -5.686 23.063 1.00 98.50 334 ASP A CA 1
ATOM 2641 C C . ASP A 1 334 ? -11.393 -4.520 22.732 1.00 98.50 334 ASP A C 1
ATOM 2643 O O . ASP A 1 334 ? -11.856 -4.379 21.597 1.00 98.50 334 ASP A O 1
ATOM 2647 N N . GLN A 1 335 ? -11.646 -3.630 23.692 1.00 98.12 335 GLN A N 1
ATOM 2648 C CA . GLN A 1 335 ? -12.409 -2.402 23.442 1.00 98.12 335 GLN A CA 1
ATOM 2649 C C . GLN A 1 335 ? -11.734 -1.484 22.406 1.00 98.12 335 GLN A C 1
ATOM 2651 O O . GLN A 1 335 ? -12.404 -0.695 21.743 1.00 98.12 335 GLN A O 1
ATOM 2656 N N . ARG A 1 336 ? -10.405 -1.581 22.261 1.00 98.44 336 ARG A N 1
ATOM 2657 C CA . ARG A 1 336 ? -9.604 -0.825 21.291 1.00 98.44 336 ARG A CA 1
ATOM 2658 C C . ARG A 1 336 ? -9.546 -1.486 19.913 1.00 98.44 336 ARG A C 1
ATOM 2660 O O . ARG A 1 336 ? -8.966 -0.912 18.996 1.00 98.44 336 ARG A O 1
ATOM 2667 N N . HIS A 1 337 ? -10.103 -2.685 19.751 1.00 98.81 337 HIS A N 1
ATOM 2668 C CA . HIS A 1 337 ? -10.202 -3.334 18.447 1.00 98.81 337 HIS A CA 1
ATOM 2669 C C . HIS A 1 337 ? -11.235 -2.601 17.561 1.00 98.81 337 HIS A C 1
ATOM 2671 O O . HIS A 1 337 ? -12.260 -2.163 18.091 1.00 98.81 337 HIS A O 1
ATOM 2677 N N . PRO A 1 338 ? -11.043 -2.501 16.229 1.00 98.75 338 PRO A N 1
ATOM 2678 C CA . PRO A 1 338 ? -11.959 -1.783 15.334 1.00 98.75 338 PRO A CA 1
ATOM 2679 C C . PRO A 1 338 ? -13.435 -2.190 15.447 1.00 98.75 338 PRO A C 1
ATOM 2681 O O . PRO A 1 338 ? -14.305 -1.331 15.364 1.00 98.75 338 PRO A O 1
ATOM 2684 N N . TRP A 1 339 ? -13.741 -3.465 15.724 1.00 98.75 339 TRP A N 1
ATOM 2685 C CA . TRP A 1 339 ? -15.126 -3.906 15.982 1.00 98.75 339 TRP A CA 1
ATOM 2686 C C . TRP A 1 339 ? -15.831 -3.138 17.112 1.00 98.75 339 TRP A C 1
ATOM 2688 O O . TRP A 1 339 ? -17.051 -2.995 17.069 1.00 98.75 339 TRP A O 1
ATOM 2698 N N . ASN A 1 340 ? -15.084 -2.648 18.103 1.00 98.81 340 ASN A N 1
ATOM 2699 C CA . ASN A 1 340 ? -15.604 -1.962 19.287 1.00 98.81 340 ASN A CA 1
ATOM 2700 C C . ASN A 1 340 ? -15.391 -0.450 19.271 1.00 98.81 340 ASN A C 1
ATOM 2702 O O . ASN A 1 340 ? -15.786 0.240 20.208 1.00 98.81 340 ASN A O 1
ATOM 2706 N N . GLN A 1 341 ? -14.770 0.079 18.224 1.00 98.75 341 GLN A N 1
ATOM 2707 C CA . GLN A 1 341 ? -14.491 1.496 18.156 1.00 98.75 341 GLN A CA 1
ATOM 2708 C C . GLN A 1 341 ? -15.777 2.309 17.981 1.00 98.75 341 GLN A C 1
ATOM 2710 O O . GLN A 1 341 ? -16.638 1.973 17.170 1.00 98.75 341 GLN A O 1
ATOM 2715 N N . THR A 1 342 ? -15.852 3.453 18.662 1.00 98.69 342 THR A N 1
ATOM 2716 C CA . THR A 1 342 ? -16.800 4.525 18.336 1.00 98.69 342 THR A CA 1
ATOM 2717 C C . THR A 1 342 ? -16.029 5.788 17.962 1.00 98.69 342 THR A C 1
ATOM 2719 O O . THR A 1 342 ? -15.221 6.291 18.733 1.00 98.69 342 THR A O 1
ATOM 2722 N N . THR A 1 343 ? -16.247 6.312 16.755 1.00 98.62 343 THR A N 1
ATOM 2723 C CA . THR A 1 343 ? -15.568 7.532 16.293 1.00 98.62 343 THR A CA 1
ATOM 2724 C C . THR A 1 343 ? -16.302 8.772 16.803 1.00 98.62 343 THR A C 1
ATOM 2726 O O . THR A 1 343 ? -17.428 9.034 16.382 1.00 98.62 343 THR A O 1
ATOM 2729 N N . LEU A 1 344 ? -15.652 9.543 17.679 1.00 98.44 344 LEU A N 1
ATOM 2730 C CA . LEU A 1 344 ? -16.183 10.770 18.284 1.00 98.44 344 LEU A CA 1
ATOM 2731 C C . LEU A 1 344 ? -15.357 11.983 17.811 1.00 98.44 344 LEU A C 1
ATOM 2733 O O . LEU A 1 344 ? -14.390 12.358 18.476 1.00 98.44 344 LEU A O 1
ATOM 2737 N N . PRO A 1 345 ? -15.648 12.559 16.627 1.00 98.38 345 PRO A N 1
ATOM 2738 C CA . PRO A 1 345 ? -14.839 13.638 16.065 1.00 98.38 345 PRO A CA 1
ATOM 2739 C C . PRO A 1 345 ? -14.948 14.912 16.904 1.00 98.38 345 PRO A C 1
ATOM 2741 O O . PRO A 1 345 ? -16.046 15.369 17.218 1.00 98.38 345 PRO A O 1
ATOM 2744 N N . ARG A 1 346 ? -13.803 15.528 17.202 1.00 98.38 346 ARG A N 1
ATOM 2745 C CA . ARG A 1 346 ? -13.707 16.781 17.951 1.00 98.38 346 ARG A CA 1
ATOM 2746 C C . ARG A 1 346 ? -12.831 17.782 17.196 1.00 98.38 346 ARG A C 1
ATOM 2748 O O . ARG A 1 346 ? -11.621 17.817 17.416 1.00 98.38 346 ARG A O 1
ATOM 2755 N N . PRO A 1 347 ? -13.419 18.611 16.313 1.00 98.44 347 PRO A N 1
ATOM 2756 C CA . PRO A 1 347 ? -12.691 19.686 15.651 1.00 98.44 347 PRO A CA 1
ATOM 2757 C C . PRO A 1 347 ? -12.051 20.626 16.677 1.00 98.44 347 PRO A C 1
ATOM 2759 O O . PRO A 1 347 ? -12.696 21.059 17.631 1.00 98.44 347 PRO A O 1
ATOM 2762 N N . GLN A 1 348 ? -10.775 20.946 16.485 1.00 96.75 348 GLN A N 1
ATOM 2763 C CA . GLN A 1 348 ? -10.003 21.751 17.427 1.00 96.75 348 GLN A CA 1
ATOM 2764 C C . GLN A 1 348 ? -8.836 22.458 16.731 1.00 96.75 348 GLN A C 1
ATOM 2766 O O . GLN A 1 348 ? -8.470 22.125 15.604 1.00 96.75 348 GLN A O 1
ATOM 2771 N N . LYS A 1 349 ? -8.227 23.434 17.415 1.00 97.81 349 LYS A N 1
ATOM 2772 C CA . LYS A 1 349 ? -6.991 24.074 16.948 1.00 97.81 349 LYS A CA 1
ATOM 2773 C C . LYS A 1 349 ? -5.861 23.034 16.898 1.00 97.81 349 LYS A C 1
ATOM 2775 O O . LYS A 1 349 ? -5.689 22.268 17.846 1.00 97.81 349 LYS A O 1
ATOM 2780 N N . ARG A 1 350 ? -5.090 23.034 15.806 1.00 98.06 350 ARG A N 1
ATOM 2781 C CA . ARG A 1 350 ? -3.885 22.207 15.644 1.00 98.06 350 ARG A CA 1
ATOM 2782 C C . ARG A 1 350 ? -2.801 22.669 16.619 1.00 98.06 350 ARG A C 1
ATOM 2784 O O . ARG A 1 350 ? -2.412 23.835 16.590 1.00 98.06 350 ARG A O 1
ATOM 2791 N N . ASP A 1 351 ? -2.314 21.743 17.438 1.00 97.62 351 ASP A N 1
ATOM 2792 C CA . ASP A 1 351 ? -1.176 21.926 18.338 1.00 97.62 351 ASP A CA 1
ATOM 2793 C C . ASP A 1 351 ? -0.194 20.761 18.154 1.00 97.62 351 ASP A C 1
ATOM 2795 O O . ASP A 1 351 ? -0.478 19.625 18.537 1.00 97.62 351 ASP A O 1
ATOM 2799 N N . LEU A 1 352 ? 0.967 21.051 17.556 1.00 96.12 352 LEU A N 1
ATOM 2800 C CA . LEU A 1 352 ? 2.009 20.069 17.228 1.00 96.12 352 LEU A CA 1
ATOM 2801 C C . LEU A 1 352 ? 2.639 19.395 18.464 1.00 96.12 352 LEU A C 1
ATOM 2803 O O . LEU A 1 352 ? 3.351 18.399 18.313 1.00 96.12 352 LEU A O 1
ATOM 2807 N N . GLN A 1 353 ? 2.382 19.916 19.669 1.00 94.31 353 GLN A N 1
ATOM 2808 C CA . GLN A 1 353 ? 2.822 19.328 20.938 1.00 94.31 353 GLN A CA 1
ATOM 2809 C C . GLN A 1 353 ? 1.715 18.552 21.665 1.00 94.31 353 GLN A C 1
ATOM 2811 O O . GLN A 1 353 ? 1.990 17.889 22.662 1.00 94.31 353 GLN A O 1
ATOM 2816 N N . ALA A 1 354 ? 0.480 18.597 21.164 1.00 95.94 354 ALA A N 1
ATOM 2817 C CA . ALA A 1 354 ? -0.650 17.864 21.718 1.00 95.94 354 ALA A CA 1
ATOM 2818 C C . ALA A 1 354 ? -1.378 17.097 20.606 1.00 95.94 354 ALA A C 1
ATOM 2820 O O . ALA A 1 354 ? -0.915 16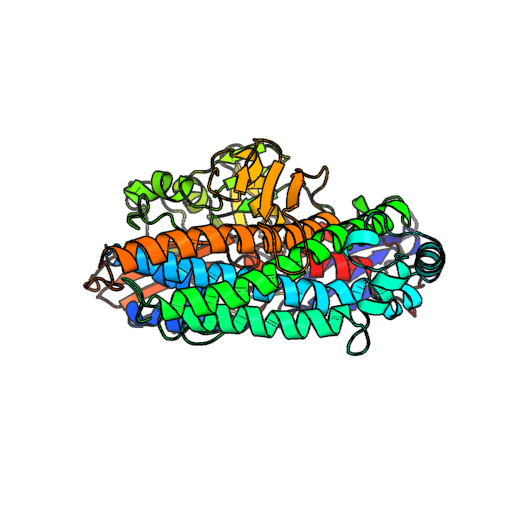.049 20.152 1.00 95.94 354 ALA A O 1
ATOM 2821 N N . ARG A 1 355 ? -2.520 17.613 20.150 1.00 97.94 355 ARG A N 1
ATOM 2822 C CA . ARG A 1 355 ? -3.338 17.016 19.091 1.00 97.94 355 ARG A CA 1
ATOM 2823 C C . ARG A 1 355 ? -3.201 17.839 17.819 1.00 97.94 355 ARG A C 1
ATOM 2825 O O . ARG A 1 355 ? -3.454 19.047 17.828 1.00 97.94 355 ARG A O 1
ATOM 2832 N N . TYR A 1 356 ? -2.834 17.183 16.723 1.00 98.56 356 TYR A N 1
ATOM 2833 C CA . TYR A 1 356 ? -2.452 17.871 15.492 1.00 98.56 356 TYR A CA 1
ATOM 2834 C C . TYR A 1 356 ? -2.946 17.243 14.194 1.00 98.56 356 TYR A C 1
ATOM 2836 O O . TYR A 1 356 ? -2.626 17.772 13.130 1.00 98.56 356 TYR A O 1
ATOM 2844 N N . THR A 1 357 ? -3.710 16.154 14.229 1.00 98.81 357 THR A N 1
ATOM 2845 C CA . THR A 1 357 ? -4.134 15.472 13.000 1.00 98.81 357 THR A CA 1
ATOM 2846 C C . THR A 1 357 ? -5.495 14.800 13.137 1.00 98.81 357 THR A C 1
ATOM 2848 O O . THR A 1 357 ? -5.923 14.444 14.233 1.00 98.81 357 THR A O 1
ATOM 2851 N N . TRP A 1 358 ? -6.175 14.589 12.012 1.00 98.81 358 TRP A N 1
ATOM 2852 C CA . TRP A 1 358 ? -7.340 13.708 11.956 1.00 98.81 358 TRP A CA 1
ATOM 2853 C C . TRP A 1 358 ? -6.985 12.219 11.833 1.00 98.81 358 TRP A C 1
ATOM 2855 O O . TRP A 1 358 ? -7.861 11.374 11.990 1.00 98.81 358 TRP A O 1
ATOM 2865 N N . VAL A 1 359 ? -5.726 11.868 11.573 1.00 98.81 359 VAL A N 1
ATOM 2866 C CA . VAL A 1 359 ? -5.296 10.462 11.511 1.00 98.81 359 VAL A CA 1
ATOM 2867 C C . VAL A 1 359 ? -5.268 9.875 12.930 1.00 98.81 359 VAL A C 1
ATOM 2869 O O . VAL A 1 359 ? -4.784 10.523 13.859 1.00 98.81 359 VAL A O 1
ATOM 2872 N N . MET A 1 360 ? -5.807 8.669 13.121 1.00 98.88 360 MET A N 1
ATOM 2873 C CA . MET A 1 360 ? -5.713 7.919 14.387 1.00 98.88 360 MET A CA 1
ATOM 2874 C C . MET A 1 360 ? -4.377 7.172 14.505 1.00 98.88 360 MET A C 1
ATOM 2876 O O . MET A 1 360 ? -3.576 7.193 13.575 1.00 98.88 360 MET A O 1
ATOM 2880 N N . SER A 1 361 ? -4.137 6.473 15.618 1.00 98.81 361 SER A N 1
ATOM 2881 C CA . SER A 1 361 ? -2.900 5.713 15.832 1.00 98.81 361 SER A CA 1
ATOM 2882 C C . SER A 1 361 ? -3.140 4.201 15.909 1.00 98.81 361 SER A C 1
ATOM 2884 O O . SER A 1 361 ? -3.103 3.633 17.002 1.00 98.81 361 SER A O 1
ATOM 2886 N N . PRO A 1 362 ? -3.374 3.506 14.776 1.00 98.81 362 PRO A N 1
ATOM 2887 C CA . PRO A 1 362 ? -3.366 2.049 14.743 1.00 98.81 362 PRO A CA 1
ATOM 2888 C C . PRO A 1 362 ? -2.016 1.492 15.199 1.00 98.81 362 PRO A C 1
ATOM 2890 O O . PRO A 1 362 ? -0.952 1.975 14.798 1.00 98.81 362 PRO A O 1
ATOM 2893 N N . ARG A 1 363 ? -2.064 0.467 16.040 1.00 98.88 363 ARG A N 1
ATOM 2894 C CA . ARG A 1 363 ? -0.922 -0.301 16.528 1.00 98.88 363 ARG A CA 1
ATOM 2895 C C . ARG A 1 363 ? -1.265 -1.780 16.501 1.00 98.88 363 ARG A C 1
ATOM 2897 O O . ARG A 1 363 ? -2.434 -2.165 16.556 1.00 98.88 363 ARG A O 1
ATOM 2904 N N . TRP A 1 364 ? -0.234 -2.611 16.465 1.00 98.81 364 TRP A N 1
ATOM 2905 C CA . TRP A 1 364 ? -0.381 -4.047 16.639 1.00 98.81 364 TRP A CA 1
ATOM 2906 C C . TRP A 1 364 ? 0.223 -4.479 17.972 1.00 98.81 364 TRP A C 1
ATOM 2908 O O . TRP A 1 364 ? 1.371 -4.153 18.271 1.00 98.81 364 TRP A O 1
ATOM 2918 N N . LEU A 1 365 ? -0.565 -5.171 18.788 1.00 98.62 365 LEU A N 1
ATOM 2919 C CA . LEU A 1 365 ? -0.147 -5.677 20.086 1.00 98.62 365 LEU A CA 1
ATOM 2920 C C . LEU A 1 365 ? 0.699 -6.940 19.905 1.00 98.62 365 LEU A C 1
ATOM 2922 O O . LEU A 1 365 ? 0.162 -8.024 19.674 1.00 98.62 365 LEU A O 1
ATOM 2926 N N . ASP A 1 366 ? 2.011 -6.811 20.085 1.00 97.75 366 ASP A N 1
ATOM 2927 C CA . ASP A 1 366 ? 2.907 -7.962 20.148 1.00 97.75 366 ASP A CA 1
ATOM 2928 C C . ASP A 1 366 ? 2.784 -8.634 21.513 1.00 97.75 366 ASP A C 1
ATOM 2930 O O . ASP A 1 366 ? 3.340 -8.173 22.509 1.00 97.75 366 ASP A O 1
ATOM 2934 N N . ARG A 1 367 ? 2.057 -9.752 21.565 1.00 93.94 367 ARG A N 1
ATOM 2935 C CA . ARG A 1 367 ? 1.809 -10.496 22.811 1.00 93.94 367 ARG A CA 1
ATOM 2936 C C . ARG A 1 367 ? 3.087 -11.018 23.471 1.00 93.94 367 ARG A C 1
ATOM 2938 O O . ARG A 1 367 ? 3.060 -11.294 24.666 1.00 93.94 367 ARG A O 1
ATOM 2945 N N . ARG A 1 368 ? 4.191 -11.140 22.725 1.00 94.19 368 ARG A N 1
ATOM 2946 C CA . ARG A 1 368 ? 5.486 -11.600 23.252 1.00 94.19 368 ARG A CA 1
ATOM 2947 C C . ARG A 1 368 ? 6.138 -10.551 24.153 1.00 94.19 368 ARG A C 1
ATOM 2949 O O . ARG A 1 368 ? 6.775 -10.908 25.137 1.00 94.19 368 ARG A O 1
ATOM 2956 N N . SER A 1 369 ? 5.966 -9.270 23.824 1.00 95.44 369 SER A N 1
ATOM 2957 C CA . SER A 1 369 ? 6.567 -8.139 24.544 1.00 95.44 369 SER A CA 1
ATOM 2958 C C . SER A 1 369 ? 5.555 -7.276 25.308 1.00 95.44 369 SER A C 1
ATOM 2960 O O . SER A 1 369 ? 5.944 -6.499 26.175 1.00 95.44 369 SER A O 1
ATOM 2962 N N . GLY A 1 370 ? 4.263 -7.384 24.988 1.00 96.44 370 GLY A N 1
ATOM 2963 C CA . GLY A 1 370 ? 3.211 -6.482 25.461 1.00 96.44 370 GLY A CA 1
ATOM 2964 C C . GLY A 1 370 ? 3.224 -5.104 24.784 1.00 96.44 370 GLY A C 1
ATOM 2965 O O . GLY A 1 370 ? 2.459 -4.223 25.179 1.00 96.44 370 GLY A O 1
ATOM 2966 N N . ALA A 1 371 ? 4.084 -4.891 23.782 1.00 97.50 371 ALA A N 1
ATOM 2967 C CA . ALA A 1 371 ? 4.249 -3.600 23.128 1.00 97.50 371 ALA A CA 1
ATOM 2968 C C . ALA A 1 371 ? 3.177 -3.340 22.059 1.00 97.50 371 ALA A C 1
ATOM 2970 O O . ALA A 1 371 ? 2.782 -4.233 21.308 1.00 97.50 371 ALA A O 1
ATOM 2971 N N . HIS A 1 372 ? 2.766 -2.077 21.945 1.00 98.56 372 HIS A N 1
ATOM 2972 C CA . HIS A 1 372 ? 1.926 -1.581 20.858 1.00 98.56 372 HIS A CA 1
ATOM 2973 C C . HIS A 1 372 ? 2.824 -1.100 19.718 1.00 98.56 372 HIS A C 1
ATOM 2975 O O . HIS A 1 372 ? 3.347 0.012 19.743 1.00 98.56 372 HIS A O 1
ATOM 2981 N N . LEU A 1 373 ? 3.042 -1.953 18.724 1.00 98.75 373 LEU A N 1
ATOM 2982 C CA . LEU A 1 373 ? 3.978 -1.685 17.643 1.00 98.75 373 LEU A CA 1
ATOM 2983 C C . LEU A 1 373 ? 3.333 -0.823 16.559 1.00 98.75 373 LEU A C 1
ATOM 2985 O O . LEU A 1 373 ? 2.262 -1.143 16.038 1.00 98.75 373 LEU A O 1
ATOM 2989 N N . ALA A 1 374 ? 4.018 0.257 16.190 1.00 98.69 374 ALA A N 1
ATOM 2990 C CA . ALA A 1 374 ? 3.695 1.070 15.025 1.00 98.69 374 ALA A CA 1
ATOM 2991 C C . ALA A 1 374 ? 4.188 0.361 13.758 1.00 98.69 374 ALA A C 1
ATOM 2993 O O . ALA A 1 374 ? 5.205 0.758 13.184 1.00 98.69 374 ALA A O 1
ATOM 2994 N N . LEU A 1 375 ? 3.498 -0.721 13.373 1.00 98.81 375 LEU A N 1
ATOM 2995 C CA . LEU A 1 375 ? 3.763 -1.407 12.111 1.00 98.81 375 LEU A CA 1
ATOM 2996 C C . LEU A 1 375 ? 3.607 -0.431 10.943 1.00 98.81 375 LEU A C 1
ATOM 2998 O O . LEU A 1 375 ? 2.742 0.447 10.955 1.00 98.81 375 LEU A O 1
ATOM 3002 N N . ASP A 1 376 ? 4.432 -0.623 9.927 1.00 98.44 376 ASP A N 1
ATOM 3003 C CA . ASP A 1 376 ? 4.275 -0.001 8.629 1.00 98.44 376 ASP A CA 1
ATOM 3004 C C . ASP A 1 376 ? 4.144 -1.055 7.537 1.00 98.44 376 ASP A C 1
ATOM 3006 O O . ASP A 1 376 ? 4.378 -2.248 7.714 1.00 98.44 376 ASP A O 1
ATOM 3010 N N . THR A 1 377 ? 3.705 -0.593 6.385 1.00 97.38 377 THR A N 1
ATOM 3011 C CA . THR A 1 377 ? 3.472 -1.443 5.215 1.00 97.38 377 THR A CA 1
ATOM 3012 C C . THR A 1 377 ? 4.653 -1.449 4.255 1.00 97.38 377 THR A C 1
ATOM 3014 O O . THR A 1 377 ? 4.614 -2.116 3.223 1.00 97.38 377 THR A O 1
ATOM 3017 N N . GLY A 1 378 ? 5.684 -0.639 4.525 1.00 83.88 378 GLY A N 1
ATOM 3018 C CA . GLY A 1 378 ? 6.732 -0.320 3.564 1.00 83.88 378 GLY A CA 1
ATOM 3019 C C . GLY A 1 378 ? 6.195 0.215 2.227 1.00 83.88 378 GLY A C 1
ATOM 3020 O O . GLY A 1 378 ? 6.769 -0.059 1.179 1.00 83.88 378 GLY A O 1
ATOM 3021 N N . GLY A 1 379 ? 5.057 0.917 2.251 1.00 88.88 379 GLY A N 1
ATOM 3022 C CA . GLY A 1 379 ? 4.351 1.373 1.050 1.00 88.88 379 GLY A CA 1
ATOM 3023 C C . GLY A 1 379 ? 3.559 0.279 0.333 1.00 88.88 379 GLY A C 1
ATOM 3024 O O . GLY A 1 379 ? 3.092 0.521 -0.775 1.00 88.88 379 GLY A O 1
ATOM 3025 N N . GLY A 1 380 ? 3.425 -0.904 0.945 1.00 97.50 380 GLY A N 1
ATOM 3026 C CA . GLY A 1 380 ? 2.697 -2.079 0.468 1.00 97.50 380 GLY A CA 1
ATOM 3027 C C . GLY A 1 380 ? 3.615 -3.169 -0.089 1.00 97.50 380 GLY A C 1
ATOM 3028 O O . GLY A 1 380 ? 3.743 -4.229 0.524 1.00 97.50 380 GLY A O 1
ATOM 3029 N N . PRO A 1 381 ? 4.282 -2.941 -1.235 1.00 98.88 381 PRO A N 1
ATOM 3030 C CA . PRO A 1 381 ? 5.140 -3.922 -1.890 1.00 98.88 381 PRO A CA 1
ATOM 3031 C C . PRO A 1 381 ? 6.229 -4.518 -1.002 1.00 98.88 381 PRO A C 1
ATOM 3033 O O . PRO A 1 381 ? 6.425 -5.733 -1.033 1.00 98.88 381 PRO A O 1
ATOM 3036 N N . LEU A 1 382 ? 6.908 -3.694 -0.195 1.00 98.88 382 LEU A N 1
ATOM 3037 C CA . LEU A 1 382 ? 7.994 -4.172 0.658 1.00 98.88 382 LEU A CA 1
ATOM 3038 C C . LEU A 1 382 ? 7.482 -5.180 1.692 1.00 98.88 382 LEU A C 1
ATOM 3040 O O . LEU A 1 382 ? 8.053 -6.259 1.800 1.00 98.88 382 LEU A O 1
ATOM 3044 N N . ALA A 1 383 ? 6.385 -4.881 2.400 1.00 98.88 383 ALA A N 1
ATOM 3045 C CA . ALA A 1 383 ? 5.810 -5.812 3.371 1.00 98.88 383 ALA A CA 1
ATOM 3046 C C . ALA A 1 383 ? 5.334 -7.116 2.714 1.00 98.88 383 ALA A C 1
ATOM 3048 O O . ALA A 1 383 ? 5.658 -8.196 3.211 1.00 98.88 383 ALA A O 1
ATOM 3049 N N . ARG A 1 384 ? 4.631 -7.033 1.574 1.00 98.88 384 ARG A N 1
ATOM 3050 C CA . ARG A 1 384 ? 4.141 -8.215 0.843 1.00 98.88 384 ARG A CA 1
ATOM 3051 C C . ARG A 1 384 ? 5.260 -9.157 0.441 1.00 98.88 384 ARG A C 1
ATOM 3053 O O . ARG A 1 384 ? 5.180 -10.355 0.714 1.00 98.88 384 ARG A O 1
ATOM 3060 N N . LEU A 1 385 ? 6.282 -8.622 -0.229 1.00 98.94 385 LEU A N 1
ATOM 3061 C CA . LEU A 1 385 ? 7.388 -9.420 -0.745 1.00 98.94 385 LEU A CA 1
ATOM 3062 C C . LEU A 1 385 ? 8.197 -10.025 0.401 1.00 98.94 385 LEU A C 1
ATOM 3064 O O . LEU A 1 385 ? 8.531 -11.204 0.340 1.00 98.94 385 LEU A O 1
ATOM 3068 N N . TRP A 1 386 ? 8.433 -9.269 1.476 1.00 98.81 386 TRP A N 1
ATOM 3069 C CA . TRP A 1 386 ? 9.175 -9.749 2.641 1.00 98.81 386 TRP A CA 1
ATOM 3070 C C . TRP A 1 386 ? 8.456 -10.889 3.359 1.00 98.81 386 TRP A C 1
ATOM 3072 O O . TRP A 1 386 ? 9.046 -11.943 3.599 1.00 98.81 386 TRP A O 1
ATOM 3082 N N . VAL A 1 387 ? 7.169 -10.700 3.665 1.00 98.81 387 VAL A N 1
ATOM 3083 C CA . VAL A 1 387 ? 6.339 -11.716 4.323 1.00 98.81 387 VAL A CA 1
ATOM 3084 C C . VAL A 1 387 ? 6.210 -12.952 3.439 1.00 98.81 387 VAL A C 1
ATOM 3086 O O . VAL A 1 387 ? 6.435 -14.066 3.908 1.00 98.81 387 VAL A O 1
ATOM 3089 N N . THR A 1 388 ? 5.900 -12.768 2.154 1.00 98.88 388 THR A N 1
ATOM 3090 C CA . THR A 1 388 ? 5.745 -13.876 1.202 1.00 98.88 388 THR A CA 1
ATOM 3091 C C . THR A 1 388 ? 7.044 -14.664 1.050 1.00 98.88 388 THR A C 1
ATOM 3093 O O . THR A 1 388 ? 7.009 -15.894 1.110 1.00 98.88 388 THR A O 1
ATOM 3096 N N . ALA A 1 389 ? 8.185 -13.976 0.914 1.00 98.88 389 ALA A N 1
ATOM 3097 C CA . ALA A 1 389 ? 9.502 -14.599 0.825 1.00 98.88 389 ALA A CA 1
ATOM 3098 C C . ALA A 1 389 ? 9.787 -15.481 2.043 1.00 98.88 389 ALA A C 1
ATOM 3100 O O . ALA A 1 389 ? 10.070 -16.664 1.868 1.00 98.88 389 ALA A O 1
ATOM 3101 N N . LEU A 1 390 ? 9.671 -14.924 3.255 1.00 98.81 390 LEU A N 1
ATOM 3102 C CA . LEU A 1 390 ? 9.969 -15.635 4.503 1.00 98.81 390 LEU A CA 1
ATOM 3103 C C . LEU A 1 390 ? 8.998 -16.783 4.776 1.00 98.81 390 LEU A C 1
ATOM 3105 O O . LEU A 1 390 ? 9.408 -17.825 5.281 1.00 98.81 390 LEU A O 1
ATOM 3109 N N . ALA A 1 391 ? 7.716 -16.610 4.450 1.00 98.62 391 ALA A N 1
ATOM 3110 C CA . ALA A 1 391 ? 6.717 -17.639 4.703 1.00 98.62 391 ALA A CA 1
ATOM 3111 C C . ALA A 1 391 ? 6.942 -18.889 3.843 1.00 98.62 391 ALA A C 1
ATOM 3113 O O . ALA A 1 391 ? 6.563 -19.982 4.262 1.00 98.62 391 ALA A O 1
ATOM 3114 N N . GLY A 1 392 ? 7.512 -18.736 2.639 1.00 98.31 392 GLY A N 1
ATOM 3115 C CA . GLY A 1 392 ? 7.836 -19.859 1.754 1.00 98.31 392 GLY A CA 1
ATOM 3116 C C . GLY A 1 392 ? 6.622 -20.683 1.305 1.00 98.31 392 GLY A C 1
ATOM 3117 O O . GLY A 1 392 ? 6.781 -21.835 0.916 1.00 98.31 392 GLY A O 1
ATOM 3118 N N . LYS A 1 393 ? 5.406 -20.124 1.405 1.00 96.94 393 LYS A N 1
ATOM 3119 C CA . LYS A 1 393 ? 4.140 -20.821 1.100 1.00 96.94 393 LYS A CA 1
ATOM 3120 C C . LYS A 1 393 ? 3.691 -20.682 -0.352 1.00 96.94 393 LYS A C 1
ATOM 3122 O O . LYS A 1 393 ? 2.976 -21.539 -0.851 1.00 96.94 393 LYS A O 1
ATOM 3127 N N . VAL A 1 394 ? 4.096 -19.601 -1.013 1.00 98.44 394 VAL A N 1
ATOM 3128 C CA . VAL A 1 394 ? 3.645 -19.267 -2.365 1.00 98.44 394 VAL A CA 1
ATOM 3129 C C . VAL A 1 394 ? 4.486 -20.011 -3.396 1.00 98.44 394 VAL A C 1
ATOM 3131 O O . VAL A 1 394 ? 5.685 -19.756 -3.520 1.00 98.44 394 VAL A O 1
ATOM 3134 N N . ASP A 1 395 ? 3.846 -20.895 -4.157 1.00 98.44 395 ASP A N 1
ATOM 3135 C CA . ASP A 1 395 ? 4.430 -21.588 -5.309 1.00 98.44 395 ASP A CA 1
ATOM 3136 C C . ASP A 1 395 ? 3.331 -21.843 -6.353 1.00 98.44 395 ASP A C 1
ATOM 3138 O O . ASP A 1 395 ? 2.507 -22.747 -6.210 1.00 98.44 395 ASP A O 1
ATOM 3142 N N . PHE A 1 396 ? 3.272 -20.999 -7.383 1.00 98.38 396 PHE A N 1
ATOM 3143 C CA . PHE A 1 396 ? 2.319 -21.123 -8.487 1.00 98.38 396 PHE A CA 1
ATOM 3144 C C . PHE A 1 396 ? 2.978 -20.713 -9.814 1.00 98.38 396 PHE A C 1
ATOM 3146 O O . PHE A 1 396 ? 4.041 -20.087 -9.813 1.00 98.38 396 PHE A O 1
ATOM 3153 N N . PRO A 1 397 ? 2.395 -21.051 -10.983 1.00 98.06 397 PRO A N 1
ATOM 3154 C CA . PRO A 1 397 ? 2.981 -20.709 -12.276 1.00 98.06 397 PRO A CA 1
ATOM 3155 C C . PRO A 1 397 ? 3.358 -19.225 -12.392 1.00 98.06 397 PRO A C 1
ATOM 3157 O O . PRO A 1 397 ? 2.492 -18.356 -12.440 1.00 98.06 397 PRO A O 1
ATOM 3160 N N . GLY A 1 398 ? 4.663 -18.952 -12.457 1.00 97.69 398 GLY A N 1
ATOM 3161 C CA . GLY A 1 398 ? 5.217 -17.604 -12.588 1.00 97.69 398 GLY A CA 1
ATOM 3162 C C . GLY A 1 398 ? 5.749 -16.984 -11.294 1.00 97.69 398 GLY A C 1
ATOM 3163 O O . GLY A 1 398 ? 6.522 -16.038 -11.390 1.00 97.69 398 GLY A O 1
ATOM 3164 N N . VAL A 1 399 ? 5.417 -17.495 -10.104 1.00 98.81 399 VAL A N 1
ATOM 3165 C CA . VAL A 1 399 ? 5.872 -16.912 -8.830 1.00 98.81 399 VAL A CA 1
ATOM 3166 C C . VAL A 1 399 ? 6.226 -17.991 -7.813 1.00 98.81 399 VAL A C 1
ATOM 3168 O O . VAL A 1 399 ? 5.445 -18.903 -7.557 1.00 98.81 399 VAL A O 1
ATOM 3171 N N . LYS A 1 400 ? 7.390 -17.845 -7.175 1.00 98.81 400 LYS A N 1
ATOM 3172 C CA . LYS A 1 400 ? 7.857 -18.761 -6.132 1.00 98.81 400 LYS A CA 1
ATOM 3173 C C . LYS A 1 400 ? 8.552 -18.028 -4.991 1.00 98.81 400 LYS A C 1
ATOM 3175 O O . LYS A 1 400 ? 9.558 -17.354 -5.206 1.00 98.81 400 LYS A O 1
ATOM 3180 N N . ALA A 1 401 ? 8.056 -18.211 -3.773 1.00 98.75 401 ALA A N 1
ATOM 3181 C CA . ALA A 1 401 ? 8.766 -17.850 -2.553 1.00 98.75 401 ALA A CA 1
ATOM 3182 C C . ALA A 1 401 ? 9.847 -18.897 -2.245 1.00 98.75 401 ALA A C 1
ATOM 3184 O O . ALA A 1 401 ? 9.604 -20.100 -2.329 1.00 98.75 401 ALA A O 1
ATOM 3185 N N . THR A 1 402 ? 11.051 -18.454 -1.889 1.00 98.56 402 THR A N 1
ATOM 3186 C CA . THR A 1 402 ? 12.206 -19.348 -1.675 1.00 98.56 402 THR A CA 1
ATOM 3187 C C . THR A 1 402 ? 12.575 -19.532 -0.201 1.00 98.56 402 THR A C 1
ATOM 3189 O O . THR A 1 402 ? 13.477 -20.308 0.106 1.00 98.56 402 THR A O 1
ATOM 3192 N N . GLY A 1 403 ? 11.918 -18.805 0.710 1.00 98.25 403 GLY A N 1
ATOM 3193 C CA . GLY A 1 403 ? 12.331 -18.656 2.109 1.00 98.25 403 GLY A CA 1
ATOM 3194 C C . GLY A 1 403 ? 13.233 -17.438 2.356 1.00 98.25 403 GLY A C 1
ATOM 3195 O O . GLY A 1 403 ? 13.352 -16.995 3.494 1.00 98.25 403 GLY A O 1
ATOM 3196 N N . SER A 1 404 ? 13.856 -16.870 1.316 1.00 98.12 404 SER A N 1
ATOM 3197 C CA . SER A 1 404 ? 14.759 -15.704 1.425 1.00 98.12 404 SER A CA 1
ATOM 3198 C C . SER A 1 404 ? 14.638 -14.689 0.276 1.00 98.12 404 SER A C 1
ATOM 3200 O O . SER A 1 404 ? 15.251 -13.620 0.302 1.00 98.12 404 SER A O 1
ATOM 3202 N N . SER A 1 405 ? 13.836 -15.011 -0.734 1.00 98.81 405 SER A N 1
ATOM 3203 C CA . SER A 1 405 ? 13.562 -14.207 -1.921 1.00 98.81 405 SER A CA 1
ATOM 3204 C C . SER A 1 405 ? 12.196 -14.579 -2.512 1.00 98.81 405 SER A C 1
ATOM 3206 O O . SER A 1 405 ? 11.557 -15.556 -2.101 1.00 98.81 405 SER A O 1
ATOM 3208 N N . VAL A 1 406 ? 11.747 -13.804 -3.499 1.00 98.94 406 VAL A N 1
ATOM 3209 C CA . VAL A 1 406 ? 10.624 -14.149 -4.377 1.00 98.94 406 VAL A CA 1
ATOM 3210 C C . VAL A 1 406 ? 11.116 -14.146 -5.818 1.00 98.94 406 VAL A C 1
ATOM 3212 O O . VAL A 1 406 ? 11.583 -13.124 -6.319 1.00 98.94 406 VAL A O 1
ATOM 3215 N N . LYS A 1 407 ? 10.981 -15.285 -6.494 1.00 98.88 407 LYS A N 1
ATOM 3216 C CA . LYS A 1 407 ? 11.253 -15.433 -7.924 1.00 98.88 407 LYS A CA 1
ATOM 3217 C C . LYS A 1 407 ? 9.990 -15.171 -8.725 1.00 98.88 407 LYS A C 1
ATOM 3219 O O . LYS A 1 407 ? 8.940 -15.726 -8.410 1.00 98.88 407 LYS A O 1
ATOM 3224 N N . ILE A 1 408 ? 10.109 -14.355 -9.763 1.00 98.94 408 ILE A N 1
ATOM 3225 C CA . ILE A 1 408 ? 9.020 -13.897 -10.622 1.00 98.94 408 ILE A CA 1
ATOM 3226 C C . ILE A 1 408 ? 9.429 -14.168 -12.068 1.00 98.94 408 ILE A C 1
ATOM 3228 O O . ILE A 1 408 ? 10.354 -13.552 -12.594 1.00 98.94 408 ILE A O 1
ATOM 3232 N N . ARG A 1 409 ? 8.744 -15.098 -12.726 1.00 98.69 409 ARG A N 1
ATOM 3233 C CA . ARG A 1 409 ? 9.003 -15.490 -14.108 1.00 98.69 409 ARG A CA 1
ATOM 3234 C C . ARG A 1 409 ? 7.961 -14.890 -15.036 1.00 98.69 409 ARG A C 1
ATOM 3236 O O . ARG A 1 409 ? 6.767 -15.150 -14.911 1.00 98.69 409 ARG A O 1
ATOM 3243 N N . LEU A 1 410 ? 8.444 -14.131 -16.010 1.00 98.69 410 LEU A N 1
ATOM 3244 C CA . LEU A 1 410 ? 7.645 -13.473 -17.030 1.00 98.69 410 LEU A CA 1
ATOM 3245 C C . LEU A 1 410 ? 7.897 -14.131 -18.395 1.00 98.69 410 LEU A C 1
ATOM 3247 O O . LEU A 1 410 ? 9.045 -14.166 -18.850 1.00 98.69 410 LEU A O 1
ATOM 3251 N N . PRO A 1 411 ? 6.850 -14.624 -19.082 1.00 98.25 411 PRO A N 1
ATOM 3252 C CA . PRO A 1 411 ? 6.993 -15.377 -20.326 1.00 98.25 411 PRO A CA 1
ATOM 3253 C C . PRO A 1 411 ? 7.517 -14.495 -21.458 1.00 98.25 411 PRO A C 1
ATOM 3255 O O . PRO A 1 411 ? 7.419 -13.270 -21.393 1.00 98.25 411 PRO A O 1
ATOM 3258 N N . ARG A 1 412 ? 8.035 -15.104 -22.529 1.00 97.75 412 ARG A N 1
ATOM 3259 C CA . ARG A 1 412 ? 8.425 -14.394 -23.760 1.00 97.75 412 ARG A CA 1
ATOM 3260 C C . ARG A 1 412 ? 7.301 -13.474 -24.262 1.00 97.75 412 ARG A C 1
ATOM 3262 O O . ARG A 1 412 ? 6.146 -13.884 -24.349 1.00 97.75 412 ARG A O 1
ATOM 3269 N N . THR A 1 413 ? 7.662 -12.252 -24.639 1.00 96.06 413 THR A N 1
ATOM 3270 C CA . THR A 1 413 ? 6.777 -11.256 -25.258 1.00 96.06 413 THR A CA 1
ATOM 3271 C C . THR A 1 413 ? 7.198 -11.006 -26.708 1.00 96.06 413 THR A C 1
ATOM 3273 O O . THR A 1 413 ? 8.083 -11.679 -27.240 1.00 96.06 413 THR A O 1
ATOM 3276 N N . ALA A 1 414 ? 6.535 -10.067 -27.387 1.00 91.50 414 ALA A N 1
ATOM 3277 C CA . ALA A 1 414 ? 6.880 -9.714 -28.761 1.00 91.50 414 ALA A CA 1
ATOM 3278 C C . ALA A 1 414 ? 8.292 -9.111 -28.878 1.00 91.50 414 ALA A C 1
ATOM 3280 O O . ALA A 1 414 ? 8.959 -9.363 -29.879 1.00 91.50 414 ALA A O 1
ATOM 3281 N N . GLN A 1 415 ? 8.739 -8.341 -27.874 1.00 91.62 415 GLN A N 1
ATOM 3282 C CA . GLN A 1 415 ? 10.031 -7.645 -27.913 1.00 91.62 415 GLN A CA 1
ATOM 3283 C C . GLN A 1 415 ? 11.115 -8.354 -27.097 1.00 91.62 415 GLN A C 1
ATOM 3285 O O . GLN A 1 415 ? 12.274 -8.349 -27.501 1.00 91.62 415 GLN A O 1
ATOM 3290 N N . LEU A 1 416 ? 10.753 -8.985 -25.974 1.00 95.00 416 LEU A N 1
ATOM 3291 C CA . LEU A 1 416 ? 11.720 -9.511 -25.010 1.00 95.00 416 LEU A CA 1
ATOM 3292 C C . LEU A 1 416 ? 11.583 -11.021 -24.788 1.00 95.00 416 LEU A C 1
ATOM 3294 O O . LEU A 1 416 ? 10.485 -11.589 -24.763 1.00 95.00 416 LEU A O 1
ATOM 3298 N N . ALA A 1 417 ? 12.728 -11.674 -24.580 1.00 96.81 417 ALA A N 1
ATOM 3299 C CA . ALA A 1 417 ? 12.813 -13.081 -24.193 1.00 96.81 417 ALA A CA 1
ATOM 3300 C C . ALA A 1 417 ? 12.141 -13.340 -22.832 1.00 96.81 417 ALA A C 1
ATOM 3302 O O . ALA A 1 417 ? 11.743 -12.408 -22.135 1.00 96.81 417 ALA A O 1
ATOM 3303 N N . GLU A 1 418 ? 11.975 -14.608 -22.455 1.00 97.81 418 GLU A N 1
ATOM 3304 C CA . GLU A 1 418 ? 11.571 -14.961 -21.087 1.00 97.81 418 GLU A CA 1
ATOM 3305 C C . GLU A 1 418 ? 12.545 -14.351 -20.064 1.00 97.81 418 GLU A C 1
ATOM 3307 O O . GLU A 1 418 ? 13.748 -14.276 -20.315 1.00 97.81 418 GLU A O 1
ATOM 3312 N N . THR A 1 419 ? 12.020 -13.884 -18.931 1.00 97.94 419 THR A N 1
ATOM 3313 C CA . THR A 1 419 ? 12.803 -13.195 -17.896 1.00 97.94 419 THR A CA 1
ATOM 3314 C C . THR A 1 419 ? 12.419 -13.731 -16.524 1.00 97.94 419 THR A C 1
ATOM 3316 O O . THR A 1 419 ? 11.235 -13.780 -16.197 1.00 97.94 419 THR A O 1
ATOM 3319 N N . GLU A 1 420 ? 13.406 -14.115 -15.715 1.00 98.44 420 GLU A N 1
ATOM 3320 C CA . GLU A 1 420 ? 13.229 -14.398 -14.287 1.00 98.44 420 GLU A CA 1
ATOM 3321 C C . GLU A 1 420 ? 13.831 -13.234 -13.495 1.00 98.44 420 GLU A C 1
ATOM 3323 O O . GLU A 1 420 ? 15.013 -12.929 -13.628 1.00 98.44 420 GLU A O 1
ATOM 3328 N N . LEU A 1 421 ? 12.995 -12.571 -12.704 1.00 98.56 421 LEU A N 1
ATOM 3329 C CA . LEU A 1 421 ? 13.372 -11.522 -11.766 1.00 98.56 421 LEU A CA 1
ATOM 3330 C C . LEU A 1 421 ? 13.351 -12.125 -10.362 1.00 98.56 421 LEU A C 1
ATOM 3332 O O . LEU A 1 421 ? 12.438 -12.879 -10.028 1.00 98.56 421 LEU A O 1
ATOM 3336 N N . GLU A 1 422 ? 14.328 -11.799 -9.523 1.00 98.75 422 GLU A N 1
ATOM 3337 C CA . GLU A 1 422 ? 14.374 -12.288 -8.145 1.00 98.75 422 GLU A CA 1
ATOM 3338 C C . GLU A 1 422 ? 14.472 -11.114 -7.178 1.00 98.75 422 GLU A C 1
ATOM 3340 O O . GLU A 1 422 ? 15.526 -10.495 -7.040 1.00 98.75 422 GLU A O 1
ATOM 3345 N N . TRP A 1 423 ? 13.375 -10.832 -6.476 1.00 98.88 423 TRP A N 1
ATOM 3346 C CA . TRP A 1 423 ? 13.410 -9.888 -5.370 1.00 98.88 423 TRP A CA 1
ATOM 3347 C C . TRP A 1 423 ? 14.037 -10.570 -4.159 1.00 98.88 423 TRP A C 1
ATOM 3349 O O . TRP A 1 423 ? 13.509 -11.567 -3.661 1.00 98.88 423 TRP A O 1
ATOM 3359 N N . LYS A 1 424 ? 15.159 -10.043 -3.676 1.00 98.81 424 LYS A N 1
ATOM 3360 C CA . LYS A 1 424 ? 15.855 -10.556 -2.492 1.00 98.81 424 LYS A CA 1
ATOM 3361 C C . LYS A 1 424 ? 15.480 -9.718 -1.284 1.00 98.81 424 LYS A C 1
ATOM 3363 O O . LYS A 1 424 ? 15.376 -8.499 -1.400 1.00 98.81 424 LYS A O 1
ATOM 3368 N N . ILE A 1 425 ? 15.326 -10.366 -0.129 1.00 98.75 425 ILE A N 1
ATOM 3369 C CA . ILE A 1 425 ? 15.086 -9.651 1.124 1.00 98.75 425 ILE A CA 1
ATOM 3370 C C . ILE A 1 425 ? 16.233 -8.650 1.353 1.00 98.75 425 ILE A C 1
ATOM 3372 O O . ILE A 1 425 ? 17.395 -9.069 1.424 1.00 98.75 425 ILE A O 1
ATOM 3376 N N . PRO A 1 426 ? 15.946 -7.340 1.451 1.00 98.25 426 PRO A N 1
ATOM 3377 C CA . PRO A 1 426 ? 16.984 -6.339 1.588 1.00 98.25 426 PRO A CA 1
ATOM 3378 C C . PRO A 1 426 ? 17.506 -6.295 3.024 1.00 98.25 426 PRO A C 1
ATOM 3380 O O . PRO A 1 426 ? 16.872 -6.749 3.977 1.00 98.25 426 PRO A O 1
ATOM 3383 N N . ARG A 1 427 ? 18.680 -5.688 3.198 1.00 97.31 427 ARG A N 1
ATOM 3384 C CA . ARG A 1 427 ? 19.285 -5.505 4.524 1.00 97.31 427 ARG A CA 1
ATOM 3385 C C . ARG A 1 427 ? 18.543 -4.474 5.381 1.00 97.31 427 ARG A C 1
ATOM 3387 O O . ARG A 1 427 ? 18.611 -4.538 6.607 1.00 97.31 427 ARG A O 1
ATOM 3394 N N . TRP A 1 428 ? 17.877 -3.509 4.750 1.00 97.69 428 TRP A N 1
ATOM 3395 C CA . TRP A 1 428 ? 17.266 -2.361 5.415 1.00 97.69 428 TRP A CA 1
ATOM 3396 C C . TRP A 1 428 ? 15.799 -2.203 5.009 1.00 97.69 428 TRP A C 1
ATOM 3398 O O . TRP A 1 428 ? 15.427 -2.501 3.879 1.00 97.69 428 TRP A O 1
ATOM 3408 N N . SER A 1 429 ? 14.983 -1.662 5.916 1.00 98.50 429 SER A N 1
ATOM 3409 C CA . SER A 1 429 ? 13.673 -1.092 5.583 1.00 98.50 429 SER A CA 1
ATOM 3410 C C . SER A 1 429 ? 13.832 0.422 5.445 1.00 98.50 429 SER A C 1
ATOM 3412 O O . SER A 1 429 ? 13.741 1.151 6.433 1.00 98.50 429 SER A O 1
ATOM 3414 N N . ASN A 1 430 ? 14.161 0.895 4.243 1.00 98.69 430 ASN A N 1
ATOM 3415 C CA . ASN A 1 430 ? 14.440 2.306 3.957 1.00 98.69 430 ASN A CA 1
ATOM 3416 C C . ASN A 1 430 ? 13.674 2.801 2.719 1.00 98.69 430 ASN A C 1
ATOM 3418 O O . ASN A 1 430 ? 12.893 2.062 2.124 1.00 98.69 430 ASN A O 1
ATOM 3422 N N . THR A 1 431 ? 13.897 4.057 2.335 1.00 98.81 431 THR A N 1
ATOM 3423 C CA . THR A 1 431 ? 13.232 4.700 1.192 1.00 98.81 431 THR A CA 1
ATOM 3424 C C . THR A 1 431 ? 13.418 3.944 -0.125 1.00 98.81 431 THR A C 1
ATOM 3426 O O . THR A 1 431 ? 12.433 3.594 -0.771 1.00 98.81 431 THR A O 1
ATOM 3429 N N . LEU A 1 432 ? 14.663 3.649 -0.514 1.00 98.75 432 LEU A N 1
ATOM 3430 C CA . LEU A 1 432 ? 14.947 3.051 -1.822 1.00 98.75 432 LEU A CA 1
ATOM 3431 C C . LEU A 1 432 ? 14.471 1.601 -1.918 1.00 98.75 432 LEU A C 1
ATOM 3433 O O . LEU A 1 432 ? 13.994 1.193 -2.969 1.00 98.75 432 LEU A O 1
ATOM 3437 N N . GLU A 1 433 ? 14.530 0.832 -0.830 1.00 98.81 433 GLU A N 1
ATOM 3438 C CA . GLU A 1 433 ? 14.050 -0.554 -0.843 1.00 98.81 433 GLU A CA 1
ATOM 3439 C C . GLU A 1 433 ? 12.518 -0.640 -0.918 1.00 98.81 433 GLU A C 1
ATOM 3441 O O . GLU A 1 433 ? 11.988 -1.571 -1.528 1.00 98.81 433 GLU A O 1
ATOM 3446 N N . ARG A 1 434 ? 11.785 0.346 -0.374 1.00 98.88 434 ARG A N 1
ATOM 3447 C CA . ARG A 1 434 ? 10.329 0.463 -0.591 1.00 98.88 434 ARG A CA 1
ATOM 3448 C C . ARG A 1 434 ? 10.011 0.749 -2.057 1.00 98.88 434 ARG A C 1
ATOM 3450 O O . ARG A 1 434 ? 9.140 0.097 -2.636 1.00 98.88 434 ARG A O 1
ATOM 3457 N N . ASP A 1 435 ? 10.748 1.674 -2.667 1.00 98.94 435 ASP A N 1
ATOM 3458 C CA . ASP A 1 435 ? 10.561 2.047 -4.071 1.00 98.94 435 ASP A CA 1
ATOM 3459 C C . ASP A 1 435 ? 10.978 0.924 -5.030 1.00 98.94 435 ASP A C 1
ATOM 3461 O O . ASP A 1 435 ? 10.262 0.646 -5.991 1.00 98.94 435 ASP A O 1
ATOM 3465 N N . ARG A 1 436 ? 12.069 0.205 -4.741 1.00 98.88 436 ARG A N 1
ATOM 3466 C CA . ARG A 1 436 ? 12.478 -1.002 -5.473 1.00 98.88 436 ARG A CA 1
ATOM 3467 C C . ARG A 1 436 ? 11.416 -2.090 -5.380 1.00 98.88 436 ARG A C 1
ATOM 3469 O O . ARG A 1 436 ? 10.998 -2.635 -6.401 1.00 98.88 436 ARG A O 1
ATOM 3476 N N . ALA A 1 437 ? 10.945 -2.395 -4.169 1.00 98.94 437 ALA A N 1
ATOM 3477 C CA . ALA A 1 437 ? 9.910 -3.404 -3.964 1.00 98.94 437 ALA A CA 1
ATOM 3478 C C . ALA A 1 437 ? 8.649 -3.099 -4.790 1.00 98.94 437 ALA A C 1
ATOM 3480 O O . ALA A 1 437 ? 8.024 -4.024 -5.310 1.00 98.94 437 ALA A O 1
ATOM 3481 N N . ARG A 1 438 ? 8.303 -1.815 -4.975 1.00 98.94 438 ARG A N 1
ATOM 3482 C CA . ARG A 1 438 ? 7.181 -1.385 -5.821 1.00 98.94 438 ARG A CA 1
ATOM 3483 C C . ARG A 1 438 ? 7.328 -1.822 -7.270 1.00 98.94 438 ARG A C 1
ATOM 3485 O O . ARG A 1 438 ? 6.391 -2.406 -7.814 1.00 98.94 438 ARG A O 1
ATOM 3492 N N . SER A 1 439 ? 8.495 -1.619 -7.871 1.00 98.75 439 SER A N 1
ATOM 3493 C CA . SER A 1 439 ? 8.770 -2.063 -9.241 1.00 98.75 439 SER A CA 1
ATOM 3494 C C . SER A 1 439 ? 8.713 -3.587 -9.370 1.00 98.75 439 SER A C 1
ATOM 3496 O O . SER A 1 439 ? 8.071 -4.107 -10.282 1.00 98.75 439 SER A O 1
ATOM 3498 N N . TYR A 1 440 ? 9.281 -4.326 -8.413 1.00 98.94 440 TYR A N 1
ATOM 3499 C CA . TYR A 1 440 ? 9.197 -5.793 -8.406 1.00 98.94 440 TYR A CA 1
ATOM 3500 C C . TYR A 1 440 ? 7.763 -6.301 -8.239 1.00 98.94 440 TYR A C 1
ATOM 3502 O O . TYR A 1 440 ? 7.376 -7.288 -8.866 1.00 98.94 440 TYR A O 1
ATOM 3510 N N . PHE A 1 441 ? 6.933 -5.624 -7.445 1.00 98.94 441 PHE A N 1
ATOM 3511 C CA . PHE A 1 441 ? 5.549 -6.045 -7.265 1.00 98.94 441 PHE A CA 1
ATOM 3512 C C . PHE A 1 441 ? 4.664 -5.755 -8.489 1.00 98.94 441 PHE A C 1
ATOM 3514 O O . PHE A 1 441 ? 3.676 -6.456 -8.697 1.00 98.94 441 PHE A O 1
ATOM 3521 N N . GLN A 1 442 ? 5.038 -4.810 -9.363 1.00 98.94 442 GLN A N 1
ATOM 3522 C CA . GLN A 1 442 ? 4.412 -4.700 -10.689 1.00 98.94 442 GLN A CA 1
ATOM 3523 C C . GLN A 1 442 ? 4.623 -5.984 -11.507 1.00 98.94 442 GLN A C 1
ATOM 3525 O O . GLN A 1 442 ? 3.681 -6.497 -12.111 1.00 98.94 442 GLN A O 1
ATOM 3530 N N . ALA A 1 443 ? 5.846 -6.531 -11.498 1.00 98.94 443 ALA A N 1
ATOM 3531 C CA . ALA A 1 443 ? 6.156 -7.787 -12.181 1.00 98.94 443 ALA A CA 1
ATOM 3532 C C . ALA A 1 443 ? 5.432 -8.968 -11.524 1.00 98.94 443 ALA A C 1
ATOM 3534 O O . ALA A 1 443 ? 4.890 -9.825 -12.221 1.00 98.94 443 ALA A O 1
ATOM 3535 N N . TYR A 1 444 ? 5.375 -8.978 -10.189 1.00 98.94 444 TYR A N 1
ATOM 3536 C CA . TYR A 1 444 ? 4.627 -9.964 -9.417 1.00 98.94 444 TYR A CA 1
ATOM 3537 C C . TYR A 1 444 ? 3.154 -9.991 -9.839 1.00 98.94 444 TYR A C 1
ATOM 3539 O O . TYR A 1 444 ? 2.632 -11.046 -10.190 1.00 98.94 444 TYR A O 1
ATOM 3547 N N . ALA A 1 445 ? 2.482 -8.834 -9.835 1.00 98.94 445 ALA A N 1
ATOM 3548 C CA . ALA A 1 445 ? 1.068 -8.726 -10.186 1.00 98.94 445 ALA A CA 1
ATOM 3549 C C . ALA A 1 445 ? 0.811 -9.157 -11.639 1.00 98.94 445 ALA A C 1
ATOM 3551 O O . ALA A 1 445 ? -0.172 -9.846 -11.909 1.00 98.94 445 ALA A O 1
ATOM 3552 N N . ALA A 1 446 ? 1.722 -8.833 -12.562 1.00 98.88 446 ALA A N 1
ATOM 3553 C CA . ALA A 1 446 ? 1.633 -9.279 -13.949 1.00 98.88 446 ALA A CA 1
ATOM 3554 C C . ALA A 1 446 ? 1.770 -10.810 -14.091 1.00 98.88 446 ALA A C 1
ATOM 3556 O O . ALA A 1 446 ? 1.016 -11.425 -14.848 1.00 98.88 446 ALA A O 1
ATOM 3557 N N . ALA A 1 447 ? 2.690 -11.437 -13.349 1.00 98.88 447 ALA A N 1
ATOM 3558 C CA . ALA A 1 447 ? 2.837 -12.894 -13.312 1.00 98.88 447 ALA A CA 1
ATOM 3559 C C . ALA A 1 447 ? 1.614 -13.579 -12.674 1.00 98.88 447 ALA A C 1
ATOM 3561 O O . ALA A 1 447 ? 1.095 -14.553 -13.218 1.00 98.88 447 ALA A O 1
ATOM 3562 N N . ALA A 1 448 ? 1.100 -13.029 -11.572 1.00 98.88 448 ALA A N 1
ATOM 3563 C CA . ALA A 1 448 ? -0.112 -13.506 -10.910 1.00 98.88 448 ALA A CA 1
ATOM 3564 C C . ALA A 1 448 ? -1.340 -13.432 -11.831 1.00 98.88 448 ALA A C 1
ATOM 3566 O O . ALA A 1 448 ? -2.074 -14.409 -11.972 1.00 98.88 448 ALA A O 1
ATOM 3567 N N . ALA A 1 449 ? -1.509 -12.325 -12.559 1.00 98.88 449 ALA A N 1
ATOM 3568 C CA . ALA A 1 449 ? -2.601 -12.162 -13.513 1.00 98.88 449 ALA A CA 1
ATOM 3569 C C . ALA A 1 449 ? -2.586 -13.220 -14.633 1.00 98.88 449 ALA A C 1
ATOM 3571 O O . ALA A 1 449 ? -3.651 -13.662 -15.059 1.00 98.88 449 ALA A O 1
ATOM 3572 N N . LEU A 1 450 ? -1.412 -13.685 -15.089 1.00 98.75 450 LEU A N 1
ATOM 3573 C CA . LEU A 1 450 ? -1.334 -14.794 -16.053 1.00 98.75 450 LEU A CA 1
ATOM 3574 C C . LEU A 1 450 ? -1.949 -16.077 -15.488 1.00 98.75 450 LEU A C 1
ATOM 3576 O O . LEU A 1 450 ? -2.710 -16.748 -16.186 1.00 98.75 450 LEU A O 1
ATOM 3580 N N . HIS A 1 451 ? -1.637 -16.395 -14.231 1.00 98.69 451 HIS A N 1
ATOM 3581 C CA . HIS A 1 451 ? -2.219 -17.541 -13.544 1.00 98.69 451 HIS A CA 1
ATOM 3582 C C . HIS A 1 451 ? -3.739 -17.384 -13.397 1.00 98.69 451 HIS A C 1
ATOM 3584 O O . HIS A 1 451 ? -4.486 -18.294 -13.751 1.00 98.69 451 HIS A O 1
ATOM 3590 N N . PHE A 1 452 ? -4.214 -16.218 -12.955 1.00 98.81 452 PHE A N 1
ATOM 3591 C CA . PHE A 1 452 ? -5.642 -15.975 -12.721 1.00 98.81 452 PHE A CA 1
ATOM 3592 C C . PHE A 1 452 ? -6.476 -16.048 -14.005 1.00 98.81 452 PHE A C 1
ATOM 3594 O O . PHE A 1 452 ? -7.552 -16.646 -14.006 1.00 98.81 452 PHE A O 1
ATOM 3601 N N . ILE A 1 453 ? -5.962 -15.521 -15.121 1.00 98.25 453 ILE A N 1
ATOM 3602 C CA . ILE A 1 453 ? -6.610 -15.645 -16.434 1.00 98.25 453 ILE A CA 1
ATOM 3603 C C . ILE A 1 453 ? -6.712 -17.110 -16.858 1.00 98.25 453 ILE A C 1
ATOM 3605 O O . ILE A 1 453 ? -7.742 -17.513 -17.394 1.00 98.25 453 ILE A O 1
ATOM 3609 N N . ASP A 1 454 ? -5.659 -17.905 -16.652 1.00 98.19 454 ASP A N 1
ATOM 3610 C CA . ASP A 1 454 ? -5.671 -19.329 -16.994 1.00 98.19 454 ASP A CA 1
ATOM 3611 C C . ASP A 1 454 ? -6.743 -20.082 -16.191 1.00 98.19 454 ASP A C 1
ATOM 3613 O O . ASP A 1 454 ? -7.535 -20.831 -16.764 1.00 98.19 454 ASP A O 1
ATOM 3617 N N . GLN A 1 455 ? -6.849 -19.812 -14.886 1.00 98.62 455 GLN A N 1
ATOM 3618 C CA . GLN A 1 455 ? -7.894 -20.399 -14.042 1.00 98.62 455 GLN A CA 1
ATOM 3619 C C . GLN A 1 455 ? -9.304 -19.963 -14.464 1.00 98.62 455 GLN A C 1
ATOM 3621 O O . GLN A 1 455 ? -10.187 -20.805 -14.639 1.00 98.62 455 GLN A O 1
ATOM 3626 N N . GLY A 1 456 ? -9.513 -18.668 -14.719 1.00 98.31 456 GLY A N 1
ATOM 3627 C CA . GLY A 1 456 ? -10.792 -18.154 -15.211 1.00 98.31 456 GLY A CA 1
ATOM 3628 C C . GLY A 1 456 ? -11.199 -18.768 -16.557 1.00 98.31 456 GLY A C 1
ATOM 3629 O O . GLY A 1 456 ? -12.338 -19.204 -16.729 1.00 98.31 456 GLY A O 1
ATOM 3630 N N . ARG A 1 457 ? -10.257 -18.891 -17.503 1.00 98.06 457 ARG A N 1
ATOM 3631 C CA . ARG A 1 457 ? -10.497 -19.528 -18.808 1.00 98.06 457 ARG A CA 1
ATOM 3632 C C . ARG A 1 457 ? -10.851 -21.004 -18.686 1.00 98.06 457 ARG A C 1
ATOM 3634 O O . ARG A 1 457 ? -11.731 -21.454 -19.414 1.00 98.06 457 ARG A O 1
ATOM 3641 N N . LYS A 1 458 ? -10.201 -21.753 -17.788 1.00 98.12 458 LYS A N 1
ATOM 3642 C CA . LYS A 1 458 ? -10.525 -23.171 -17.551 1.00 98.12 458 LYS A CA 1
ATOM 3643 C C . LYS A 1 458 ? -11.982 -23.351 -17.140 1.00 98.12 458 LYS A C 1
ATOM 3645 O O . LYS A 1 458 ? -12.654 -24.205 -17.710 1.00 98.12 458 LYS A O 1
ATOM 3650 N N . LEU A 1 459 ? -12.481 -22.521 -16.222 1.00 98.25 459 LEU A N 1
ATOM 3651 C CA . LEU A 1 459 ? -13.881 -22.570 -15.789 1.00 98.25 459 LEU A CA 1
ATOM 3652 C C . LEU A 1 459 ? -14.842 -22.227 -16.934 1.00 98.25 459 LEU A C 1
ATOM 3654 O O . LEU A 1 459 ? -15.766 -22.992 -17.204 1.00 98.25 459 LEU A O 1
ATOM 3658 N N . VAL A 1 460 ? -14.562 -21.155 -17.688 1.00 97.94 460 VAL A N 1
ATOM 3659 C CA . VAL A 1 460 ? -15.382 -20.770 -18.851 1.00 97.94 460 VAL A CA 1
ATOM 3660 C C . VAL A 1 460 ? -15.407 -21.864 -19.921 1.00 97.94 460 VAL A C 1
ATOM 3662 O O . VAL A 1 460 ? -16.474 -22.184 -20.438 1.00 97.94 460 VAL A O 1
ATOM 3665 N N . HIS A 1 461 ? -14.264 -22.473 -20.248 1.00 96.81 461 HIS A N 1
ATOM 3666 C CA . HIS A 1 461 ? -14.200 -23.587 -21.202 1.00 96.81 461 HIS A CA 1
ATOM 3667 C C . HIS A 1 461 ? -14.905 -24.848 -20.685 1.00 96.81 461 HIS A C 1
ATOM 3669 O O . HIS A 1 461 ? -15.458 -25.604 -21.480 1.00 96.81 461 HIS A O 1
ATOM 3675 N N . GLY A 1 462 ? -14.903 -25.064 -19.368 1.00 97.12 462 GLY A N 1
ATOM 3676 C CA . GLY A 1 462 ? -15.644 -26.138 -18.707 1.00 97.12 462 GLY A CA 1
ATOM 3677 C C . GLY A 1 462 ? -17.153 -25.892 -18.603 1.00 97.12 462 GLY A C 1
ATOM 3678 O O . GLY A 1 462 ? -17.876 -26.788 -18.177 1.00 97.12 462 GLY A O 1
ATOM 3679 N N . GLY A 1 463 ? -17.638 -24.706 -18.989 1.00 96.69 463 GLY A N 1
ATOM 3680 C CA . GLY A 1 463 ? -19.049 -24.320 -18.906 1.00 96.69 463 GLY A CA 1
ATOM 3681 C C . GLY A 1 463 ? -19.491 -23.790 -17.538 1.00 96.69 463 GLY A C 1
ATOM 3682 O O . GLY A 1 463 ? -20.666 -23.465 -17.377 1.00 96.69 463 GLY A O 1
ATOM 3683 N N . ASP A 1 464 ? -18.582 -23.657 -16.566 1.00 96.19 464 ASP A N 1
ATOM 3684 C CA . ASP A 1 464 ? -18.877 -22.985 -15.299 1.00 96.19 464 ASP A CA 1
ATOM 3685 C C . ASP A 1 464 ? -18.721 -21.475 -15.479 1.00 96.19 464 ASP A C 1
ATOM 3687 O O . ASP A 1 464 ? -17.628 -20.919 -15.392 1.00 96.19 464 ASP A O 1
ATOM 3691 N N . THR A 1 465 ? -19.835 -20.815 -15.794 1.00 97.75 465 THR A N 1
ATOM 3692 C CA . THR A 1 465 ? -19.906 -19.367 -16.026 1.00 97.75 465 THR A CA 1
ATOM 3693 C C . THR A 1 465 ? -20.677 -18.633 -14.933 1.00 97.75 465 THR A C 1
ATOM 3695 O O . THR A 1 465 ? -21.060 -17.477 -15.119 1.00 97.75 465 THR A O 1
ATOM 3698 N N . ARG A 1 466 ? -20.970 -19.288 -13.803 1.00 98.06 466 ARG A N 1
ATOM 3699 C CA . ARG A 1 466 ? -21.688 -18.645 -12.701 1.00 98.06 466 ARG A CA 1
ATOM 3700 C C . ARG A 1 466 ? -20.744 -17.681 -11.987 1.00 98.06 466 ARG A C 1
ATOM 3702 O O . ARG A 1 466 ? -19.652 -18.063 -11.586 1.00 98.06 466 ARG A O 1
ATOM 3709 N N . THR A 1 467 ? -21.181 -16.443 -11.773 1.00 98.56 467 THR A N 1
ATOM 3710 C CA . THR A 1 467 ? -20.359 -15.403 -11.128 1.00 98.56 467 THR A CA 1
ATOM 3711 C C . THR A 1 467 ? -20.974 -14.818 -9.867 1.00 98.56 467 THR A C 1
ATOM 3713 O O . THR A 1 467 ? -20.359 -13.964 -9.242 1.00 98.56 467 THR A O 1
ATOM 3716 N N . TRP A 1 468 ? -22.160 -15.268 -9.453 1.00 98.69 468 TRP A N 1
ATOM 3717 C CA . TRP A 1 468 ? -22.797 -14.786 -8.233 1.00 98.69 468 TRP A CA 1
ATOM 3718 C C . TRP A 1 468 ? -23.596 -15.874 -7.500 1.00 98.69 468 TRP A C 1
ATOM 3720 O O . TRP A 1 468 ? -24.229 -16.738 -8.123 1.00 98.69 468 TRP A O 1
ATOM 3730 N N . ASN A 1 469 ? -23.571 -15.820 -6.168 1.00 98.50 469 ASN A N 1
ATOM 3731 C CA . ASN A 1 469 ? -24.343 -16.670 -5.267 1.00 98.50 469 ASN A CA 1
ATOM 3732 C C . ASN A 1 469 ? -25.339 -15.848 -4.443 1.00 98.50 469 ASN A C 1
ATOM 3734 O O . ASN A 1 469 ? -25.016 -14.772 -3.948 1.00 98.50 469 ASN A O 1
ATOM 3738 N N . GLU A 1 470 ? -26.546 -16.396 -4.279 1.00 98.19 470 GLU A N 1
ATOM 3739 C CA . GLU A 1 470 ? -27.594 -15.784 -3.466 1.00 98.19 470 GLU A CA 1
ATOM 3740 C C . GLU A 1 470 ? -27.221 -15.797 -1.982 1.00 98.19 470 GLU A C 1
ATOM 3742 O O . GLU A 1 470 ? -26.603 -16.740 -1.484 1.00 98.19 470 GLU A O 1
ATOM 3747 N N . PHE A 1 471 ? -27.632 -14.750 -1.272 1.00 98.50 471 PHE A N 1
ATOM 3748 C CA . PHE A 1 471 ? -27.428 -14.595 0.159 1.00 98.50 471 PHE A CA 1
ATOM 3749 C C . PHE A 1 471 ? -28.638 -13.913 0.803 1.00 98.50 471 PHE A C 1
ATOM 3751 O O . PHE A 1 471 ? -29.460 -13.284 0.133 1.00 98.50 471 PHE A O 1
ATOM 3758 N N . LYS A 1 472 ? -28.721 -13.999 2.132 1.00 98.44 472 LYS A N 1
ATOM 3759 C CA . LYS A 1 472 ? -29.671 -13.233 2.944 1.00 98.44 472 LYS A CA 1
ATOM 3760 C C . LYS A 1 472 ? -28.897 -12.370 3.925 1.00 98.44 472 LYS A C 1
ATOM 3762 O O . LYS A 1 472 ? -27.916 -12.825 4.502 1.00 98.44 472 LYS A O 1
ATOM 3767 N N . VAL A 1 473 ? -29.342 -11.130 4.108 1.00 98.56 473 VAL A N 1
ATOM 3768 C CA . VAL A 1 473 ? -28.776 -10.258 5.140 1.00 98.56 473 VAL A CA 1
ATOM 3769 C C . VAL A 1 473 ? -29.278 -10.764 6.498 1.00 98.56 473 VAL A C 1
ATOM 3771 O O . VAL A 1 473 ? -30.494 -10.853 6.672 1.00 98.56 473 VAL A O 1
ATOM 3774 N N . PRO A 1 474 ? -28.388 -11.136 7.431 1.00 98.50 474 PRO A N 1
ATOM 3775 C CA . PRO A 1 474 ? -28.785 -11.560 8.768 1.00 98.50 474 PRO A CA 1
ATOM 3776 C C . PRO A 1 474 ? -29.265 -10.364 9.596 1.00 98.50 474 PRO A C 1
ATOM 3778 O O . PRO A 1 474 ? -28.804 -9.239 9.396 1.00 98.50 474 PRO A O 1
ATOM 3781 N N . ASP A 1 475 ? -30.148 -10.614 10.566 1.00 98.50 475 ASP A N 1
ATOM 3782 C CA . ASP A 1 475 ? -30.559 -9.576 11.517 1.00 98.50 475 ASP A CA 1
ATOM 3783 C C . ASP A 1 475 ? -29.393 -9.163 12.425 1.00 98.50 475 ASP A C 1
ATOM 3785 O O . ASP A 1 475 ? -29.185 -7.975 12.659 1.00 98.50 475 ASP A O 1
ATOM 3789 N N . GLU A 1 476 ? -28.596 -10.133 12.874 1.00 98.69 476 GLU A N 1
ATOM 3790 C CA . GLU A 1 476 ? -27.440 -9.952 13.753 1.00 98.69 476 GLU A CA 1
ATOM 3791 C C . GLU A 1 476 ? -26.248 -10.729 13.186 1.00 98.69 476 GLU A C 1
ATOM 3793 O O . GLU A 1 476 ? -26.341 -11.939 12.970 1.00 98.69 476 GLU A O 1
ATOM 3798 N N . ALA A 1 477 ? -25.127 -10.053 12.938 1.00 98.69 477 ALA A N 1
ATOM 3799 C CA . ALA A 1 477 ? -23.887 -10.700 12.512 1.00 98.69 477 ALA A CA 1
ATOM 3800 C C . ALA A 1 477 ? -22.674 -9.790 12.704 1.00 98.69 477 ALA A C 1
ATOM 3802 O O . ALA A 1 477 ? -22.784 -8.567 12.786 1.00 98.69 477 ALA A O 1
ATOM 3803 N N . ILE A 1 478 ? -21.495 -10.400 12.699 1.00 98.81 478 ILE A N 1
ATOM 3804 C CA . ILE A 1 478 ? -20.219 -9.702 12.566 1.00 98.81 478 ILE A CA 1
ATOM 3805 C C . ILE A 1 478 ? -19.487 -10.245 11.345 1.00 98.81 478 ILE A C 1
ATOM 3807 O O . ILE A 1 478 ? -19.648 -11.408 10.980 1.00 98.81 478 ILE A O 1
ATOM 3811 N N . GLY A 1 479 ? -18.673 -9.404 10.724 1.00 98.75 479 GLY A N 1
ATOM 3812 C CA . GLY A 1 479 ? -17.802 -9.800 9.626 1.00 98.75 479 GLY A CA 1
ATOM 3813 C C . GLY A 1 479 ? -16.517 -8.993 9.648 1.00 98.75 479 GLY A C 1
ATOM 3814 O O . GLY A 1 479 ? -16.495 -7.847 10.109 1.00 98.75 479 GLY A O 1
ATOM 3815 N N . CYS A 1 480 ? -15.440 -9.591 9.155 1.00 98.88 480 CYS A N 1
ATOM 3816 C CA . CYS A 1 480 ? -14.203 -8.883 8.880 1.00 98.88 480 CYS A CA 1
ATOM 3817 C C . CYS A 1 480 ? -13.652 -9.290 7.513 1.00 98.88 480 CYS A C 1
ATOM 3819 O O . CYS A 1 480 ? -13.518 -10.474 7.213 1.00 98.88 480 CYS A O 1
ATOM 3821 N N . GLY A 1 481 ? -13.349 -8.296 6.688 1.00 98.81 481 GLY A N 1
ATOM 3822 C CA . GLY A 1 481 ? -12.621 -8.468 5.440 1.00 98.81 481 GLY A CA 1
ATOM 3823 C C . GLY A 1 481 ? -11.147 -8.201 5.688 1.00 98.81 481 GLY A C 1
ATOM 3824 O O . GLY A 1 481 ? -10.817 -7.222 6.356 1.00 98.81 481 GLY A O 1
ATOM 3825 N N . PHE A 1 482 ? -10.287 -9.061 5.154 1.00 98.88 482 PHE A N 1
ATOM 3826 C CA . PHE A 1 482 ? -8.842 -8.864 5.105 1.00 98.88 482 PHE A CA 1
ATOM 3827 C C . PHE A 1 482 ? -8.401 -8.900 3.649 1.00 98.88 482 PHE A C 1
ATOM 3829 O O . PHE A 1 482 ? -8.818 -9.774 2.887 1.00 98.88 482 PHE A O 1
ATOM 3836 N N . HIS A 1 483 ? -7.611 -7.903 3.276 1.00 98.75 483 HIS A N 1
ATOM 3837 C CA . HIS A 1 483 ? -7.066 -7.720 1.942 1.00 98.75 483 HIS A CA 1
ATOM 3838 C C . HIS A 1 483 ? -5.766 -6.920 2.036 1.00 98.75 483 HIS A C 1
ATOM 3840 O O . HIS A 1 483 ? -5.487 -6.269 3.046 1.00 98.75 483 HIS A O 1
ATOM 3846 N N . GLU A 1 484 ? -5.009 -6.896 0.951 1.00 98.44 484 GLU A N 1
ATOM 3847 C CA . GLU A 1 484 ? -3.854 -6.030 0.795 1.00 98.44 484 GLU A CA 1
ATOM 3848 C C . GLU A 1 484 ? -4.206 -4.950 -0.231 1.00 98.44 484 GLU A C 1
ATOM 3850 O O . GLU A 1 484 ? -4.355 -5.222 -1.415 1.00 98.44 484 GLU A O 1
ATOM 3855 N N . ALA A 1 485 ? -4.336 -3.695 0.179 1.00 98.62 485 ALA A N 1
ATOM 3856 C CA . ALA A 1 485 ? -4.475 -2.597 -0.773 1.00 98.62 485 ALA A CA 1
ATOM 3857 C C . ALA A 1 485 ? -3.161 -2.357 -1.538 1.00 98.62 485 ALA A C 1
ATOM 3859 O O . ALA A 1 485 ? -2.097 -2.886 -1.181 1.00 98.62 485 ALA A O 1
ATOM 3860 N N . VAL A 1 486 ? -3.185 -1.480 -2.550 1.00 98.56 486 VAL A N 1
ATOM 3861 C CA . VAL A 1 486 ? -1.965 -1.038 -3.266 1.00 98.56 486 VAL A CA 1
ATOM 3862 C C . VAL A 1 486 ? -0.877 -0.568 -2.298 1.00 98.56 486 VAL A C 1
ATOM 3864 O O . VAL A 1 486 ? 0.305 -0.818 -2.514 1.00 98.56 486 VAL A O 1
ATOM 3867 N N . ARG A 1 487 ? -1.269 0.028 -1.175 1.00 98.31 487 ARG A N 1
ATOM 3868 C CA . ARG A 1 487 ? -0.356 0.589 -0.173 1.00 98.31 487 ARG A CA 1
ATOM 3869 C C . ARG A 1 487 ? -0.085 -0.341 1.014 1.00 98.31 487 ARG A C 1
ATOM 3871 O O . ARG A 1 487 ? 0.595 0.069 1.943 1.00 98.31 487 ARG A O 1
ATOM 3878 N N . GLY A 1 488 ? -0.604 -1.571 0.994 1.00 98.50 488 GLY A N 1
ATOM 3879 C CA . GLY A 1 488 ? -0.417 -2.588 2.036 1.00 98.50 488 GLY A CA 1
ATOM 3880 C C . GLY A 1 488 ? -1.703 -2.950 2.774 1.00 98.50 488 GLY A C 1
ATOM 3881 O O . GLY A 1 488 ? -2.789 -2.743 2.242 1.00 98.50 488 GLY A O 1
ATOM 3882 N N . LEU A 1 489 ? -1.564 -3.471 3.992 1.00 98.12 489 LEU A N 1
ATOM 3883 C CA . LEU A 1 489 ? -2.644 -3.985 4.840 1.00 98.12 489 LEU A CA 1
ATOM 3884 C C . LEU A 1 489 ? -3.961 -3.173 4.783 1.00 98.12 489 LEU A C 1
ATOM 3886 O O . LEU A 1 489 ? -3.963 -1.950 4.936 1.00 98.12 489 LEU A O 1
ATOM 3890 N N . LEU A 1 490 ? -5.093 -3.853 4.565 1.00 98.88 490 LEU A N 1
ATOM 3891 C CA . LEU A 1 490 ? -6.444 -3.278 4.566 1.00 98.88 490 LEU A CA 1
ATOM 3892 C C . LEU A 1 490 ? -7.463 -4.226 5.217 1.00 98.88 490 LEU A C 1
ATOM 3894 O O . LEU A 1 490 ? -7.650 -5.360 4.780 1.00 98.88 490 LEU A O 1
ATOM 3898 N N . SER A 1 491 ? -8.177 -3.745 6.233 1.00 98.88 491 SER A N 1
ATOM 3899 C CA . SER A 1 491 ? -9.214 -4.515 6.923 1.00 98.88 491 SER A CA 1
ATOM 3900 C C . SER A 1 491 ? -10.479 -3.704 7.066 1.00 98.88 491 SER A C 1
ATOM 3902 O O . SER A 1 491 ? -10.444 -2.488 7.250 1.00 98.88 491 SER A O 1
ATOM 3904 N N . HIS A 1 492 ? -11.608 -4.381 6.933 1.00 98.94 492 HIS A N 1
ATOM 3905 C CA . HIS A 1 492 ? -12.929 -3.807 7.124 1.00 98.94 492 HIS A CA 1
ATOM 3906 C C . HIS A 1 492 ? -13.648 -4.619 8.190 1.00 98.94 492 HIS A C 1
ATOM 3908 O O . HIS A 1 492 ? -13.897 -5.803 7.988 1.00 98.94 492 HIS A O 1
ATOM 3914 N N . HIS A 1 493 ? -14.023 -3.986 9.297 1.00 98.94 493 HIS A N 1
ATOM 3915 C CA . HIS A 1 493 ? -14.745 -4.630 10.394 1.00 98.94 493 HIS A CA 1
ATOM 3916 C C . HIS A 1 493 ? -16.193 -4.154 10.418 1.00 98.94 493 HIS A C 1
ATOM 3918 O O . HIS A 1 493 ? -16.452 -2.964 10.581 1.00 98.94 493 HIS A O 1
ATOM 3924 N N . MET A 1 494 ? -17.136 -5.081 10.257 1.00 98.81 494 MET A N 1
ATOM 3925 C CA . MET A 1 494 ? -18.575 -4.825 10.204 1.00 98.81 494 MET A CA 1
ATOM 3926 C C . MET A 1 494 ? -19.290 -5.484 11.389 1.00 98.81 494 MET A C 1
ATOM 3928 O O . MET A 1 494 ? -18.999 -6.626 11.747 1.00 98.81 494 MET A O 1
ATOM 3932 N N . VAL A 1 495 ? -20.277 -4.776 11.939 1.00 98.94 495 VAL A N 1
ATOM 3933 C CA . VAL A 1 495 ? -21.283 -5.295 12.872 1.00 98.94 495 VAL A CA 1
ATOM 3934 C C . VAL A 1 495 ? -22.669 -4.942 12.336 1.00 98.94 495 VAL A C 1
ATOM 3936 O O . VAL A 1 495 ? -22.939 -3.777 12.029 1.00 98.94 495 VAL A O 1
ATOM 3939 N N . ILE A 1 496 ? -23.547 -5.935 12.247 1.00 98.88 496 ILE A N 1
ATOM 3940 C CA . ILE A 1 496 ? -24.944 -5.812 11.828 1.00 98.88 496 ILE A CA 1
ATOM 3941 C C . ILE A 1 496 ? -25.832 -6.043 13.048 1.00 98.88 496 ILE A C 1
ATOM 3943 O O . ILE A 1 496 ? -25.623 -7.022 13.761 1.00 98.88 496 ILE A O 1
ATOM 3947 N N . ARG A 1 497 ? -26.808 -5.153 13.261 1.00 98.69 497 ARG A N 1
ATOM 3948 C CA . ARG A 1 497 ? -27.906 -5.329 14.220 1.00 98.69 497 ARG A CA 1
ATOM 3949 C C . ARG A 1 497 ? -29.232 -4.911 13.603 1.00 98.69 497 ARG A C 1
ATOM 3951 O O . ARG A 1 497 ? -29.288 -3.882 12.923 1.00 98.69 497 ARG A O 1
ATOM 3958 N N . ASN A 1 498 ? -30.300 -5.659 13.855 1.00 98.31 498 ASN A N 1
ATOM 3959 C CA . ASN A 1 498 ? -31.611 -5.480 13.215 1.00 98.31 498 ASN A CA 1
ATOM 3960 C C . ASN A 1 498 ? -31.530 -5.295 11.679 1.00 98.31 498 ASN A C 1
ATOM 3962 O O . ASN A 1 498 ? -32.179 -4.410 11.113 1.00 98.31 498 ASN A O 1
ATOM 3966 N N . GLY A 1 499 ? -30.652 -6.050 11.008 1.00 98.31 499 GLY A N 1
ATOM 3967 C CA . GLY A 1 499 ? -30.459 -5.987 9.553 1.00 98.31 499 GLY A CA 1
ATOM 3968 C C . GLY A 1 499 ? -29.841 -4.675 9.047 1.00 98.31 499 GLY A C 1
ATOM 3969 O O . GLY A 1 499 ? -29.899 -4.371 7.854 1.00 98.31 499 GLY A O 1
ATOM 3970 N N . ARG A 1 500 ? -29.260 -3.864 9.939 1.00 98.81 500 ARG A N 1
ATOM 3971 C CA . ARG A 1 500 ? -28.608 -2.581 9.636 1.00 98.81 500 ARG A CA 1
ATOM 3972 C C . ARG A 1 500 ? -27.176 -2.570 10.148 1.00 98.81 500 ARG A C 1
ATOM 3974 O O . ARG A 1 500 ? -26.850 -3.229 11.129 1.00 98.81 500 ARG A O 1
ATOM 3981 N N . ILE A 1 501 ? -26.320 -1.765 9.526 1.00 98.88 501 ILE A N 1
ATOM 3982 C CA . ILE A 1 501 ? -24.960 -1.527 10.022 1.00 98.88 501 ILE A CA 1
ATOM 3983 C C . ILE A 1 501 ? -25.038 -0.840 11.392 1.00 98.88 501 ILE A C 1
ATOM 3985 O O . ILE A 1 501 ? -25.469 0.310 11.494 1.00 98.88 501 ILE A O 1
ATOM 3989 N N . ALA A 1 502 ? -24.591 -1.531 12.437 1.00 98.75 502 ALA A N 1
ATOM 3990 C CA . ALA A 1 502 ? -24.442 -0.980 13.782 1.00 98.75 502 ALA A CA 1
ATOM 3991 C C . ALA A 1 502 ? -23.050 -0.374 13.990 1.00 98.75 502 ALA A C 1
ATOM 3993 O O . ALA A 1 502 ? -22.924 0.689 14.602 1.00 98.75 502 ALA A O 1
ATOM 3994 N N . ASN A 1 503 ? -22.020 -1.017 13.430 1.00 98.75 503 ASN A N 1
ATOM 3995 C CA . ASN A 1 503 ? -20.653 -0.511 13.439 1.00 98.75 503 ASN A CA 1
ATOM 3996 C C . ASN A 1 503 ? -19.920 -0.867 12.139 1.00 98.75 503 ASN A C 1
ATOM 3998 O O . ASN A 1 503 ? -20.122 -1.954 11.593 1.00 98.75 503 ASN A O 1
ATOM 4002 N N . TYR A 1 504 ? -19.093 0.048 11.631 1.00 98.88 504 TYR A N 1
ATOM 4003 C CA . TYR A 1 504 ? -18.277 -0.189 10.440 1.00 98.88 504 TYR A CA 1
ATOM 4004 C C . TYR A 1 504 ? -16.983 0.618 10.505 1.00 98.88 504 TYR A C 1
ATOM 4006 O O . TYR A 1 504 ? -17.015 1.852 10.478 1.00 98.88 504 TYR A O 1
ATOM 4014 N N . HIS A 1 505 ? -15.851 -0.080 10.517 1.00 98.88 505 HIS A N 1
ATOM 4015 C CA . HIS A 1 505 ? -14.529 0.530 10.626 1.00 98.88 505 HIS A CA 1
ATOM 4016 C C . HIS A 1 505 ? -13.569 -0.066 9.599 1.00 98.88 505 HIS A C 1
ATOM 4018 O O . HIS A 1 505 ? -13.108 -1.194 9.775 1.00 98.88 505 HIS A O 1
ATOM 4024 N N . PRO A 1 506 ? -13.264 0.671 8.518 1.00 98.69 506 PRO A N 1
ATOM 4025 C CA . PRO A 1 506 ? -12.177 0.327 7.623 1.00 98.69 506 PRO A CA 1
ATOM 4026 C C . PRO A 1 506 ? -10.857 0.882 8.172 1.00 98.69 506 PRO A C 1
ATOM 4028 O O . PRO A 1 506 ? -10.767 2.066 8.494 1.00 98.69 506 PRO A O 1
ATOM 4031 N N . TYR A 1 507 ? -9.819 0.050 8.214 1.00 98.81 507 TYR A N 1
ATOM 4032 C CA . TYR A 1 507 ? -8.440 0.450 8.491 1.00 98.81 507 TYR A CA 1
ATOM 4033 C C . TYR A 1 507 ? -7.529 0.104 7.311 1.00 98.81 507 TYR A C 1
ATOM 4035 O O . TYR A 1 507 ? -6.996 -1.005 7.242 1.00 98.81 507 TYR A O 1
ATOM 4043 N N . PRO A 1 508 ? -7.363 1.054 6.374 1.00 98.38 508 PRO A N 1
ATOM 4044 C CA . PRO A 1 508 ? -6.383 0.980 5.288 1.00 98.38 508 PRO A CA 1
ATOM 4045 C C . PRO A 1 508 ? -4.938 1.065 5.788 1.00 98.38 508 PRO A C 1
ATOM 4047 O O . PRO A 1 508 ? -4.717 1.217 6.989 1.00 98.38 508 PRO A O 1
ATOM 4050 N N . PRO A 1 509 ? -3.941 1.091 4.886 1.00 98.38 509 PRO A N 1
ATOM 4051 C CA . PRO A 1 509 ? -2.541 1.146 5.291 1.00 98.38 509 PRO A CA 1
ATOM 4052 C C . PRO A 1 509 ? -2.087 2.551 5.708 1.00 98.38 509 PRO A C 1
ATOM 4054 O O . PRO A 1 509 ? -1.284 2.701 6.626 1.00 98.38 509 PRO A O 1
ATOM 4057 N N . THR A 1 510 ? -2.609 3.617 5.086 1.00 98.62 510 THR A N 1
ATOM 4058 C CA . THR A 1 510 ? -2.186 4.989 5.420 1.00 98.62 510 THR A CA 1
ATOM 4059 C C . THR A 1 510 ? -2.498 5.407 6.863 1.00 98.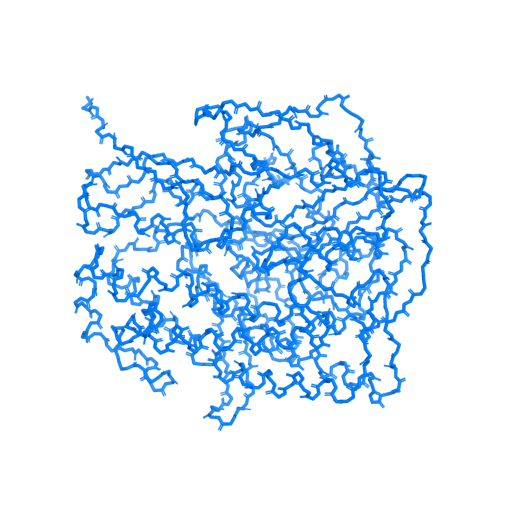62 510 THR A C 1
ATOM 4061 O O . THR A 1 510 ? -1.638 6.067 7.433 1.00 98.62 510 THR A O 1
ATOM 4064 N N . PRO A 1 511 ? -3.613 5.024 7.515 1.00 98.75 511 PRO A N 1
ATOM 4065 C CA . PRO A 1 511 ? -3.781 5.259 8.949 1.00 98.75 511 PRO A CA 1
ATOM 4066 C C . PRO A 1 511 ? -2.643 4.696 9.800 1.00 98.75 511 PRO A C 1
ATOM 4068 O O . PRO A 1 511 ? -2.262 5.322 10.779 1.00 98.75 511 PRO A O 1
ATOM 4071 N N . TRP A 1 512 ? -2.065 3.553 9.418 1.00 98.88 512 TRP A N 1
ATOM 4072 C CA . TRP A 1 512 ? -0.902 2.988 10.101 1.00 98.88 512 TRP A CA 1
ATOM 4073 C C . TRP A 1 512 ? 0.328 3.831 9.809 1.00 98.88 512 TRP A C 1
ATOM 4075 O O . TRP A 1 512 ? 0.920 4.368 10.740 1.00 98.88 512 TRP A O 1
ATOM 4085 N N . ASN A 1 513 ? 0.654 4.031 8.527 1.00 98.75 513 ASN A N 1
ATOM 4086 C CA . ASN A 1 513 ? 1.876 4.722 8.115 1.00 98.75 513 ASN A CA 1
ATOM 4087 C C . ASN A 1 513 ? 1.917 6.211 8.527 1.00 98.75 513 ASN A C 1
ATOM 4089 O O . ASN A 1 513 ? 2.955 6.717 8.949 1.00 98.75 513 ASN A O 1
ATOM 4093 N N . ALA A 1 514 ? 0.789 6.913 8.416 1.00 98.62 514 ALA A N 1
ATOM 4094 C CA . ALA A 1 514 ? 0.645 8.340 8.706 1.00 98.62 514 ALA A CA 1
ATOM 4095 C C . ALA A 1 514 ? 0.195 8.627 10.145 1.00 98.62 514 ALA A C 1
ATOM 4097 O O . ALA A 1 514 ? -0.102 9.781 10.466 1.00 98.62 514 ALA A O 1
ATOM 4098 N N . SER A 1 515 ? 0.094 7.592 10.988 1.00 98.69 515 SER A N 1
ATOM 4099 C CA . SER A 1 515 ? -0.320 7.754 12.379 1.00 98.69 515 SER A CA 1
ATOM 4100 C C . SER A 1 515 ? 0.560 8.770 13.113 1.00 98.69 515 SER A C 1
ATOM 4102 O O . SER A 1 515 ? 1.777 8.810 12.907 1.00 98.69 515 SER A O 1
ATOM 4104 N N . PRO A 1 516 ? -0.027 9.605 13.980 1.00 98.75 516 PRO A N 1
ATOM 4105 C CA . PRO A 1 516 ? 0.756 10.476 14.832 1.00 98.75 516 PRO A CA 1
ATOM 4106 C C . PRO A 1 516 ? 1.352 9.681 16.004 1.00 98.75 516 PRO A C 1
ATOM 4108 O O . PRO A 1 516 ? 1.210 8.454 16.115 1.00 98.75 516 PRO A O 1
ATOM 4111 N N . ARG A 1 517 ? 1.981 10.404 16.933 1.00 98.69 517 ARG A N 1
ATOM 4112 C CA . ARG A 1 517 ? 2.306 9.864 18.254 1.00 98.69 517 ARG A CA 1
ATOM 4113 C C . ARG A 1 517 ? 1.048 9.368 18.961 1.00 98.69 517 ARG A C 1
ATOM 4115 O O . ARG A 1 517 ? 0.011 10.035 18.969 1.00 98.69 517 ARG A O 1
ATOM 4122 N N . ASP A 1 518 ? 1.139 8.166 19.518 1.00 98.50 518 ASP A N 1
ATOM 4123 C CA . ASP A 1 518 ? 0.060 7.588 20.314 1.00 98.50 518 ASP A CA 1
ATOM 4124 C C . ASP A 1 518 ? 0.089 8.070 21.776 1.00 98.50 518 ASP A C 1
ATOM 4126 O O . ASP A 1 518 ? 0.939 8.866 22.179 1.00 98.50 518 ASP A O 1
ATOM 4130 N N . SER A 1 519 ? -0.843 7.576 22.591 1.00 97.38 519 SER A N 1
ATOM 4131 C CA . SER A 1 519 ? -0.932 7.852 24.029 1.00 97.38 519 SER A CA 1
ATOM 4132 C C . SER A 1 519 ? 0.295 7.410 24.838 1.00 97.38 519 SER A C 1
ATOM 4134 O O . SER A 1 519 ? 0.450 7.852 25.973 1.00 97.38 519 SER A O 1
ATOM 4136 N N . PHE A 1 520 ? 1.167 6.564 24.280 1.00 97.50 520 PHE A N 1
ATOM 4137 C CA . PHE A 1 520 ? 2.440 6.162 24.887 1.00 97.50 520 PHE A CA 1
ATOM 4138 C C . PHE A 1 520 ? 3.623 7.004 24.382 1.00 97.50 520 PHE A C 1
ATOM 4140 O O . PHE A 1 520 ? 4.759 6.782 24.796 1.00 97.50 520 PHE A O 1
ATOM 4147 N N . GLY A 1 521 ? 3.375 7.972 23.494 1.00 97.69 521 GLY A N 1
ATOM 4148 C CA . GLY A 1 521 ? 4.395 8.825 22.889 1.00 97.69 521 GLY A CA 1
ATOM 4149 C C . GLY A 1 521 ? 5.147 8.174 21.726 1.00 97.69 521 GLY A C 1
ATOM 4150 O O . GLY A 1 521 ? 6.098 8.774 21.222 1.00 97.69 521 GLY A O 1
ATOM 4151 N N . THR A 1 522 ? 4.738 6.982 21.273 1.00 98.31 522 THR A N 1
ATOM 4152 C CA . THR A 1 522 ? 5.420 6.272 20.181 1.00 98.31 522 THR A CA 1
ATOM 4153 C C . THR A 1 522 ? 5.029 6.902 18.842 1.00 98.31 522 THR A C 1
ATOM 4155 O O . THR A 1 522 ? 3.835 6.895 18.513 1.00 98.31 522 THR A O 1
ATOM 4158 N N . PRO A 1 523 ? 5.982 7.448 18.058 1.00 98.56 523 PRO A N 1
ATOM 4159 C CA . PRO A 1 523 ? 5.692 8.047 16.758 1.00 98.56 523 PRO A CA 1
ATOM 4160 C C . PRO A 1 523 ? 5.205 7.001 15.755 1.00 98.56 523 PRO A C 1
ATOM 4162 O O . PRO A 1 523 ? 5.592 5.832 15.808 1.00 98.56 523 PRO A O 1
ATOM 4165 N N . GLY A 1 524 ? 4.363 7.433 14.819 1.00 98.69 524 GLY A N 1
ATOM 4166 C CA . GLY A 1 524 ? 4.009 6.602 13.678 1.00 98.69 524 GLY A CA 1
ATOM 4167 C C . GLY A 1 524 ? 5.090 6.584 12.589 1.00 98.69 524 GLY A C 1
ATOM 4168 O O . GLY A 1 524 ? 6.073 7.329 12.660 1.00 98.69 524 GLY A O 1
ATOM 4169 N N . PRO A 1 525 ? 4.910 5.749 11.554 1.00 98.81 525 PRO A N 1
ATOM 4170 C CA . PRO A 1 525 ? 5.927 5.478 10.545 1.00 98.81 525 PRO A CA 1
ATOM 4171 C C . PRO A 1 525 ? 6.494 6.663 9.778 1.00 98.81 525 PRO A C 1
ATOM 4173 O O . PRO A 1 525 ? 7.708 6.719 9.599 1.00 98.81 525 PRO A O 1
ATOM 4176 N N . TYR A 1 526 ? 5.677 7.630 9.363 1.00 98.75 526 TYR A N 1
ATOM 4177 C CA . TYR A 1 526 ? 6.204 8.816 8.677 1.00 98.75 526 TYR A CA 1
ATOM 4178 C C . TYR A 1 526 ? 7.102 9.640 9.593 1.00 98.75 526 TYR A C 1
ATOM 4180 O O . TYR A 1 526 ? 8.190 10.045 9.198 1.00 98.75 526 TYR A O 1
ATOM 4188 N N . GLU A 1 527 ? 6.653 9.879 10.824 1.00 98.75 527 GLU A N 1
ATOM 4189 C CA . GLU A 1 527 ? 7.392 10.698 11.781 1.00 98.75 527 GLU A CA 1
ATOM 4190 C C . GLU A 1 527 ? 8.704 10.027 12.184 1.00 98.75 527 GLU A C 1
ATOM 4192 O O . GLU A 1 527 ? 9.736 10.690 12.217 1.00 98.75 527 GLU A O 1
ATOM 4197 N N . ASP A 1 528 ? 8.669 8.721 12.440 1.00 98.75 528 ASP A N 1
ATOM 4198 C CA . ASP A 1 528 ? 9.828 7.923 12.839 1.00 98.75 528 ASP A CA 1
ATOM 4199 C C . ASP A 1 528 ? 10.848 7.739 11.704 1.00 98.75 528 ASP A C 1
ATOM 4201 O O . ASP A 1 528 ? 12.042 7.846 11.946 1.00 98.75 528 ASP A O 1
ATOM 4205 N N . ALA A 1 529 ? 10.404 7.541 10.455 1.00 98.69 529 ALA A N 1
ATOM 4206 C CA . ALA A 1 529 ? 11.314 7.417 9.311 1.00 98.69 529 ALA A CA 1
ATOM 4207 C C . ALA A 1 529 ? 12.061 8.720 8.996 1.00 98.69 529 ALA A C 1
ATOM 4209 O O . ALA A 1 529 ? 13.169 8.692 8.466 1.00 98.69 529 ALA A O 1
ATOM 4210 N N . ILE A 1 530 ? 11.433 9.868 9.260 1.00 98.75 530 ILE A N 1
ATOM 4211 C CA . ILE A 1 530 ? 12.003 11.187 8.973 1.00 98.75 530 ILE A CA 1
ATOM 4212 C C . ILE A 1 530 ? 12.869 11.662 10.136 1.00 98.75 530 ILE A C 1
ATOM 4214 O O . ILE A 1 530 ? 13.930 12.246 9.919 1.00 98.75 530 ILE A O 1
ATOM 4218 N N . GLN A 1 531 ? 12.426 11.449 11.374 1.00 97.62 531 GLN A N 1
ATOM 4219 C CA . GLN A 1 531 ? 13.138 11.915 12.555 1.00 97.62 531 GLN A CA 1
ATOM 4220 C C . GLN A 1 531 ? 14.486 11.198 12.700 1.00 97.62 531 GLN A C 1
ATOM 4222 O O . GLN A 1 531 ? 14.569 9.977 12.704 1.00 97.62 531 GLN A O 1
ATOM 4227 N N . GLY A 1 532 ? 15.566 11.966 12.830 1.00 95.62 532 GLY A N 1
ATOM 4228 C CA . GLY A 1 532 ? 16.933 11.444 12.851 1.00 95.62 532 GLY A CA 1
ATOM 4229 C C . GLY A 1 532 ? 17.473 11.027 11.478 1.00 95.62 532 GLY A C 1
ATOM 4230 O O . GLY A 1 532 ? 18.638 10.630 11.391 1.00 95.62 532 GLY A O 1
ATOM 4231 N N . SER A 1 533 ? 16.679 11.140 10.404 1.00 97.06 533 SER A N 1
ATOM 4232 C CA . SER A 1 533 ? 17.153 10.873 9.045 1.00 97.06 533 SER A CA 1
ATOM 4233 C C . SER A 1 533 ? 18.205 11.915 8.640 1.00 97.06 533 SER A C 1
ATOM 4235 O O . SER A 1 533 ? 18.004 13.115 8.881 1.00 97.06 533 SER A O 1
ATOM 4237 N N . PRO A 1 534 ? 19.318 11.490 8.011 1.00 97.94 534 PRO A N 1
ATOM 4238 C CA . PRO A 1 534 ? 20.302 12.408 7.451 1.00 97.94 534 PRO A CA 1
ATOM 4239 C C . PRO A 1 534 ? 19.742 13.165 6.239 1.00 97.94 534 PRO A C 1
ATOM 4241 O O . PRO A 1 534 ? 18.849 12.680 5.540 1.00 97.94 534 PRO A O 1
ATOM 4244 N N . LEU A 1 535 ? 20.316 14.338 5.981 1.00 98.31 535 LEU A N 1
ATOM 4245 C CA . LEU A 1 535 ? 20.045 15.184 4.824 1.00 98.31 535 LEU A CA 1
ATOM 4246 C C . LEU A 1 535 ? 21.251 15.171 3.881 1.00 98.31 535 LEU A C 1
ATOM 4248 O O . LEU A 1 535 ? 22.368 15.549 4.251 1.00 98.31 535 LEU A O 1
ATOM 4252 N N . PHE A 1 536 ? 21.015 14.774 2.638 1.00 98.50 536 PHE A N 1
ATOM 4253 C CA . PHE A 1 536 ? 21.997 14.709 1.559 1.00 98.50 536 PHE A CA 1
ATOM 4254 C C . PHE A 1 536 ? 21.830 15.840 0.542 1.00 98.50 536 PHE A C 1
ATOM 4256 O O . PHE A 1 536 ? 22.755 16.090 -0.224 1.00 98.50 536 PHE A O 1
ATOM 4263 N N . GLU A 1 537 ? 20.714 16.569 0.566 1.00 98.44 537 GLU A N 1
ATOM 4264 C CA . GLU A 1 537 ? 20.506 17.781 -0.236 1.00 98.44 537 GLU A CA 1
ATOM 4265 C C . GLU A 1 537 ? 21.656 18.798 -0.083 1.00 98.44 537 GLU A C 1
ATOM 4267 O O . GLU A 1 537 ? 22.072 19.132 1.026 1.00 98.44 537 GLU A O 1
ATOM 4272 N N . GLU A 1 538 ? 22.195 19.303 -1.191 1.00 98.31 538 GLU A N 1
ATOM 4273 C CA . GLU A 1 538 ? 23.333 20.240 -1.207 1.00 98.31 538 GLU A CA 1
ATOM 4274 C C . GLU A 1 538 ? 22.926 21.694 -0.906 1.00 98.31 538 GLU A C 1
ATOM 4276 O O . GLU A 1 538 ? 23.790 22.539 -0.672 1.00 98.31 538 GLU A O 1
ATOM 4281 N N . ASN A 1 539 ? 21.625 21.988 -0.872 1.00 97.56 539 ASN A N 1
ATOM 4282 C CA . ASN A 1 539 ? 21.096 23.328 -0.636 1.00 97.56 539 ASN A CA 1
ATOM 4283 C C . ASN A 1 539 ? 21.223 23.770 0.829 1.00 97.56 539 ASN A C 1
ATOM 4285 O O . ASN A 1 539 ? 21.038 22.989 1.765 1.00 97.56 539 ASN A O 1
ATOM 4289 N N . GLY A 1 540 ? 21.477 25.067 1.019 1.00 94.31 540 GLY A N 1
ATOM 4290 C CA . GLY A 1 540 ? 21.361 25.730 2.319 1.00 94.31 540 GLY A CA 1
ATOM 4291 C C . GLY A 1 540 ? 19.905 26.070 2.677 1.00 94.31 540 GLY A C 1
ATOM 4292 O O . GLY A 1 540 ? 19.020 25.932 1.830 1.00 94.31 540 GLY A O 1
ATOM 4293 N N . PRO A 1 541 ? 19.642 26.578 3.897 1.00 93.81 541 PRO A N 1
ATOM 4294 C CA . PRO A 1 541 ? 18.284 26.796 4.407 1.00 93.81 541 PRO A CA 1
ATOM 4295 C C . PRO A 1 541 ? 17.367 27.637 3.503 1.00 93.81 541 PRO A C 1
ATOM 4297 O O . PRO A 1 541 ? 16.173 27.370 3.441 1.00 93.81 541 PRO A O 1
ATOM 4300 N N . GLU A 1 542 ? 17.904 28.624 2.779 1.00 94.81 542 GLU A N 1
ATOM 4301 C CA . GLU A 1 542 ? 17.115 29.542 1.936 1.00 94.81 542 GLU A CA 1
ATOM 4302 C C . GLU A 1 542 ? 16.569 28.904 0.648 1.00 94.81 542 GLU A C 1
ATOM 4304 O O . GLU A 1 542 ? 15.549 29.345 0.123 1.00 94.81 542 GLU A O 1
ATOM 4309 N N . SER A 1 543 ? 17.239 27.872 0.130 1.00 96.19 543 SER A N 1
ATOM 4310 C CA . SER A 1 543 ? 16.859 27.161 -1.106 1.00 96.19 543 SER A CA 1
ATOM 4311 C C . SER A 1 543 ? 16.482 25.701 -0.851 1.00 96.19 543 SER A C 1
ATOM 4313 O O . SER A 1 543 ? 16.318 24.919 -1.788 1.00 96.19 543 SER A O 1
ATOM 4315 N N . PHE A 1 544 ? 16.335 25.336 0.423 1.00 98.00 544 PHE A N 1
A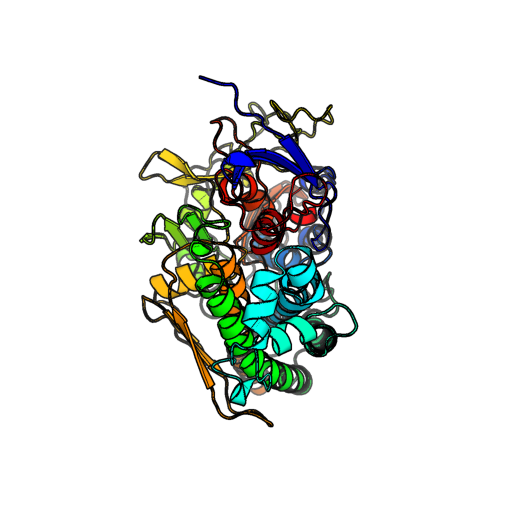TOM 4316 C CA . PHE A 1 544 ? 16.091 23.975 0.860 1.00 98.00 544 PHE A CA 1
ATOM 4317 C C . PHE A 1 544 ? 14.705 23.484 0.438 1.00 98.00 544 PHE A C 1
ATOM 4319 O O . PHE A 1 544 ? 13.680 24.099 0.732 1.00 98.00 544 PHE A O 1
ATOM 4326 N N . LYS A 1 545 ? 14.671 22.327 -0.216 1.00 98.19 545 LYS A N 1
ATOM 4327 C CA . LYS A 1 545 ? 13.443 21.653 -0.643 1.00 98.19 545 LYS A CA 1
ATOM 4328 C C . LYS A 1 545 ? 13.065 20.486 0.249 1.00 98.19 545 LYS A C 1
ATOM 4330 O O . LYS A 1 545 ? 11.908 20.072 0.214 1.00 98.19 545 LYS A O 1
ATOM 4335 N N . GLY A 1 546 ? 14.007 19.958 1.027 1.00 98.12 546 GLY A N 1
ATOM 4336 C CA . GLY A 1 546 ? 13.807 18.766 1.842 1.00 98.12 546 GLY A CA 1
ATOM 4337 C C . GLY A 1 546 ? 13.609 17.516 1.001 1.00 98.12 546 GLY A C 1
ATOM 4338 O O . GLY A 1 546 ? 12.769 16.685 1.341 1.00 98.12 546 GLY A O 1
ATOM 4339 N N . ILE A 1 547 ? 14.345 17.368 -0.105 1.00 98.69 547 ILE A N 1
ATOM 4340 C CA . ILE A 1 547 ? 14.122 16.279 -1.062 1.00 98.69 547 ILE A CA 1
ATOM 4341 C C . ILE A 1 547 ? 14.253 14.895 -0.420 1.00 98.69 547 ILE A C 1
ATOM 4343 O O . ILE A 1 547 ? 13.466 14.009 -0.735 1.00 98.69 547 ILE A O 1
ATOM 4347 N N . ASP A 1 548 ? 15.165 14.717 0.537 1.00 98.69 548 ASP A N 1
ATOM 4348 C CA . ASP A 1 548 ? 15.346 13.446 1.251 1.00 98.69 548 ASP A CA 1
ATOM 4349 C C . ASP A 1 548 ? 14.147 13.113 2.154 1.00 98.69 548 ASP A C 1
ATOM 4351 O O . ASP A 1 548 ? 13.703 11.963 2.227 1.00 98.69 548 ASP A O 1
ATOM 4355 N N . ILE A 1 549 ? 13.565 14.135 2.791 1.00 98.81 549 ILE A N 1
ATOM 4356 C CA . ILE A 1 549 ? 12.341 14.022 3.599 1.00 98.81 549 ILE A CA 1
ATOM 4357 C C . ILE A 1 549 ? 11.169 13.659 2.686 1.00 98.81 549 ILE A C 1
ATOM 4359 O O . ILE A 1 549 ? 10.383 12.761 2.986 1.00 98.81 549 ILE A O 1
ATOM 4363 N N . MET A 1 550 ? 11.070 14.331 1.541 1.00 98.75 550 MET A N 1
ATOM 4364 C CA . MET A 1 550 ? 9.995 14.116 0.583 1.00 98.75 550 MET A CA 1
ATOM 4365 C C . MET A 1 550 ? 10.072 12.734 -0.079 1.00 98.75 550 MET A C 1
ATOM 4367 O O . MET A 1 550 ? 9.048 12.057 -0.147 1.00 98.75 550 MET A O 1
ATOM 4371 N N . ARG A 1 551 ? 11.264 12.266 -0.476 1.00 98.81 551 ARG A N 1
ATOM 4372 C CA . ARG A 1 551 ? 11.481 10.889 -0.957 1.00 98.81 551 ARG A CA 1
ATOM 4373 C C . ARG A 1 551 ? 11.076 9.872 0.105 1.00 98.81 551 ARG A C 1
ATOM 4375 O O . ARG A 1 551 ? 10.326 8.947 -0.189 1.00 98.81 551 ARG A O 1
ATOM 4382 N N . THR A 1 552 ? 11.484 10.095 1.356 1.00 98.81 552 THR A N 1
ATOM 4383 C CA . THR A 1 552 ? 11.104 9.233 2.486 1.00 98.81 552 THR A CA 1
ATOM 4384 C C . THR A 1 552 ? 9.594 9.105 2.614 1.00 98.81 552 THR A C 1
ATOM 4386 O O . THR A 1 552 ? 9.071 7.994 2.606 1.00 98.81 552 THR A O 1
ATOM 4389 N N . VAL A 1 553 ? 8.879 10.227 2.671 1.00 98.44 553 VAL A N 1
ATOM 4390 C CA . VAL A 1 553 ? 7.417 10.236 2.796 1.00 98.44 553 VAL A CA 1
ATOM 4391 C C . VAL A 1 553 ? 6.752 9.570 1.595 1.00 98.44 553 VAL A C 1
ATOM 4393 O O . VAL A 1 553 ? 5.869 8.734 1.778 1.00 98.44 553 VAL A O 1
ATOM 4396 N N . ARG A 1 554 ? 7.179 9.901 0.369 1.00 98.81 554 ARG A N 1
ATOM 4397 C CA . ARG A 1 554 ? 6.585 9.338 -0.850 1.00 98.81 554 ARG A CA 1
ATOM 4398 C C . ARG A 1 554 ? 6.873 7.849 -1.020 1.00 98.81 554 ARG A C 1
ATOM 4400 O O . ARG A 1 554 ? 6.025 7.167 -1.582 1.00 98.81 554 ARG A O 1
ATOM 4407 N N . SER A 1 555 ? 7.960 7.319 -0.458 1.00 98.81 555 SER A N 1
ATOM 4408 C CA . SER A 1 555 ? 8.250 5.878 -0.514 1.00 98.81 555 SER A CA 1
ATOM 4409 C C . SER A 1 555 ? 7.200 5.008 0.183 1.00 98.81 555 SER A C 1
ATOM 4411 O O . SER A 1 555 ? 7.005 3.851 -0.188 1.00 98.81 555 SER A O 1
ATOM 4413 N N . PHE A 1 556 ? 6.458 5.568 1.145 1.00 98.81 556 PHE A N 1
ATOM 4414 C CA . PHE A 1 556 ? 5.314 4.903 1.773 1.00 98.81 556 PHE A CA 1
ATOM 4415 C C . PHE A 1 556 ? 3.997 5.051 1.004 1.00 98.81 556 PHE A C 1
ATOM 4417 O O . PHE A 1 556 ? 2.974 4.541 1.459 1.00 98.81 556 PHE A O 1
ATOM 4424 N N . ASP A 1 557 ? 4.012 5.770 -0.116 1.00 98.50 557 ASP A N 1
ATOM 4425 C CA . ASP A 1 557 ? 2.851 6.056 -0.950 1.00 98.50 557 ASP A CA 1
ATOM 4426 C C . ASP A 1 557 ? 1.648 6.635 -0.166 1.00 98.50 557 ASP A C 1
ATOM 4428 O O . ASP A 1 557 ? 0.646 5.958 0.087 1.00 98.50 557 ASP A O 1
ATOM 4432 N N . PRO A 1 558 ? 1.735 7.903 0.289 1.00 98.44 558 PRO A N 1
ATOM 4433 C CA . PRO A 1 558 ? 0.707 8.487 1.139 1.00 98.44 558 PRO A CA 1
ATOM 4434 C C . PRO A 1 558 ? -0.638 8.678 0.433 1.00 98.44 558 PRO A C 1
ATOM 4436 O O . PRO A 1 558 ? -0.746 9.396 -0.565 1.00 98.44 558 PRO A O 1
ATOM 4439 N N . CYS A 1 559 ? -1.687 8.123 1.045 1.00 98.31 559 CYS A N 1
ATOM 4440 C CA . CYS A 1 559 ? -3.070 8.287 0.621 1.00 98.31 559 CYS A CA 1
ATOM 4441 C C . CYS A 1 559 ? -3.963 8.737 1.778 1.00 98.31 559 CYS A C 1
ATOM 4443 O O . CYS A 1 559 ? -4.555 7.949 2.511 1.00 98.31 559 CYS A O 1
ATOM 4445 N N . LEU A 1 560 ? -4.059 10.047 1.967 1.00 98.25 560 LEU A N 1
ATOM 4446 C CA . LEU A 1 560 ? -4.729 10.641 3.117 1.00 98.25 560 LEU A CA 1
ATOM 4447 C C . LEU A 1 560 ? -6.264 10.582 3.077 1.00 98.25 560 LEU A C 1
ATOM 4449 O O . LEU A 1 560 ? -6.846 10.614 4.155 1.00 98.25 560 LEU A O 1
ATOM 4453 N N . PRO A 1 561 ? -6.952 10.381 1.931 1.00 98.06 561 PRO A N 1
ATOM 4454 C CA . PRO A 1 561 ? -8.338 9.941 1.963 1.00 98.06 561 PRO A CA 1
ATOM 4455 C C . PRO A 1 561 ? -8.467 8.566 2.637 1.00 98.06 561 PRO A C 1
ATOM 4457 O O . PRO A 1 561 ? -9.385 8.357 3.411 1.00 98.06 561 PRO A O 1
ATOM 4460 N N . CYS A 1 562 ? -7.539 7.630 2.427 1.00 96.94 562 CYS A N 1
ATOM 4461 C CA . CYS A 1 562 ? -7.523 6.390 3.211 1.00 96.94 562 CYS A CA 1
ATOM 4462 C C . CYS A 1 562 ? -7.091 6.615 4.668 1.00 96.94 562 CYS A C 1
ATOM 4464 O O . CYS A 1 562 ? -7.453 5.826 5.533 1.00 96.94 562 CYS A O 1
ATOM 4466 N N . GLY A 1 563 ? -6.287 7.652 4.926 1.00 96.50 563 GLY A N 1
ATOM 4467 C CA . GLY A 1 563 ? -5.711 7.984 6.232 1.00 96.50 563 GLY A CA 1
ATOM 4468 C C . GLY A 1 563 ? -6.704 8.431 7.310 1.00 96.50 563 GLY A C 1
ATOM 4469 O O . GLY A 1 563 ? -6.381 8.309 8.492 1.00 96.50 563 GLY A O 1
ATOM 4470 N N . VAL A 1 564 ? -7.869 8.957 6.913 1.00 95.50 564 VAL A N 1
ATOM 4471 C CA . VAL A 1 564 ? -8.879 9.584 7.788 1.00 95.50 564 VAL A CA 1
ATOM 4472 C C . VAL A 1 564 ? -10.292 9.222 7.344 1.00 95.50 564 VAL A C 1
ATOM 4474 O O . VAL A 1 564 ? -11.091 8.836 8.227 1.00 95.50 564 VAL A O 1
#

Sequence (564 aa):
MSGKNLVEMTWDPVTRVIGSLGIHTRIDFDNRQVAECRATSSIFRGYSVFMKGKDPRDAHFITSRICGICGDNHATCGVYAQNMAFGVKPPALAEWIINCAEAAEYMFDHNLFQDNLVGVDFCERMVRETNPSVLAKAESTLAPHADVHGHRTIAGIMRALNPFEGALYNEALRMSRVAREMFCLMEGRHVHPSTLYPGGVGTVPSVQLFNEYFVRLTRYIDFVKRMVPLHDDLFDFFLQALPGYERVGQRRILLGCWGAFQNPEACDFRYQTMPQWGREMFVTPGIVIDGELVTTDLVEINLGIRILLGSSFYDDWEGQETFVKADPLGNPIDQRHPWNQTTLPRPQKRDLQARYTWVMSPRWLDRRSGAHLALDTGGGPLARLWVTALAGKVDFPGVKATGSSVKIRLPRTAQLAETELEWKIPRWSNTLERDRARSYFQAYAAAAALHFIDQGRKLVHGGDTRTWNEFKVPDEAIGCGFHEAVRGLLSHHMVIRNGRIANYHPYPPTPWNASPRDSFGTPGPYEDAIQGSPLFEENGPESFKGIDIMRTVRSFDPCLPCGV